Protein AF-A0AAJ1SMW3-F1 (afdb_monomer_lite)

Secondary structure (DSSP, 8-state):
-HHHHHHHHHHHHHHHHHHHHHHHHHHT--S-TTSHHHHHHHHHHHHHHHHHHHHH-SS-HHHHHHHHHHHHHHHHHHHHT-TT-SGGGGS-HHHHHHHHHHHHHHHHTTHHHHHHHHHHHIIIIIS---HHHHHHHHHHHHHHHHHHHHH----B--HHHHHHHHHTTS--SSS---GGGTS-HHHHHHHHHHHHHHHHHHHTTTTT-SSSS--HHHHHHHHHS--TTTTTS--S-HHHHHHTS-----HHHHHHHHHHB-GGGGG-HHHHHHHIIIIIHHHHHHHHHHHHHGGGGGGHHHHHHHHHHHHHHHHHHHIIIIIS---SSHHHHHHHHHHTSSS-HHHHHHHHHHHHTSHHHHHHHHHHHHHHH------

Foldseek 3Di:
DVVVVVVVVVVVVVVVVLLVVLLVLLVPPPPDLLDLVVLLVLLVSLVVSLLVCLVVDPDDPPVVVVVLVSSLQSQLVSQLVDPPADLLVLDDPVLSSNLSSLVSCLFSVCVLVVVLSVQLCCVCPVVVHDNVVSSVVSVVSSVVSSVVSVVFTWGWDHLVQLVVVLCVQPPDLPDLQFLLNRDPPVLCVLCLLVLLLCCLPQPVCLLVDLFQADDPVNVVVCVVDDRLCPPVDDDPDPVVVVLPPWPRHHLLLVSSVVRTTDPRNVVVPVSSCVCSRPRVSRSSLLSSLQSSLVVLPPCSVVSSSLCSLRVSLSSSVSCCCPQLVVQNDQQSSLVSVVVVGVDDSVSSVSSSVSCVPDPSSVVSSCSSVVSSPDDSPND

Radius of gyration: 25.2 Å; chains: 1; bounding box: 72×56×60 Å

Structure (mmCIF, N/CA/C/O backbone):
data_AF-A0AAJ1SMW3-F1
#
_entry.id   AF-A0AAJ1SMW3-F1
#
loop_
_atom_site.group_PDB
_atom_site.id
_atom_site.type_symbol
_atom_site.label_atom_id
_atom_site.label_alt_id
_atom_site.label_comp_id
_atom_site.label_asym_id
_atom_site.label_entity_id
_atom_site.label_seq_id
_atom_site.pdbx_PDB_ins_code
_atom_site.Cartn_x
_atom_site.Cartn_y
_atom_site.Cartn_z
_atom_site.occupancy
_atom_site.B_iso_or_equiv
_atom_site.auth_seq_id
_atom_site.auth_comp_id
_atom_site.auth_asym_id
_atom_site.auth_atom_id
_atom_site.pdbx_PDB_model_num
ATOM 1 N N . MET A 1 1 ? 47.531 4.309 -26.821 1.00 40.16 1 MET A N 1
ATOM 2 C CA . MET A 1 1 ? 47.037 5.348 -25.888 1.00 40.16 1 MET A CA 1
ATOM 3 C C . MET A 1 1 ? 46.004 6.241 -26.564 1.00 40.16 1 MET A C 1
ATOM 5 O O . MET A 1 1 ? 44.893 6.285 -26.071 1.00 40.16 1 MET A O 1
ATOM 9 N N . ILE A 1 2 ? 46.312 6.840 -27.723 1.00 41.50 2 ILE A N 1
ATOM 10 C CA . ILE A 1 2 ? 45.375 7.679 -28.499 1.00 41.50 2 ILE A CA 1
ATOM 11 C C . ILE A 1 2 ? 44.094 6.918 -28.887 1.00 41.50 2 ILE A C 1
ATOM 13 O O . ILE A 1 2 ? 43.023 7.355 -28.499 1.00 41.50 2 ILE A O 1
ATOM 17 N N . ASN A 1 3 ? 44.180 5.721 -29.483 1.00 43.31 3 ASN A N 1
ATOM 18 C CA . ASN A 1 3 ? 42.983 4.918 -29.814 1.00 43.31 3 ASN A CA 1
ATOM 19 C C . ASN A 1 3 ? 42.116 4.550 -28.595 1.00 43.31 3 ASN A C 1
ATOM 21 O O . ASN A 1 3 ? 40.903 4.481 -28.705 1.00 43.31 3 ASN A O 1
ATOM 25 N N . LEU A 1 4 ? 42.733 4.367 -27.424 1.00 36.00 4 LEU A N 1
ATOM 26 C CA . LEU A 1 4 ? 42.047 4.013 -26.174 1.00 36.00 4 LEU A CA 1
ATOM 27 C C . LEU A 1 4 ? 41.395 5.248 -25.522 1.00 36.00 4 LEU A C 1
ATOM 29 O O . LEU A 1 4 ? 40.382 5.144 -24.836 1.00 36.00 4 LEU A O 1
ATOM 33 N N . ILE A 1 5 ? 41.969 6.433 -25.753 1.00 43.44 5 ILE A N 1
ATOM 34 C CA . ILE A 1 5 ? 41.371 7.728 -25.406 1.00 43.44 5 ILE A CA 1
ATOM 35 C C . ILE A 1 5 ? 40.202 8.027 -26.354 1.00 43.44 5 ILE A C 1
ATOM 37 O O . ILE A 1 5 ? 39.166 8.495 -25.898 1.00 43.44 5 ILE A O 1
ATOM 41 N N . GLN A 1 6 ? 40.340 7.700 -27.640 1.00 49.69 6 GLN A N 1
ATOM 42 C CA . GLN A 1 6 ? 39.346 7.960 -28.681 1.00 49.69 6 GLN A CA 1
ATOM 43 C C . GLN A 1 6 ? 38.129 7.028 -28.572 1.00 49.69 6 GLN A C 1
ATOM 45 O O . GLN A 1 6 ? 37.010 7.524 -28.538 1.00 49.69 6 GLN A O 1
ATOM 50 N N . GLU A 1 7 ? 38.323 5.721 -28.342 1.00 54.41 7 GLU A N 1
ATOM 51 C CA . GLU A 1 7 ? 37.227 4.791 -28.005 1.00 54.41 7 GLU A CA 1
ATOM 52 C C . GLU A 1 7 ? 36.457 5.236 -26.752 1.00 54.41 7 GLU A C 1
ATOM 54 O O . GLU A 1 7 ? 35.225 5.199 -26.725 1.00 54.41 7 GLU A O 1
ATOM 59 N N . ASN A 1 8 ? 37.158 5.694 -25.708 1.00 57.66 8 ASN A N 1
ATOM 60 C CA . ASN A 1 8 ? 36.509 6.215 -24.501 1.00 57.66 8 ASN A CA 1
ATOM 61 C C . ASN A 1 8 ? 35.748 7.522 -24.768 1.00 57.66 8 ASN A C 1
ATOM 63 O O . ASN A 1 8 ? 34.686 7.737 -24.178 1.00 57.66 8 ASN A O 1
ATOM 67 N N . LEU A 1 9 ? 36.262 8.382 -25.651 1.00 60.12 9 LEU A N 1
ATOM 68 C CA . LEU A 1 9 ? 35.618 9.633 -26.046 1.00 60.12 9 LEU A CA 1
ATOM 69 C C . LEU A 1 9 ? 34.336 9.363 -26.846 1.00 60.12 9 LEU A C 1
ATOM 71 O O . LEU A 1 9 ? 33.283 9.889 -26.494 1.00 60.12 9 LEU A O 1
ATOM 75 N N . ASP A 1 10 ? 34.399 8.486 -27.848 1.00 58.03 10 ASP A N 1
ATOM 76 C CA . ASP A 1 10 ? 33.262 8.126 -28.702 1.00 58.03 10 ASP A CA 1
ATOM 77 C C . ASP A 1 10 ? 32.157 7.435 -27.895 1.00 58.03 10 ASP A C 1
ATOM 79 O O . ASP A 1 10 ? 30.977 7.768 -28.023 1.00 58.03 10 ASP A O 1
ATOM 83 N N . THR A 1 11 ? 32.536 6.542 -26.973 1.00 59.16 11 THR A N 1
ATOM 84 C CA . THR A 1 11 ? 31.593 5.906 -26.040 1.00 59.16 11 THR A CA 1
ATOM 85 C C . THR A 1 11 ? 30.936 6.941 -25.118 1.00 59.16 11 THR A C 1
ATOM 87 O O . THR A 1 11 ? 29.731 6.876 -24.863 1.00 59.16 11 THR A O 1
ATOM 90 N N . SER A 1 12 ? 31.695 7.939 -24.653 1.00 53.69 12 SER A N 1
ATOM 91 C CA . SER A 1 12 ? 31.182 9.020 -23.798 1.00 53.69 12 SER A CA 1
ATOM 92 C C . SER A 1 12 ? 30.243 9.969 -24.551 1.00 53.69 12 SER A C 1
ATOM 94 O O . SER A 1 12 ? 29.217 10.378 -24.007 1.00 53.69 12 SER A O 1
ATOM 96 N N . ILE A 1 13 ? 30.542 10.291 -25.813 1.00 63.28 13 ILE A N 1
ATOM 97 C CA . ILE A 1 13 ? 29.699 11.131 -26.679 1.00 63.28 13 ILE A CA 1
ATOM 98 C C . ILE A 1 13 ? 28.406 10.399 -27.052 1.00 63.28 13 ILE A C 1
ATOM 100 O O . ILE A 1 13 ? 27.324 10.989 -26.981 1.00 63.28 13 ILE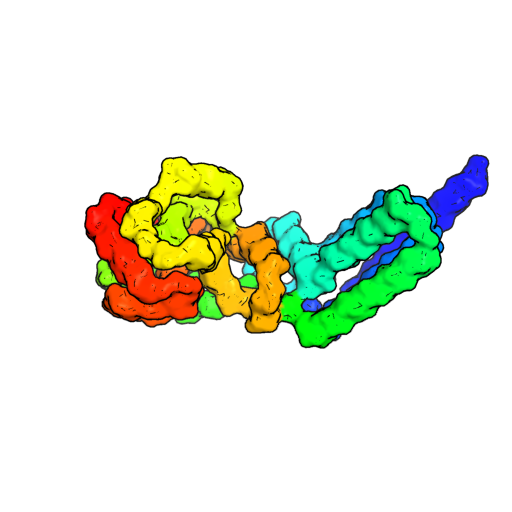 A O 1
ATOM 104 N N . ALA A 1 14 ? 28.486 9.110 -27.391 1.00 61.00 14 ALA A N 1
ATOM 105 C CA . ALA A 1 14 ? 27.310 8.279 -27.634 1.00 61.00 14 ALA A CA 1
ATOM 106 C C . ALA A 1 14 ? 26.423 8.198 -26.379 1.00 61.00 14 ALA A C 1
ATOM 108 O O . ALA A 1 14 ? 25.203 8.353 -26.467 1.00 61.00 14 ALA A O 1
ATOM 109 N N . MET A 1 15 ? 27.031 8.048 -25.197 1.00 57.59 15 MET A N 1
ATOM 110 C CA . MET A 1 15 ? 26.329 8.055 -23.913 1.00 57.59 15 MET A CA 1
ATOM 111 C C . MET A 1 15 ? 25.637 9.397 -23.647 1.00 57.59 15 MET A C 1
ATOM 113 O O . MET A 1 15 ? 24.457 9.411 -23.302 1.00 57.59 15 MET A O 1
ATOM 117 N N . LEU A 1 16 ? 26.329 10.523 -23.844 1.00 56.81 16 LEU A N 1
ATOM 118 C CA . LEU A 1 16 ? 25.753 11.857 -23.664 1.00 56.81 16 LEU A CA 1
ATOM 119 C C . LEU A 1 16 ? 24.584 12.091 -24.632 1.00 56.81 16 LEU A C 1
ATOM 121 O O . LEU A 1 16 ? 23.519 12.535 -24.214 1.00 56.81 16 LEU A O 1
ATOM 125 N N . THR A 1 17 ? 24.753 11.731 -25.904 1.00 61.16 17 THR A N 1
ATOM 126 C CA . THR A 1 17 ? 23.721 11.871 -26.941 1.00 61.16 17 THR A CA 1
ATOM 127 C C . THR A 1 17 ? 22.494 11.025 -26.620 1.00 61.16 17 THR A C 1
ATOM 129 O O . THR A 1 17 ? 21.366 11.499 -26.747 1.00 61.16 17 THR A O 1
ATOM 132 N N . LEU A 1 18 ? 22.690 9.797 -26.136 1.00 63.19 18 LEU A N 1
ATOM 133 C CA . LEU A 1 18 ? 21.606 8.914 -25.718 1.00 63.19 18 LEU A CA 1
ATOM 134 C C . LEU A 1 18 ? 20.883 9.465 -24.482 1.00 63.19 18 LEU A C 1
ATOM 136 O O . LEU A 1 18 ? 19.656 9.504 -24.473 1.00 63.19 18 LEU A O 1
ATOM 140 N N . ILE A 1 19 ? 21.616 9.967 -23.480 1.00 60.75 19 ILE A N 1
ATOM 141 C CA . ILE A 1 19 ? 21.044 10.623 -22.292 1.00 60.75 19 ILE A CA 1
ATOM 142 C C . ILE A 1 19 ? 20.221 11.853 -22.689 1.00 60.75 19 ILE A C 1
ATOM 144 O O . ILE A 1 19 ? 19.088 12.000 -22.235 1.00 60.75 19 ILE A O 1
ATOM 148 N N . VAL A 1 20 ? 20.766 12.723 -23.541 1.00 61.78 20 VAL A N 1
ATOM 149 C CA . VAL A 1 20 ? 20.098 13.948 -24.005 1.00 61.78 20 VAL A CA 1
ATOM 150 C C . VAL A 1 20 ? 18.873 13.613 -24.854 1.00 61.78 20 VAL A C 1
ATOM 152 O O . VAL A 1 20 ? 17.819 14.199 -24.643 1.00 61.78 20 VAL A O 1
ATOM 155 N N . SER A 1 21 ? 18.957 12.626 -25.748 1.00 62.25 21 SER A N 1
ATOM 156 C CA . SER A 1 21 ? 17.827 12.201 -26.589 1.00 62.25 21 SER A CA 1
ATOM 157 C C . SER A 1 21 ? 16.694 11.612 -25.754 1.00 62.25 21 SER A C 1
ATOM 159 O O . SER A 1 21 ? 15.533 11.964 -25.942 1.00 62.25 21 SER A O 1
ATOM 161 N N . VAL A 1 22 ? 17.039 10.768 -24.778 1.00 63.44 22 VAL A N 1
ATOM 162 C CA . VAL A 1 22 ? 16.115 10.270 -23.756 1.00 63.44 22 VAL A CA 1
ATOM 163 C C . VAL A 1 22 ? 15.472 11.473 -23.059 1.00 63.44 22 VAL A C 1
ATOM 165 O O . VAL A 1 22 ? 14.259 11.629 -23.154 1.00 63.44 22 VAL A O 1
ATOM 168 N N . LEU A 1 23 ? 16.252 12.377 -22.455 1.00 61.25 23 LEU A N 1
ATOM 169 C CA . LEU A 1 23 ? 15.747 13.571 -21.758 1.00 61.25 23 LEU A CA 1
ATOM 170 C C . LEU A 1 23 ? 14.798 14.427 -22.610 1.00 61.25 23 LEU A C 1
ATOM 172 O O . LEU A 1 23 ? 13.754 14.838 -22.111 1.00 61.25 23 LEU A O 1
ATOM 176 N N . VAL A 1 24 ? 15.123 14.671 -23.879 1.00 61.94 24 VAL A N 1
ATOM 177 C CA . VAL A 1 24 ? 14.292 15.460 -24.802 1.00 61.94 24 VAL A CA 1
ATOM 178 C C . VAL A 1 24 ? 12.964 14.757 -25.087 1.00 61.94 24 VAL A C 1
ATOM 180 O O . VAL A 1 24 ? 11.914 15.392 -25.012 1.00 61.94 24 VAL A O 1
ATOM 183 N N . ILE A 1 25 ? 12.983 13.441 -25.322 1.00 62.91 25 ILE A N 1
ATOM 184 C CA . ILE A 1 25 ? 11.758 12.646 -25.487 1.00 62.91 25 ILE A CA 1
ATOM 185 C C . ILE A 1 25 ? 10.895 12.713 -24.217 1.00 62.91 25 ILE A C 1
ATOM 187 O O . ILE A 1 25 ? 9.675 12.790 -24.311 1.00 62.91 25 ILE A O 1
ATOM 191 N N . PHE A 1 26 ? 11.508 12.734 -23.030 1.00 58.66 26 PHE A N 1
ATOM 192 C CA . PHE A 1 26 ? 10.788 12.822 -21.755 1.00 58.66 26 PHE A CA 1
ATOM 193 C C . PHE A 1 26 ? 10.180 14.181 -21.459 1.00 58.66 26 PHE A C 1
ATOM 195 O O . PHE A 1 26 ? 9.076 14.246 -20.921 1.00 58.66 26 PHE A O 1
ATOM 202 N N . LEU A 1 27 ? 10.908 15.252 -21.764 1.00 58.44 27 LEU A N 1
ATOM 203 C CA . LEU A 1 27 ? 10.451 16.617 -21.529 1.00 58.44 27 LEU A CA 1
ATOM 204 C C . LEU A 1 27 ? 9.378 17.043 -22.544 1.00 58.44 27 LEU A C 1
ATOM 206 O O . LEU A 1 27 ? 8.599 17.940 -22.243 1.00 58.44 27 LEU A O 1
ATOM 210 N N . GLY A 1 28 ? 9.309 16.384 -23.707 1.00 54.88 28 GLY A N 1
ATOM 211 C CA . GLY A 1 28 ? 8.302 16.628 -24.746 1.00 54.88 28 GLY A CA 1
ATOM 212 C C . GLY A 1 28 ? 6.981 15.853 -24.606 1.00 54.88 28 GLY A C 1
ATOM 213 O O . GLY A 1 28 ? 6.086 16.058 -25.421 1.00 54.88 28 GLY A O 1
ATOM 214 N N . LEU A 1 29 ? 6.829 14.960 -23.619 1.00 56.19 29 LEU A N 1
ATOM 215 C CA . LEU A 1 29 ? 5.557 14.271 -23.332 1.00 56.19 29 LEU A CA 1
ATOM 216 C C . LEU A 1 29 ? 4.703 15.162 -22.414 1.00 56.19 29 LEU A C 1
ATOM 218 O O . LEU A 1 29 ? 4.822 15.098 -21.186 1.00 56.19 29 LEU A O 1
ATOM 222 N N . SER A 1 30 ? 3.934 16.069 -23.023 1.00 51.62 30 SER A N 1
ATOM 223 C CA . SER A 1 30 ? 3.274 17.186 -22.338 1.00 51.62 30 SER A CA 1
ATOM 224 C C . SER A 1 30 ? 1.846 16.931 -21.855 1.00 51.62 30 SER A C 1
ATOM 226 O O . SER A 1 30 ? 1.360 17.759 -21.092 1.00 51.62 30 SER A O 1
ATOM 228 N N . ASP A 1 31 ? 1.164 15.834 -22.207 1.00 49.94 31 ASP A N 1
ATOM 229 C CA . ASP A 1 31 ? -0.293 15.772 -22.017 1.00 49.94 31 ASP A CA 1
ATOM 230 C C . ASP A 1 31 ? -0.788 14.448 -21.407 1.00 49.94 31 ASP A C 1
ATOM 232 O O . ASP A 1 31 ? -1.094 13.456 -22.066 1.00 49.94 31 ASP A O 1
ATOM 236 N N . ASP A 1 32 ? -0.949 14.510 -20.081 1.00 52.84 32 ASP A N 1
ATOM 237 C CA . ASP A 1 32 ? -1.558 13.516 -19.191 1.00 52.84 32 ASP A CA 1
ATOM 238 C C . ASP A 1 32 ? -0.779 12.182 -19.074 1.00 52.84 32 ASP A C 1
ATOM 240 O O . ASP A 1 32 ? -1.237 11.112 -19.466 1.00 52.84 32 ASP A O 1
ATOM 244 N N . GLN A 1 33 ? 0.356 12.234 -18.365 1.00 54.12 33 GLN A N 1
ATOM 245 C CA . GLN A 1 33 ? 1.318 11.151 -18.035 1.00 54.12 33 GLN A CA 1
ATOM 246 C C . GLN A 1 33 ? 0.771 9.888 -17.356 1.00 54.12 33 GLN A C 1
ATOM 248 O O . GLN A 1 33 ? 1.500 8.923 -17.110 1.00 54.12 33 GLN A O 1
ATOM 253 N N . LYS A 1 34 ? -0.527 9.845 -17.053 1.00 55.06 34 LYS A N 1
ATOM 254 C CA . LYS A 1 34 ? -1.223 8.614 -16.647 1.00 55.06 34 LYS A CA 1
ATOM 255 C C . LYS A 1 34 ? -1.908 7.900 -17.814 1.00 55.06 34 LYS A C 1
ATOM 257 O O . LYS A 1 34 ? -2.373 6.774 -17.635 1.00 55.06 34 LYS A O 1
ATOM 262 N N . GLY A 1 35 ? -1.962 8.527 -18.982 1.00 63.81 35 GLY A N 1
ATOM 263 C CA . GLY A 1 35 ? -2.547 8.004 -20.198 1.00 63.81 35 GLY A CA 1
ATOM 264 C C . GLY A 1 35 ? -1.792 6.774 -20.678 1.00 63.81 35 GLY A C 1
ATOM 265 O O . GLY A 1 35 ? -0.565 6.753 -20.777 1.00 63.81 35 GLY A O 1
ATOM 266 N N . LYS A 1 36 ? -2.548 5.728 -21.007 1.00 69.69 36 LYS A N 1
ATOM 267 C CA . LYS A 1 36 ? -2.013 4.475 -21.553 1.00 69.69 36 LYS A CA 1
ATOM 268 C C . LYS A 1 36 ? -1.133 4.718 -22.786 1.00 69.69 36 LYS A C 1
ATOM 270 O O . LYS A 1 36 ? -0.142 4.025 -22.971 1.00 69.69 36 LYS A O 1
ATOM 275 N N . GLN A 1 37 ? -1.459 5.724 -23.599 1.00 71.81 37 GLN A N 1
ATOM 276 C CA . GLN A 1 37 ? -0.688 6.084 -24.790 1.00 71.81 37 GLN A CA 1
ATOM 277 C C . GLN A 1 37 ? 0.731 6.569 -24.460 1.00 71.81 37 GLN A C 1
ATOM 279 O O . GLN A 1 37 ? 1.683 6.089 -25.070 1.00 71.81 37 GLN A O 1
ATOM 284 N N . GLU A 1 38 ? 0.905 7.462 -23.483 1.00 72.38 38 GLU A N 1
ATOM 285 C CA . GLU A 1 38 ? 2.235 7.959 -23.103 1.00 72.38 38 GLU A CA 1
ATOM 286 C C . GLU A 1 38 ? 3.092 6.865 -22.457 1.00 72.38 38 GLU A C 1
ATOM 288 O O . GLU A 1 38 ? 4.278 6.742 -22.757 1.00 72.38 38 GLU A O 1
ATOM 293 N N . GLN A 1 39 ? 2.476 5.992 -21.654 1.00 73.88 39 GLN A N 1
ATOM 294 C CA . GLN A 1 39 ? 3.148 4.812 -21.100 1.00 73.88 39 GLN A CA 1
ATOM 295 C C . GLN A 1 39 ? 3.660 3.882 -22.204 1.00 73.88 39 GLN A C 1
ATOM 297 O O . GLN A 1 39 ? 4.787 3.399 -22.135 1.00 73.88 39 GLN A O 1
ATOM 302 N N . LEU A 1 40 ? 2.850 3.633 -23.236 1.00 75.50 40 LEU A N 1
ATOM 303 C CA . LEU A 1 40 ? 3.244 2.788 -24.362 1.00 75.50 40 LEU A CA 1
ATOM 304 C C . LEU A 1 40 ? 4.361 3.429 -25.193 1.00 75.50 40 LEU A C 1
ATOM 306 O O . LEU A 1 40 ? 5.301 2.727 -25.565 1.00 75.50 40 LEU A O 1
ATOM 310 N N . LYS A 1 41 ? 4.301 4.746 -25.438 1.00 76.69 41 LYS A N 1
ATOM 311 C CA . LYS A 1 41 ? 5.388 5.493 -26.096 1.00 76.69 41 LYS A CA 1
ATOM 312 C C . LYS A 1 41 ? 6.690 5.376 -25.304 1.00 76.69 41 LYS A C 1
ATOM 314 O O . LYS A 1 41 ? 7.722 5.042 -25.877 1.00 76.69 41 LYS A O 1
ATOM 319 N N . PHE A 1 42 ? 6.627 5.569 -23.986 1.00 75.69 42 PHE A N 1
ATOM 320 C CA . PHE A 1 42 ? 7.776 5.401 -23.100 1.00 75.69 42 PHE A CA 1
ATOM 321 C C . PHE A 1 42 ? 8.405 4.016 -23.219 1.00 75.69 42 PHE A C 1
ATOM 323 O O . PHE A 1 42 ? 9.612 3.901 -23.402 1.00 75.69 42 PHE A O 1
ATOM 330 N N . ILE A 1 43 ? 7.584 2.971 -23.123 1.00 78.19 43 ILE A N 1
ATOM 331 C CA . ILE A 1 43 ? 8.060 1.590 -23.156 1.00 78.19 43 ILE A CA 1
ATOM 332 C C . ILE A 1 43 ? 8.793 1.310 -24.474 1.00 78.19 43 ILE A C 1
ATOM 334 O O . ILE A 1 43 ? 9.887 0.753 -24.442 1.00 78.19 43 ILE A O 1
ATOM 338 N N . LEU A 1 44 ? 8.244 1.752 -25.613 1.00 76.31 44 LEU A N 1
ATOM 339 C CA . LEU A 1 44 ? 8.898 1.600 -26.918 1.00 76.31 44 LEU A CA 1
ATOM 340 C C . LEU A 1 44 ? 10.252 2.313 -26.975 1.00 76.31 44 LEU A C 1
ATOM 342 O O . LEU A 1 44 ? 11.230 1.728 -27.434 1.00 76.31 44 LEU A O 1
ATOM 346 N N . VAL A 1 45 ? 10.326 3.547 -26.472 1.00 76.69 45 VAL A N 1
ATOM 347 C CA . VAL A 1 45 ? 11.579 4.315 -26.423 1.00 76.69 45 VAL A CA 1
ATOM 348 C C . VAL A 1 45 ? 12.603 3.615 -25.531 1.00 76.69 45 VAL A C 1
ATOM 350 O O . VAL A 1 45 ? 13.756 3.452 -25.925 1.00 76.69 45 VAL A O 1
ATOM 353 N N . SER A 1 46 ? 12.190 3.135 -24.355 1.00 76.06 46 SER A N 1
ATOM 354 C CA . SER A 1 46 ? 13.062 2.369 -23.465 1.00 76.06 46 SER A CA 1
ATOM 355 C C . SER A 1 46 ? 13.566 1.080 -24.113 1.00 76.06 46 SER A C 1
ATOM 357 O O . SER A 1 46 ? 14.725 0.725 -23.917 1.00 76.06 46 SER A O 1
ATOM 359 N N . TYR A 1 47 ? 12.736 0.395 -24.904 1.00 78.06 47 TYR A N 1
ATOM 360 C CA . TYR A 1 47 ? 13.139 -0.819 -25.618 1.00 78.06 47 TYR A CA 1
ATOM 361 C C . TYR A 1 47 ? 14.155 -0.514 -26.706 1.00 78.06 47 TYR A C 1
ATOM 363 O O . TYR A 1 47 ? 15.189 -1.172 -26.755 1.00 78.06 47 TYR A O 1
ATOM 371 N N . ALA A 1 48 ? 13.890 0.499 -27.534 1.00 74.12 48 ALA A N 1
ATOM 372 C CA . ALA A 1 48 ? 14.799 0.918 -28.593 1.00 74.12 48 ALA A CA 1
ATOM 373 C C . ALA A 1 48 ? 16.175 1.281 -28.021 1.00 74.12 48 ALA A C 1
ATOM 375 O O . ALA A 1 48 ? 17.189 0.783 -28.493 1.00 74.12 48 ALA A O 1
ATOM 376 N N . VAL A 1 49 ? 16.208 2.063 -26.940 1.00 73.44 49 VAL A N 1
ATOM 377 C CA . VAL A 1 49 ? 17.450 2.426 -26.247 1.00 73.44 49 VAL A CA 1
ATOM 378 C C . VAL A 1 49 ? 18.183 1.195 -25.712 1.00 73.44 49 VAL A C 1
ATOM 380 O O . VAL A 1 49 ? 19.382 1.061 -25.935 1.00 73.44 49 VAL A O 1
ATOM 383 N N . ILE A 1 50 ? 17.483 0.285 -25.030 1.00 72.44 50 ILE A N 1
ATOM 384 C CA . ILE A 1 50 ? 18.091 -0.933 -24.475 1.00 72.44 50 ILE A CA 1
ATOM 385 C C . ILE A 1 50 ? 18.659 -1.819 -25.587 1.00 72.44 50 ILE A C 1
ATOM 387 O O . ILE A 1 50 ? 19.785 -2.288 -25.457 1.00 72.44 50 ILE A O 1
ATOM 391 N N . ILE A 1 51 ? 17.923 -2.011 -26.684 1.00 70.81 51 ILE A N 1
ATOM 392 C CA . ILE A 1 51 ? 18.380 -2.790 -27.842 1.00 70.81 51 ILE A CA 1
ATOM 393 C C . ILE A 1 51 ? 19.615 -2.136 -28.467 1.00 70.81 51 ILE A C 1
ATOM 395 O O . ILE A 1 51 ? 20.615 -2.821 -28.665 1.00 70.81 51 ILE A O 1
ATOM 399 N N . SER A 1 52 ? 19.590 -0.822 -28.707 1.00 69.38 52 SER A N 1
ATOM 400 C CA . SER A 1 52 ? 20.739 -0.090 -29.250 1.00 69.38 52 SER A CA 1
ATOM 401 C C . SER A 1 52 ? 21.981 -0.244 -28.377 1.00 69.38 52 SER A C 1
ATOM 403 O O . SER A 1 52 ? 23.072 -0.453 -28.895 1.00 69.38 52 SER A O 1
ATOM 405 N N . ILE A 1 53 ? 21.827 -0.202 -27.052 1.00 68.19 53 ILE A N 1
ATOM 406 C CA . ILE A 1 53 ? 22.950 -0.394 -26.134 1.00 68.19 53 ILE A CA 1
ATOM 407 C C . ILE A 1 53 ? 23.471 -1.828 -26.189 1.00 68.19 53 ILE A C 1
ATOM 409 O O . ILE A 1 53 ? 24.684 -2.024 -26.249 1.00 68.19 53 ILE A O 1
ATOM 413 N N . ILE A 1 54 ? 22.581 -2.823 -26.180 1.00 67.25 54 ILE A N 1
ATOM 414 C CA . ILE A 1 54 ? 22.988 -4.228 -26.269 1.00 67.25 54 ILE A CA 1
ATOM 415 C C . ILE A 1 54 ? 23.812 -4.437 -27.544 1.00 67.25 54 ILE A C 1
ATOM 417 O O . ILE A 1 54 ? 24.902 -4.992 -27.453 1.00 67.25 54 ILE A O 1
ATOM 421 N N . LEU A 1 55 ? 23.341 -3.925 -28.687 1.00 67.25 55 LEU A N 1
ATOM 422 C CA . LEU A 1 55 ? 24.029 -4.019 -29.978 1.00 67.25 55 LEU A CA 1
ATOM 423 C C . LEU A 1 55 ? 25.386 -3.296 -29.996 1.00 67.25 55 LEU A C 1
ATOM 425 O O . LEU A 1 55 ? 26.316 -3.769 -30.642 1.00 67.25 55 LEU A O 1
ATOM 429 N N . TYR A 1 56 ? 25.508 -2.160 -29.301 1.00 63.16 56 TYR A N 1
ATOM 430 C CA . TYR A 1 56 ? 26.719 -1.332 -29.320 1.00 63.16 56 TYR A CA 1
ATOM 431 C C . TYR A 1 56 ? 27.775 -1.771 -28.295 1.00 63.16 56 TYR A C 1
ATOM 433 O O . TYR A 1 56 ? 28.963 -1.511 -28.465 1.00 63.16 56 TYR A O 1
ATOM 441 N N . THR A 1 57 ? 27.361 -2.438 -27.214 1.00 59.41 57 THR A N 1
ATOM 442 C CA . THR A 1 57 ? 28.248 -2.814 -26.104 1.00 59.41 57 THR A CA 1
ATOM 443 C C . THR A 1 57 ? 28.206 -4.316 -25.837 1.00 59.41 57 THR A C 1
ATOM 445 O O . THR A 1 57 ? 27.352 -4.824 -25.118 1.00 59.41 57 THR A O 1
ATOM 448 N N . SER A 1 58 ? 29.196 -5.049 -26.358 1.00 53.59 58 SER A N 1
ATOM 449 C CA . SER A 1 58 ? 29.441 -6.457 -25.993 1.00 53.59 58 SER A CA 1
ATOM 450 C C . SER A 1 58 ? 30.047 -6.616 -24.591 1.00 53.59 58 SER A C 1
ATOM 452 O O . SER A 1 58 ? 30.155 -7.726 -24.068 1.00 53.59 58 SER A O 1
ATOM 454 N N . LYS A 1 59 ? 30.447 -5.502 -23.961 1.00 57.53 59 LYS A N 1
ATOM 455 C CA . LYS A 1 59 ? 31.034 -5.456 -22.624 1.00 57.53 59 LYS A CA 1
ATOM 456 C C . LYS A 1 59 ? 30.285 -4.468 -21.732 1.00 57.53 59 LYS A C 1
ATOM 458 O O . LYS A 1 59 ? 30.121 -3.305 -22.076 1.00 57.53 59 LYS A O 1
ATOM 463 N N . PHE A 1 60 ? 29.976 -4.969 -20.538 1.00 61.31 60 PHE A N 1
ATOM 464 C CA . PHE A 1 60 ? 29.656 -4.288 -19.279 1.00 61.31 60 PHE A CA 1
ATOM 465 C C . PHE A 1 60 ? 28.193 -4.300 -18.797 1.00 61.31 60 PHE A C 1
ATOM 467 O O . PHE A 1 60 ? 27.390 -3.448 -19.179 1.00 61.31 60 PHE A O 1
ATOM 474 N N . PRO A 1 61 ? 27.880 -5.141 -17.786 1.00 62.03 61 PRO A N 1
ATOM 475 C CA . PRO A 1 61 ? 26.633 -5.026 -17.023 1.00 62.03 61 PRO A CA 1
ATOM 476 C C . PRO A 1 61 ? 26.499 -3.686 -16.272 1.00 62.03 61 PRO A C 1
ATOM 478 O O . PRO A 1 61 ? 25.385 -3.209 -16.063 1.00 62.03 61 PRO A O 1
ATOM 481 N N . ASN A 1 62 ? 27.609 -3.025 -15.921 1.00 64.75 62 ASN A N 1
ATOM 482 C CA . ASN A 1 62 ? 27.592 -1.735 -15.214 1.00 64.75 62 ASN A CA 1
ATOM 483 C C . ASN A 1 62 ? 26.974 -0.598 -16.052 1.00 64.75 62 ASN A C 1
ATOM 485 O O . ASN A 1 62 ? 26.285 0.271 -15.508 1.00 64.75 62 ASN A O 1
ATOM 489 N N . PHE A 1 63 ? 27.182 -0.612 -17.373 1.00 68.12 63 PHE A N 1
ATOM 490 C CA . PHE A 1 63 ? 26.626 0.393 -18.281 1.00 68.12 63 PHE A CA 1
ATOM 491 C C . PHE A 1 63 ? 25.101 0.254 -18.392 1.00 68.12 63 PHE A C 1
ATOM 493 O O . PHE A 1 63 ? 24.365 1.223 -18.198 1.00 68.12 63 PHE A O 1
ATOM 500 N N . MET A 1 64 ? 24.616 -0.981 -18.557 1.00 69.31 64 MET A N 1
ATOM 501 C CA . MET A 1 64 ? 23.184 -1.301 -18.565 1.00 69.31 64 MET A CA 1
ATOM 502 C C . MET A 1 64 ? 22.487 -0.898 -17.262 1.00 69.31 64 MET A C 1
ATOM 504 O O . MET A 1 64 ? 21.397 -0.325 -17.288 1.00 69.31 64 MET A O 1
ATOM 508 N N . ILE A 1 65 ? 23.124 -1.146 -16.111 1.00 69.81 65 ILE A N 1
ATOM 509 C CA . ILE A 1 65 ? 22.597 -0.733 -14.802 1.00 69.81 65 ILE A CA 1
ATOM 510 C C . ILE A 1 65 ? 22.472 0.794 -14.721 1.00 69.81 65 ILE A C 1
ATOM 512 O O . ILE A 1 65 ? 21.455 1.299 -14.247 1.00 69.81 65 ILE A O 1
ATOM 516 N N . SER A 1 66 ? 23.462 1.536 -15.220 1.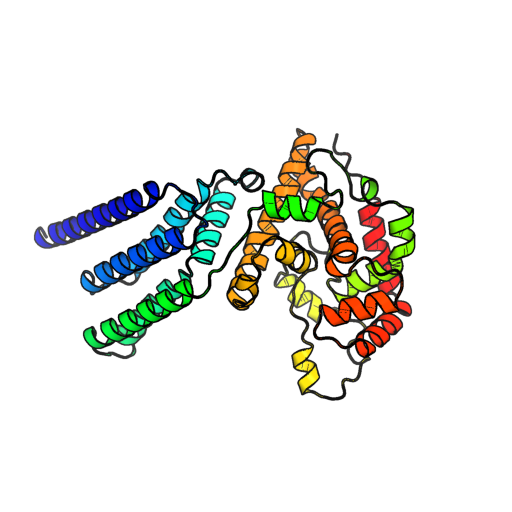00 71.06 66 SER A N 1
ATOM 517 C CA . SER A 1 66 ? 23.453 3.005 -15.197 1.00 71.06 66 SER A CA 1
ATOM 518 C C . SER A 1 66 ? 22.302 3.582 -16.027 1.00 71.06 66 SER A C 1
ATOM 520 O O . SER A 1 66 ? 21.601 4.487 -15.575 1.00 71.06 66 SER A O 1
ATOM 522 N N . VAL A 1 67 ? 22.036 3.000 -17.198 1.00 73.38 67 VAL A N 1
ATOM 523 C CA . VAL A 1 67 ? 20.908 3.379 -18.064 1.00 73.38 67 VAL A CA 1
ATOM 524 C C . VAL A 1 67 ? 19.560 3.037 -17.421 1.00 73.38 67 VAL A C 1
ATOM 526 O O . VAL A 1 67 ? 18.618 3.825 -17.491 1.00 73.38 67 VAL A O 1
ATOM 529 N N . LEU A 1 68 ? 19.455 1.902 -16.727 1.00 75.06 68 LEU A N 1
ATOM 530 C CA . LEU A 1 68 ? 18.248 1.552 -15.972 1.00 75.06 68 LEU A CA 1
ATOM 531 C C . LEU A 1 68 ? 17.973 2.532 -14.824 1.00 75.06 68 LEU A C 1
ATOM 533 O O . LEU A 1 68 ? 16.827 2.943 -14.624 1.00 75.06 68 LEU A O 1
ATOM 537 N N . VAL A 1 69 ? 19.014 2.925 -14.083 1.00 78.56 69 VAL A N 1
ATOM 538 C CA . VAL A 1 69 ? 18.909 3.955 -13.039 1.00 78.56 69 VAL A CA 1
ATOM 539 C C . VAL A 1 69 ? 18.478 5.284 -13.655 1.00 78.56 69 VAL A C 1
ATOM 541 O O . VAL A 1 69 ? 17.606 5.957 -13.106 1.00 78.56 69 VAL A O 1
ATOM 544 N N . LEU A 1 70 ? 19.014 5.632 -14.824 1.00 77.00 70 LEU A N 1
ATOM 545 C CA . LEU A 1 70 ? 18.625 6.835 -15.547 1.00 77.00 70 LEU A CA 1
ATOM 546 C C . LEU A 1 70 ? 17.139 6.810 -15.937 1.00 77.00 70 LEU A C 1
ATOM 548 O O . LEU A 1 70 ? 16.424 7.763 -15.635 1.00 77.00 70 LEU A O 1
ATOM 552 N N . PHE A 1 71 ? 16.633 5.712 -16.512 1.00 76.38 71 PHE A N 1
ATOM 553 C CA . PHE A 1 71 ? 15.202 5.568 -16.815 1.00 76.38 71 PHE A CA 1
ATOM 554 C C . PHE A 1 71 ? 14.321 5.660 -15.568 1.00 76.38 71 PHE A C 1
ATOM 556 O O . PHE A 1 71 ? 13.231 6.232 -15.617 1.00 76.38 71 PHE A O 1
ATOM 563 N N . PHE A 1 72 ? 14.785 5.119 -14.441 1.00 81.50 72 PHE A N 1
ATOM 564 C CA . PHE A 1 72 ? 14.085 5.217 -13.164 1.00 81.50 72 PHE A CA 1
ATOM 565 C C . PHE A 1 72 ? 13.999 6.667 -12.664 1.00 81.50 72 PHE A C 1
ATOM 567 O O . PHE A 1 72 ? 12.933 7.119 -12.234 1.00 81.50 72 PHE A O 1
ATOM 574 N N . VAL A 1 73 ? 15.102 7.415 -12.733 1.00 80.81 73 VAL A N 1
ATOM 575 C CA . VAL A 1 73 ? 15.161 8.811 -12.280 1.00 80.81 73 VAL A CA 1
ATOM 576 C C . VAL A 1 73 ? 14.400 9.729 -13.231 1.00 80.81 73 VAL A C 1
ATOM 578 O O . VAL A 1 73 ? 13.513 10.445 -12.774 1.00 80.81 73 VAL A O 1
ATOM 581 N N . ILE A 1 74 ? 14.679 9.680 -14.536 1.00 78.00 74 ILE A N 1
ATOM 582 C CA . ILE A 1 74 ? 14.033 10.546 -15.533 1.00 78.00 74 ILE A CA 1
ATOM 583 C C . ILE A 1 74 ? 12.535 10.261 -15.606 1.00 78.00 74 ILE A C 1
ATOM 585 O O . ILE A 1 74 ? 11.736 11.192 -15.574 1.00 78.00 74 ILE A O 1
ATOM 589 N N . GLY A 1 75 ? 12.137 8.988 -15.627 1.00 76.38 75 GLY A N 1
ATOM 590 C CA . GLY A 1 75 ? 10.725 8.623 -15.590 1.00 76.38 75 GLY A CA 1
ATOM 591 C C . GLY A 1 75 ? 10.020 9.131 -14.328 1.00 76.38 75 GLY A C 1
ATOM 592 O O . GLY A 1 75 ? 8.880 9.583 -14.384 1.00 76.38 75 GLY A O 1
ATOM 593 N N . GLY A 1 76 ? 10.721 9.142 -13.190 1.00 81.00 76 GLY A N 1
ATOM 594 C CA . GLY A 1 76 ? 10.216 9.750 -11.963 1.00 81.00 76 GLY A CA 1
ATOM 595 C C . GLY A 1 76 ? 10.118 11.270 -12.009 1.00 81.00 76 GLY A C 1
ATOM 596 O O . GLY A 1 76 ? 9.136 11.816 -11.516 1.00 81.00 76 GLY A O 1
ATOM 597 N N . LEU A 1 77 ? 11.102 11.952 -12.600 1.00 81.75 77 LEU A N 1
ATOM 598 C CA . LEU A 1 77 ? 11.065 13.401 -12.803 1.00 81.75 77 LEU A CA 1
ATOM 599 C C . LEU A 1 77 ? 9.907 13.786 -13.720 1.00 81.75 77 LEU A C 1
ATOM 601 O O . LEU A 1 77 ? 9.119 14.646 -13.341 1.00 81.75 77 LEU A O 1
ATOM 605 N N . SER A 1 78 ? 9.756 13.090 -14.848 1.00 75.31 78 SER A N 1
ATOM 606 C CA . SER A 1 78 ? 8.627 13.248 -15.766 1.00 75.31 78 SER A CA 1
ATOM 607 C C . SER A 1 78 ? 7.311 13.106 -15.003 1.00 75.31 78 SER A C 1
ATOM 609 O O . SER A 1 78 ? 6.593 14.093 -14.880 1.00 75.31 78 SER A O 1
ATOM 611 N N . TYR A 1 79 ? 7.085 11.966 -14.333 1.00 75.94 79 TYR A N 1
ATOM 612 C CA . TYR A 1 79 ? 5.869 11.704 -13.550 1.00 75.94 79 TYR A CA 1
ATOM 613 C C . TYR A 1 79 ? 5.604 12.730 -12.432 1.00 75.94 79 TYR A C 1
ATOM 615 O O . TYR A 1 79 ? 4.463 12.909 -12.004 1.00 75.94 79 TYR A O 1
ATOM 623 N N . SER A 1 80 ? 6.647 13.399 -11.927 1.00 78.75 80 SER A N 1
ATOM 624 C CA . SER A 1 80 ? 6.524 14.402 -10.865 1.00 78.75 80 SER A CA 1
ATOM 625 C C . SER A 1 80 ? 5.994 15.762 -11.329 1.00 78.75 80 SER A C 1
ATOM 627 O O . SER A 1 80 ? 5.527 16.532 -10.488 1.00 78.75 80 SER A O 1
ATOM 629 N N . ILE A 1 81 ? 6.017 16.036 -12.640 1.00 73.50 81 ILE A N 1
ATOM 630 C CA . ILE A 1 81 ? 5.526 17.284 -13.259 1.00 73.50 81 ILE A CA 1
ATOM 631 C C . ILE A 1 81 ? 3.985 17.296 -13.355 1.00 73.50 81 ILE A C 1
ATOM 633 O O . ILE A 1 81 ? 3.378 18.270 -13.774 1.00 73.50 81 ILE A O 1
ATOM 637 N N . ASN A 1 82 ? 3.312 16.243 -12.889 1.00 73.19 82 ASN A N 1
ATOM 638 C CA . ASN A 1 82 ? 1.863 16.118 -12.959 1.00 73.19 82 ASN A CA 1
ATOM 639 C C . ASN A 1 82 ? 1.109 17.206 -12.161 1.00 73.19 82 ASN A C 1
ATOM 641 O O . ASN A 1 82 ? 1.152 17.242 -10.926 1.00 73.19 82 ASN A O 1
ATOM 645 N N . ASP A 1 83 ? 0.305 18.014 -12.853 1.00 67.12 83 ASP A N 1
ATOM 646 C CA . ASP A 1 83 ? -0.504 19.092 -12.262 1.00 67.12 83 ASP A CA 1
ATOM 647 C C . ASP A 1 83 ? -1.540 18.612 -11.238 1.00 67.12 83 ASP A C 1
ATOM 649 O O . ASP A 1 83 ? -1.934 19.350 -10.329 1.00 67.12 83 ASP A O 1
ATOM 653 N N . LYS A 1 84 ? -1.953 17.341 -11.316 1.00 74.06 84 LYS A N 1
ATOM 654 C CA . LYS A 1 84 ? -2.884 16.728 -10.357 1.00 74.06 84 LYS A CA 1
ATOM 655 C C . LYS A 1 84 ? -2.224 16.468 -8.993 1.00 74.06 84 LYS A C 1
ATOM 657 O O . LYS A 1 84 ? -2.940 16.141 -8.041 1.00 74.06 84 LYS A O 1
ATOM 662 N N . PHE A 1 85 ? -0.897 16.605 -8.866 1.00 81.50 85 PHE A N 1
ATOM 663 C CA . PHE A 1 85 ? -0.193 16.448 -7.591 1.00 81.50 85 PHE A CA 1
ATOM 664 C C . PHE A 1 85 ? -0.511 17.602 -6.641 1.00 81.50 85 PHE A C 1
ATOM 666 O O . PHE A 1 85 ? -0.206 18.770 -6.895 1.00 81.50 85 PHE A O 1
ATOM 673 N N . ASP A 1 86 ? -1.061 17.251 -5.483 1.00 87.19 86 ASP A N 1
ATOM 674 C CA . ASP A 1 86 ? -1.372 18.200 -4.414 1.00 87.19 86 ASP A CA 1
ATOM 675 C C . ASP A 1 86 ? -0.877 17.658 -3.078 1.00 87.19 86 ASP A C 1
ATOM 677 O O . ASP A 1 86 ? 0.083 18.169 -2.503 1.00 87.19 86 ASP A O 1
ATOM 681 N N . LEU A 1 87 ? -1.487 16.576 -2.593 1.00 88.19 87 LEU A N 1
ATOM 682 C CA . LEU A 1 87 ? -1.091 15.979 -1.323 1.00 88.19 87 LEU A CA 1
ATOM 683 C C . LEU A 1 87 ? 0.308 15.341 -1.422 1.00 88.19 87 LEU A C 1
ATOM 685 O O . LEU A 1 87 ? 1.052 15.332 -0.449 1.00 88.19 87 LEU A O 1
ATOM 689 N N . GLU A 1 88 ? 0.718 14.893 -2.607 1.00 91.81 88 GLU A N 1
ATOM 690 C CA . GLU A 1 88 ? 2.072 14.436 -2.931 1.00 91.81 88 GLU A CA 1
ATOM 691 C C . GLU A 1 88 ? 3.137 15.497 -2.620 1.00 91.81 88 GLU A C 1
ATOM 693 O O . GLU A 1 88 ? 4.207 15.159 -2.112 1.00 91.81 88 GLU A O 1
ATOM 698 N N . LYS A 1 89 ? 2.827 16.785 -2.837 1.00 89.44 89 LYS A N 1
ATOM 699 C CA . LYS A 1 89 ? 3.740 17.916 -2.580 1.00 89.44 89 LYS A CA 1
ATOM 700 C C . LYS A 1 89 ? 4.048 18.099 -1.088 1.00 89.44 89 LYS A C 1
ATOM 702 O O . LYS A 1 89 ? 4.962 18.829 -0.716 1.00 89.44 89 LYS A O 1
ATOM 707 N N . GLU A 1 90 ? 3.328 17.407 -0.204 1.00 91.50 90 GLU A N 1
ATOM 708 C CA . GLU A 1 90 ? 3.668 17.319 1.218 1.00 91.50 90 GLU A CA 1
ATOM 709 C C . GLU A 1 90 ? 4.852 16.389 1.494 1.00 91.50 90 GLU A C 1
ATOM 711 O O . GLU A 1 90 ? 5.387 16.368 2.603 1.00 91.50 90 GLU A O 1
ATOM 716 N N . LEU A 1 91 ? 5.303 15.581 0.545 1.00 92.56 91 LEU A N 1
ATOM 717 C CA . LEU A 1 91 ? 6.514 14.789 0.724 1.00 92.56 91 LEU A CA 1
ATOM 718 C C . LEU A 1 91 ? 7.760 15.696 0.730 1.00 92.56 91 LEU A C 1
ATOM 720 O O . LEU A 1 91 ? 7.725 16.857 0.339 1.00 92.56 91 LEU A O 1
ATOM 724 N N . SER A 1 92 ? 8.878 15.234 1.299 1.00 90.75 92 SER A N 1
ATOM 725 C CA . SER A 1 92 ? 10.160 15.923 1.058 1.00 90.75 92 SER A CA 1
ATOM 726 C C . SER A 1 92 ? 10.603 15.663 -0.380 1.00 90.75 92 SER A C 1
ATOM 728 O O . SER A 1 92 ? 10.253 14.613 -0.909 1.00 90.75 92 SER A O 1
ATOM 730 N N . ILE A 1 93 ? 11.434 16.527 -0.966 1.00 88.94 93 ILE A N 1
ATOM 731 C CA . ILE A 1 93 ? 11.929 16.356 -2.346 1.00 88.94 93 ILE A CA 1
ATOM 732 C C . ILE A 1 93 ? 12.442 14.921 -2.608 1.00 88.94 93 ILE A C 1
ATOM 734 O O . ILE A 1 93 ? 11.933 14.288 -3.531 1.00 88.94 93 ILE A O 1
ATOM 738 N N . PRO A 1 94 ? 13.289 14.309 -1.745 1.00 89.88 94 PRO A N 1
ATOM 739 C CA . PRO A 1 94 ? 13.731 12.929 -1.973 1.00 89.88 94 PRO A CA 1
ATOM 740 C C . PRO A 1 94 ? 12.597 11.894 -1.929 1.00 89.88 94 PRO A C 1
ATOM 742 O O . PRO A 1 94 ? 12.632 10.891 -2.626 1.00 89.88 94 PRO A O 1
ATOM 745 N N . GLN A 1 95 ? 11.572 12.121 -1.103 1.00 92.00 95 GLN A N 1
ATOM 746 C CA . GLN A 1 95 ? 10.429 11.208 -0.985 1.00 92.00 95 GLN A CA 1
ATOM 747 C C . GLN A 1 95 ? 9.479 11.342 -2.169 1.00 92.00 95 GLN A C 1
ATOM 749 O O . GLN A 1 95 ? 8.915 10.339 -2.589 1.00 92.00 95 GLN A O 1
ATOM 754 N N . LEU A 1 96 ? 9.300 12.561 -2.682 1.00 91.25 96 LEU A N 1
ATOM 755 C CA . LEU A 1 96 ? 8.506 12.812 -3.876 1.00 91.25 96 LEU A CA 1
ATOM 756 C C . LEU A 1 96 ? 9.171 12.187 -5.102 1.00 91.25 96 LEU A C 1
ATOM 758 O O . LEU A 1 96 ? 8.490 11.507 -5.862 1.00 91.25 96 LEU A O 1
ATOM 762 N N . LEU A 1 97 ? 10.491 12.347 -5.248 1.00 89.56 97 LEU A N 1
ATOM 763 C CA . LEU A 1 97 ? 11.246 11.715 -6.328 1.00 89.56 97 LEU A CA 1
ATOM 764 C C . LEU A 1 97 ? 11.152 10.190 -6.240 1.00 89.56 97 LEU A C 1
ATOM 766 O O . LEU A 1 97 ? 10.742 9.558 -7.203 1.00 89.56 97 LEU A O 1
ATOM 770 N N . LEU A 1 98 ? 11.420 9.601 -5.066 1.00 90.81 98 LEU A N 1
ATOM 771 C CA . LEU A 1 98 ? 11.284 8.153 -4.873 1.00 90.81 98 LEU A CA 1
ATOM 772 C C . LEU A 1 98 ? 9.865 7.666 -5.182 1.00 90.81 98 LEU A C 1
ATOM 774 O O . LEU A 1 98 ? 9.706 6.688 -5.905 1.00 90.81 98 LEU A O 1
ATOM 778 N N . TYR A 1 99 ? 8.832 8.342 -4.671 1.00 92.12 99 TYR A N 1
ATOM 779 C CA . TYR A 1 99 ? 7.443 8.004 -4.985 1.00 92.12 99 TYR A CA 1
ATOM 780 C C . TYR A 1 99 ? 7.182 8.043 -6.488 1.00 92.12 99 TYR A C 1
ATOM 782 O O . TYR A 1 99 ? 6.579 7.114 -7.017 1.00 92.12 99 TYR A O 1
ATOM 790 N N . SER A 1 100 ? 7.636 9.095 -7.163 1.00 89.25 100 SER A N 1
ATOM 791 C CA . SER A 1 100 ? 7.364 9.313 -8.581 1.00 89.25 100 SER A CA 1
ATOM 792 C C . SER A 1 100 ? 8.105 8.296 -9.444 1.00 89.25 100 SER A C 1
ATOM 794 O O . SER A 1 100 ? 7.478 7.627 -10.259 1.00 89.25 100 SER A O 1
ATOM 796 N N . SER A 1 101 ? 9.396 8.071 -9.184 1.00 89.50 101 SER A N 1
ATOM 797 C CA . SER A 1 101 ? 10.200 7.050 -9.861 1.00 89.50 101 SER A CA 1
ATOM 798 C C . SER A 1 101 ? 9.641 5.650 -9.657 1.00 89.50 101 SER A C 1
ATOM 800 O O . SER A 1 101 ? 9.484 4.901 -10.618 1.00 89.50 101 SER A O 1
ATOM 802 N N . PHE A 1 102 ? 9.275 5.285 -8.424 1.00 90.50 102 PHE A N 1
ATOM 803 C CA . PHE A 1 102 ? 8.662 3.984 -8.185 1.00 90.50 102 PHE A CA 1
ATOM 804 C C . PHE A 1 102 ? 7.276 3.874 -8.807 1.00 90.50 102 PHE A C 1
ATOM 806 O O . PHE A 1 102 ? 6.960 2.823 -9.349 1.00 90.50 102 PHE A O 1
ATOM 813 N N . SER A 1 103 ? 6.452 4.920 -8.751 1.00 87.81 103 SER A N 1
ATOM 814 C CA . SER A 1 103 ? 5.143 4.920 -9.412 1.00 87.81 103 SER A CA 1
ATOM 815 C C . SER A 1 103 ? 5.315 4.675 -10.901 1.00 87.81 103 SER A C 1
ATOM 817 O O . SER A 1 103 ? 4.654 3.796 -11.441 1.00 87.81 103 SER A O 1
ATOM 819 N N . TRP A 1 104 ? 6.259 5.365 -11.538 1.00 85.06 104 TRP A N 1
ATOM 820 C CA . TRP A 1 104 ? 6.573 5.184 -12.946 1.00 85.06 104 TRP A CA 1
ATOM 821 C C . TRP A 1 104 ? 7.094 3.779 -13.261 1.00 85.06 104 TRP A C 1
ATOM 823 O O . TRP A 1 104 ? 6.569 3.109 -14.146 1.00 85.06 104 TRP A O 1
ATOM 833 N N . PHE A 1 105 ? 8.070 3.292 -12.493 1.00 86.56 105 PHE A N 1
ATOM 834 C CA . PHE A 1 105 ? 8.674 1.961 -12.632 1.00 86.56 105 PHE A CA 1
ATOM 835 C C . PHE A 1 105 ? 7.657 0.823 -12.469 1.00 86.56 105 PHE A C 1
ATOM 837 O O . PHE A 1 105 ? 7.585 -0.080 -13.302 1.00 86.56 105 PHE A O 1
ATOM 844 N N . PHE A 1 106 ? 6.864 0.935 -11.396 1.00 85.75 106 PHE A N 1
ATOM 845 C CA . PHE A 1 106 ? 5.450 0.599 -11.270 1.00 85.75 106 PHE A CA 1
ATOM 846 C C . PHE A 1 106 ? 4.762 0.505 -12.620 1.00 85.75 106 PHE A C 1
ATOM 848 O O . PHE A 1 106 ? 4.812 -0.534 -13.259 1.00 85.75 106 PHE A O 1
ATOM 855 N N . ILE A 1 107 ? 4.059 1.563 -13.000 1.00 81.69 107 ILE A N 1
ATOM 856 C CA . ILE A 1 107 ? 3.137 1.729 -14.130 1.00 81.69 107 ILE A CA 1
ATOM 857 C C . ILE A 1 107 ? 3.669 1.152 -15.455 1.00 81.69 107 ILE A C 1
ATOM 859 O O . ILE A 1 107 ? 2.954 0.410 -16.128 1.00 81.69 107 ILE A O 1
ATOM 863 N N . THR A 1 108 ? 4.937 1.382 -15.774 1.00 79.81 108 THR A N 1
ATOM 864 C CA . THR A 1 108 ? 5.561 0.968 -17.045 1.00 79.81 108 THR A CA 1
ATOM 865 C C . THR A 1 108 ? 6.095 -0.466 -17.034 1.00 79.81 108 THR A C 1
ATOM 867 O O . THR A 1 108 ? 6.458 -1.012 -18.070 1.00 79.81 108 THR A O 1
ATOM 870 N N . SER A 1 109 ? 6.064 -1.140 -15.880 1.00 80.75 109 SER A N 1
ATOM 871 C CA . SER A 1 109 ? 6.571 -2.508 -15.705 1.00 80.75 109 SER A CA 1
ATOM 872 C C . SER A 1 109 ? 8.069 -2.648 -16.006 1.00 80.75 109 SER A C 1
ATOM 874 O O . SER A 1 109 ? 8.522 -3.700 -16.456 1.00 80.75 109 SER A O 1
ATOM 876 N N . ASN A 1 110 ? 8.858 -1.610 -15.718 1.00 79.88 110 ASN A N 1
ATOM 877 C CA . ASN A 1 110 ? 10.299 -1.568 -16.002 1.00 79.88 110 ASN A CA 1
ATOM 878 C C . ASN A 1 110 ? 11.109 -2.681 -15.316 1.00 79.88 110 ASN A C 1
ATOM 880 O O . ASN A 1 110 ? 12.217 -2.986 -15.741 1.00 79.88 110 ASN A O 1
ATOM 884 N N . TYR A 1 111 ? 10.567 -3.357 -14.301 1.00 80.75 111 TYR A N 1
ATOM 885 C CA . TYR A 1 111 ? 11.195 -4.553 -13.730 1.00 80.75 111 TYR A CA 1
ATOM 886 C C . TYR A 1 111 ? 11.365 -5.695 -14.746 1.00 80.75 111 TYR A C 1
ATOM 888 O O . TYR A 1 111 ? 12.276 -6.503 -14.591 1.00 80.75 111 TYR A O 1
ATOM 896 N N . ILE A 1 112 ? 10.530 -5.767 -15.789 1.00 80.62 112 ILE A N 1
ATOM 897 C CA . ILE A 1 112 ? 10.668 -6.771 -16.855 1.00 80.62 112 ILE A CA 1
ATOM 898 C C . ILE A 1 112 ? 11.878 -6.443 -17.740 1.00 80.62 112 ILE A C 1
ATOM 900 O O . ILE A 1 112 ? 12.590 -7.349 -18.158 1.00 80.62 112 ILE A O 1
ATOM 904 N N . LEU A 1 113 ? 12.186 -5.156 -17.943 1.00 78.25 113 LEU A N 1
ATOM 905 C CA . LEU A 1 113 ? 13.417 -4.740 -18.620 1.00 78.25 113 LEU A CA 1
ATOM 906 C C . LEU A 1 113 ? 14.656 -5.175 -17.841 1.00 78.25 113 LEU A C 1
ATOM 908 O O . LEU A 1 113 ? 15.575 -5.743 -18.423 1.00 78.25 113 LEU A O 1
ATOM 912 N N . ILE A 1 114 ? 14.648 -4.984 -16.518 1.00 80.75 114 ILE A N 1
ATOM 913 C CA . ILE A 1 114 ? 15.719 -5.483 -15.643 1.00 80.75 114 ILE A CA 1
ATOM 914 C C . ILE A 1 114 ? 15.857 -7.003 -15.789 1.00 80.75 114 ILE A C 1
ATOM 916 O O . ILE A 1 114 ? 16.966 -7.505 -15.944 1.00 80.75 114 ILE A O 1
ATOM 920 N N . PHE A 1 115 ? 14.739 -7.734 -15.778 1.00 83.12 115 PHE A N 1
ATOM 921 C CA . PHE A 1 115 ? 14.751 -9.185 -15.952 1.00 83.12 115 PHE A CA 1
ATOM 922 C C . PHE A 1 115 ? 15.340 -9.608 -17.305 1.00 83.12 115 PHE A C 1
ATOM 924 O O . PHE A 1 115 ? 16.186 -10.494 -17.335 1.00 83.12 115 PHE A O 1
ATOM 931 N N . ASN A 1 116 ? 14.958 -8.953 -18.404 1.00 80.25 116 ASN A N 1
ATOM 932 C CA . ASN A 1 116 ? 15.497 -9.246 -19.734 1.00 80.25 116 ASN A CA 1
ATOM 933 C C . ASN A 1 116 ? 17.007 -8.976 -19.828 1.00 80.25 116 ASN A C 1
ATOM 935 O O . ASN A 1 116 ? 17.728 -9.749 -20.453 1.00 80.25 116 ASN A O 1
ATOM 939 N N . ILE A 1 117 ? 17.507 -7.934 -19.158 1.00 77.69 117 ILE A N 1
ATOM 940 C CA . ILE A 1 117 ? 18.947 -7.641 -19.082 1.00 77.69 117 ILE A CA 1
ATOM 941 C C . ILE A 1 117 ? 19.696 -8.727 -18.304 1.00 77.69 117 ILE A C 1
ATOM 943 O O . ILE A 1 117 ? 20.752 -9.187 -18.737 1.00 77.69 117 ILE A O 1
ATOM 947 N N . LEU A 1 118 ? 19.142 -9.177 -17.177 1.00 81.38 118 LEU A N 1
ATOM 948 C CA . LEU A 1 118 ? 19.715 -10.289 -16.416 1.00 81.38 118 LEU A CA 1
ATOM 949 C C . LEU A 1 118 ? 19.684 -11.596 -17.217 1.00 81.38 118 LEU A C 1
ATOM 951 O O . LEU A 1 118 ? 20.654 -12.351 -17.188 1.00 81.38 118 LEU A O 1
ATOM 955 N N . LEU A 1 119 ? 18.603 -11.835 -17.964 1.00 83.31 119 LEU A N 1
ATOM 956 C CA . LEU A 1 119 ? 18.457 -13.001 -18.826 1.00 83.31 119 LEU A CA 1
ATOM 957 C C . LEU A 1 119 ? 19.539 -13.024 -19.912 1.00 83.31 119 LEU A C 1
ATOM 959 O O . LEU A 1 119 ? 20.191 -14.049 -20.056 1.00 83.31 119 LEU A O 1
ATOM 963 N N . ILE A 1 120 ? 19.796 -11.904 -20.602 1.00 79.56 120 ILE A N 1
ATOM 964 C CA . ILE A 1 120 ? 20.913 -11.778 -21.564 1.00 79.56 120 ILE A CA 1
ATOM 965 C C . ILE A 1 120 ? 22.219 -12.210 -20.934 1.00 79.56 120 ILE A C 1
ATOM 967 O O . ILE A 1 120 ? 22.933 -13.049 -21.477 1.00 79.56 120 ILE A O 1
ATOM 971 N N . TYR A 1 121 ? 22.519 -11.621 -19.777 1.00 79.06 121 TYR A N 1
ATOM 972 C CA . TYR A 1 121 ? 23.770 -11.871 -19.092 1.00 79.06 121 TYR A CA 1
ATOM 973 C C . TYR A 1 121 ? 23.925 -13.362 -18.765 1.00 79.06 121 TYR A C 1
ATOM 975 O O . TYR A 1 121 ? 24.982 -13.939 -18.996 1.00 79.06 121 TYR A O 1
ATOM 983 N N . THR A 1 122 ? 22.855 -14.010 -18.293 1.00 82.94 122 THR A N 1
ATOM 984 C CA . THR A 1 122 ? 22.851 -15.454 -18.033 1.00 82.94 122 THR A CA 1
ATOM 985 C C . THR A 1 122 ? 22.996 -16.284 -19.311 1.00 82.94 122 THR A C 1
ATOM 987 O O . THR A 1 122 ? 23.832 -17.182 -19.343 1.00 82.94 122 THR A O 1
ATOM 990 N N . LEU A 1 123 ? 22.229 -15.998 -20.367 1.00 84.38 123 LEU A N 1
ATOM 991 C CA . LEU A 1 123 ? 22.277 -16.768 -21.616 1.00 84.38 123 LEU A CA 1
ATOM 992 C C . LEU A 1 123 ? 23.671 -16.695 -22.258 1.00 84.38 123 LEU A C 1
ATOM 994 O O . LEU A 1 123 ? 24.233 -17.730 -22.597 1.00 84.38 123 LEU A O 1
ATOM 998 N N . VAL A 1 124 ? 24.249 -15.495 -22.354 1.00 81.19 124 VAL A N 1
ATOM 999 C CA . VAL A 1 124 ? 25.519 -15.259 -23.055 1.00 81.19 124 VAL A CA 1
ATOM 1000 C C . VAL A 1 124 ? 26.731 -15.657 -22.212 1.00 81.19 124 VAL A C 1
ATOM 1002 O O . VAL A 1 124 ? 27.625 -16.318 -22.724 1.00 81.19 124 VAL A O 1
ATOM 1005 N N . HIS A 1 125 ? 26.789 -15.274 -20.931 1.00 81.44 125 HIS A N 1
ATOM 1006 C CA . HIS A 1 125 ? 28.011 -15.446 -20.128 1.00 81.44 125 HIS A CA 1
ATOM 1007 C C . HIS A 1 125 ? 28.016 -16.676 -19.221 1.00 81.44 125 HIS A C 1
ATOM 1009 O O . HIS A 1 125 ? 29.088 -17.113 -18.814 1.00 81.44 125 HIS A O 1
ATOM 1015 N N . ILE A 1 126 ? 26.846 -17.204 -18.849 1.00 84.69 126 ILE A N 1
ATOM 1016 C CA . ILE A 1 126 ? 26.754 -18.375 -17.963 1.00 84.69 126 ILE A CA 1
ATOM 1017 C C . ILE A 1 126 ? 26.465 -19.627 -18.786 1.00 84.69 126 ILE A C 1
ATOM 1019 O O . ILE A 1 126 ? 27.105 -20.656 -18.592 1.00 84.69 126 ILE A O 1
ATOM 1023 N N . LEU A 1 127 ? 25.505 -19.538 -19.707 1.00 87.25 127 LEU A N 1
ATOM 1024 C CA . LEU A 1 127 ? 25.066 -20.664 -20.531 1.00 87.25 127 LEU A CA 1
ATOM 1025 C C . LEU A 1 127 ? 25.776 -20.735 -21.891 1.00 87.25 127 LEU A C 1
ATOM 1027 O O . LEU A 1 127 ? 25.573 -21.710 -22.607 1.00 87.25 127 LEU A O 1
ATOM 1031 N N . ASN A 1 128 ? 26.609 -19.742 -22.232 1.00 86.12 128 ASN A N 1
ATOM 1032 C CA . ASN A 1 128 ? 27.369 -19.658 -23.487 1.00 86.12 128 ASN A CA 1
ATOM 1033 C C . ASN A 1 128 ? 26.509 -19.853 -24.748 1.00 86.12 128 ASN A C 1
ATOM 1035 O O . ASN A 1 128 ? 26.946 -20.446 -25.734 1.00 86.12 128 ASN A O 1
ATOM 1039 N N . ILE A 1 129 ? 25.268 -19.370 -24.713 1.00 85.31 129 ILE A N 1
ATOM 1040 C CA . ILE A 1 129 ? 24.370 -19.376 -25.865 1.00 85.31 129 ILE A CA 1
ATOM 1041 C C . ILE A 1 129 ? 24.827 -18.300 -26.845 1.00 85.31 129 ILE A C 1
ATOM 1043 O O . ILE A 1 129 ? 25.240 -17.211 -26.439 1.00 85.31 129 ILE A O 1
ATOM 1047 N N . ASP A 1 130 ? 24.708 -18.604 -28.139 1.00 86.75 130 ASP A N 1
ATOM 1048 C CA . ASP A 1 130 ? 25.005 -17.660 -29.210 1.00 86.75 130 ASP A CA 1
ATOM 1049 C C . ASP A 1 130 ? 24.323 -16.301 -28.972 1.00 86.75 130 ASP A C 1
ATOM 1051 O O . ASP A 1 130 ? 23.153 -16.201 -28.575 1.00 86.75 130 ASP A O 1
ATOM 1055 N N . TYR A 1 131 ? 25.086 -15.235 -29.195 1.00 80.75 131 TYR A N 1
ATOM 1056 C CA . TYR A 1 131 ? 24.652 -13.876 -28.907 1.00 80.75 131 TYR A CA 1
ATOM 1057 C C . TYR A 1 131 ? 23.479 -13.447 -29.804 1.00 80.75 131 TYR A C 1
ATOM 1059 O O . TYR 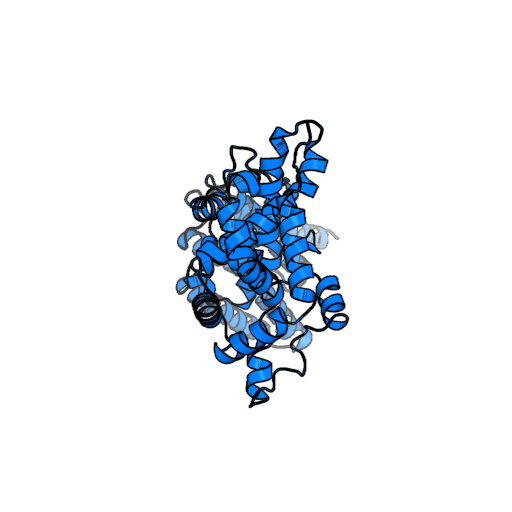A 1 131 ? 22.539 -12.813 -29.318 1.00 80.75 131 TYR A O 1
ATOM 1067 N N . ASN A 1 132 ? 23.464 -13.857 -31.078 1.00 82.31 132 ASN A N 1
ATOM 1068 C CA . ASN A 1 132 ? 22.366 -13.545 -31.996 1.00 82.31 132 ASN A CA 1
ATOM 1069 C C . ASN A 1 132 ? 21.094 -14.307 -31.613 1.00 82.31 132 ASN A C 1
ATOM 1071 O O . ASN A 1 132 ? 20.002 -13.735 -31.607 1.00 82.31 132 ASN A O 1
ATOM 1075 N N . LEU A 1 133 ? 21.222 -15.578 -31.220 1.00 83.44 133 LEU A N 1
ATOM 1076 C CA . LEU A 1 133 ? 20.090 -16.344 -30.696 1.00 83.44 133 LEU A CA 1
ATOM 1077 C C . LEU A 1 133 ? 19.536 -15.718 -29.408 1.00 83.44 133 LEU A C 1
ATOM 1079 O O . LEU A 1 133 ? 18.319 -15.595 -29.247 1.00 83.44 133 LEU A O 1
ATOM 1083 N N . SER A 1 134 ? 20.419 -15.259 -28.519 1.00 82.31 134 SER A N 1
ATOM 1084 C CA . SER A 1 134 ? 20.032 -14.543 -27.302 1.00 82.31 134 SER A CA 1
ATOM 1085 C C . SER A 1 134 ? 19.234 -13.279 -27.643 1.00 82.31 134 SER A C 1
ATOM 1087 O O . SER A 1 134 ? 18.139 -13.107 -27.105 1.00 82.31 134 SER A O 1
ATOM 1089 N N . LEU A 1 135 ? 19.707 -12.455 -28.592 1.00 79.38 135 LEU A N 1
ATOM 1090 C CA . LEU A 1 135 ? 19.020 -11.255 -29.106 1.00 79.38 135 LEU A CA 1
ATOM 1091 C C . LEU A 1 135 ? 17.595 -11.527 -29.606 1.00 79.38 135 LEU A C 1
ATOM 1093 O O . LEU A 1 135 ? 16.673 -10.761 -29.298 1.00 79.38 135 LEU A O 1
ATOM 1097 N N . ILE A 1 136 ? 17.392 -12.627 -30.335 1.00 83.81 136 ILE A N 1
ATOM 1098 C CA . ILE A 1 136 ? 16.065 -13.041 -30.812 1.00 83.81 136 ILE A CA 1
ATOM 1099 C C . ILE A 1 136 ? 15.142 -13.347 -29.625 1.00 83.81 136 ILE A C 1
ATOM 1101 O O . ILE A 1 136 ? 14.016 -12.845 -29.578 1.00 83.81 136 ILE A O 1
ATOM 1105 N N . ILE A 1 137 ? 15.624 -14.105 -28.632 1.00 84.75 137 ILE A N 1
ATOM 1106 C CA . ILE A 1 137 ? 14.851 -14.462 -27.429 1.00 84.75 137 ILE A CA 1
ATOM 1107 C C . ILE A 1 137 ? 14.377 -13.204 -26.682 1.00 84.75 137 ILE A C 1
ATOM 1109 O O . ILE A 1 137 ? 13.212 -13.119 -26.282 1.00 84.75 137 ILE A O 1
ATOM 1113 N N . ILE A 1 138 ? 15.238 -12.194 -26.525 1.00 82.62 138 ILE A N 1
ATOM 1114 C CA . ILE A 1 138 ? 14.862 -10.939 -25.846 1.00 82.62 138 ILE A CA 1
ATOM 1115 C C . ILE A 1 138 ? 13.876 -10.138 -26.674 1.00 82.62 138 ILE A C 1
ATOM 1117 O O . ILE A 1 138 ? 12.920 -9.607 -26.119 1.00 82.62 138 ILE A O 1
ATOM 1121 N N . SER A 1 139 ? 14.084 -10.053 -27.986 1.00 81.88 139 SER A N 1
ATOM 1122 C CA . SER A 1 139 ? 13.184 -9.317 -28.874 1.00 81.88 139 SER A CA 1
ATOM 1123 C C . SER A 1 139 ? 11.764 -9.881 -28.782 1.00 81.88 139 SER A C 1
ATOM 1125 O O . SER A 1 139 ? 10.809 -9.126 -28.603 1.00 81.88 139 SER A O 1
ATOM 1127 N N . ILE A 1 140 ? 11.630 -11.213 -28.771 1.00 86.00 140 ILE A N 1
ATOM 1128 C CA . ILE A 1 140 ? 10.352 -11.897 -28.536 1.00 86.00 140 ILE A CA 1
ATOM 1129 C C . ILE A 1 140 ? 9.793 -11.551 -27.147 1.00 86.00 140 ILE A C 1
ATOM 1131 O O . ILE A 1 140 ? 8.623 -11.187 -27.032 1.00 86.00 140 ILE A O 1
ATOM 1135 N N . SER A 1 141 ? 10.614 -11.607 -26.093 1.00 86.75 141 SER A N 1
ATOM 1136 C CA . SER A 1 141 ? 10.202 -11.248 -24.725 1.00 86.75 141 SER A CA 1
ATOM 1137 C C . SER A 1 141 ? 9.677 -9.807 -24.621 1.00 86.75 141 SER A C 1
ATOM 1139 O O . SER A 1 141 ? 8.626 -9.569 -24.021 1.00 86.75 141 SER A O 1
ATOM 1141 N N . LEU A 1 142 ? 10.358 -8.843 -25.250 1.00 84.56 142 LEU A N 1
ATOM 1142 C CA . LEU A 1 142 ? 9.956 -7.435 -25.280 1.00 84.56 142 LEU A CA 1
ATOM 1143 C C . LEU A 1 142 ? 8.645 -7.234 -26.050 1.00 84.56 142 LEU A C 1
ATOM 1145 O O . LEU A 1 142 ? 7.765 -6.517 -25.574 1.00 84.56 142 LEU A O 1
ATOM 1149 N N . ILE A 1 143 ? 8.465 -7.910 -27.190 1.00 84.94 143 ILE A N 1
ATOM 1150 C CA . ILE A 1 143 ? 7.203 -7.880 -27.947 1.00 84.94 143 ILE A CA 1
ATOM 1151 C C . ILE A 1 143 ? 6.054 -8.431 -27.094 1.00 84.94 143 ILE A C 1
ATOM 1153 O O . ILE A 1 143 ? 5.008 -7.791 -26.973 1.00 84.94 143 ILE A O 1
ATOM 1157 N N . LEU A 1 144 ? 6.247 -9.584 -26.446 1.00 86.06 144 LEU A N 1
ATOM 1158 C CA . LEU A 1 144 ? 5.237 -10.185 -25.571 1.00 86.06 144 LEU A CA 1
ATOM 1159 C C . LEU A 1 144 ? 4.897 -9.278 -24.382 1.00 86.06 144 LEU A C 1
ATOM 1161 O O . LEU A 1 144 ? 3.722 -9.126 -24.032 1.00 86.06 144 LEU A O 1
ATOM 1165 N N . GLN A 1 145 ? 5.902 -8.635 -23.782 1.00 84.56 145 GLN A N 1
ATOM 1166 C CA . GLN A 1 145 ? 5.690 -7.648 -22.729 1.00 84.56 145 GLN A CA 1
ATOM 1167 C C . GLN A 1 145 ? 4.853 -6.469 -23.239 1.00 84.56 145 GLN A C 1
ATOM 1169 O O . GLN A 1 145 ? 3.884 -6.083 -22.579 1.00 84.56 145 GLN A O 1
ATOM 1174 N N . TYR A 1 146 ? 5.197 -5.912 -24.401 1.00 83.25 146 TYR A N 1
ATOM 1175 C CA . TYR A 1 146 ? 4.471 -4.791 -24.988 1.00 83.25 146 TYR A CA 1
ATOM 1176 C C . TYR A 1 146 ? 3.001 -5.143 -25.218 1.00 83.25 146 TYR A C 1
ATOM 1178 O O . TYR A 1 146 ? 2.115 -4.440 -24.734 1.00 83.25 146 TYR A O 1
ATOM 1186 N N . LEU A 1 147 ? 2.732 -6.288 -25.853 1.00 83.38 147 LEU A N 1
ATOM 1187 C CA . LEU A 1 147 ? 1.374 -6.789 -26.084 1.00 83.38 147 LEU A CA 1
ATOM 1188 C C . LEU A 1 147 ? 0.598 -6.979 -24.771 1.00 83.38 147 LEU A C 1
ATOM 1190 O O . LEU A 1 147 ? -0.586 -6.643 -24.691 1.00 83.38 147 LEU A O 1
ATOM 1194 N N . SER A 1 148 ? 1.262 -7.452 -23.710 1.00 78.88 148 SER A N 1
ATOM 1195 C CA . SER A 1 148 ? 0.638 -7.580 -22.390 1.00 78.88 148 SER A CA 1
ATOM 1196 C C . SER A 1 148 ? 0.217 -6.230 -21.796 1.00 78.88 148 SER A C 1
ATOM 1198 O O . SER A 1 148 ? -0.820 -6.173 -21.133 1.00 78.88 148 SER A O 1
ATOM 1200 N N . ILE A 1 149 ? 0.996 -5.165 -22.001 1.00 77.31 149 ILE A N 1
ATOM 1201 C CA . ILE A 1 149 ? 0.709 -3.820 -21.469 1.00 77.31 149 ILE A CA 1
ATOM 1202 C C . ILE A 1 149 ? -0.325 -3.092 -22.342 1.00 77.31 149 ILE A C 1
ATOM 1204 O O . ILE A 1 149 ? -1.172 -2.347 -21.843 1.00 77.31 149 ILE A O 1
ATOM 1208 N N . VAL A 1 150 ? -0.322 -3.356 -23.653 1.00 77.12 150 VAL A N 1
ATOM 1209 C CA . VAL A 1 150 ? -1.380 -2.901 -24.566 1.00 77.12 150 VAL A CA 1
ATOM 1210 C C . VAL A 1 150 ? -2.732 -3.478 -24.157 1.00 77.12 150 VAL A C 1
ATOM 1212 O O . VAL A 1 150 ? -3.741 -2.788 -24.279 1.00 77.12 150 VAL A O 1
ATOM 1215 N N . LYS A 1 151 ? -2.788 -4.705 -23.635 1.00 72.19 151 LYS A N 1
ATOM 1216 C CA . LYS A 1 151 ? -4.046 -5.313 -23.187 1.00 72.19 151 LYS A CA 1
ATOM 1217 C C . LYS A 1 151 ? -4.536 -4.731 -21.858 1.00 72.19 151 LYS A C 1
ATOM 1219 O O . LYS A 1 151 ? -5.662 -4.246 -21.794 1.00 72.19 151 LYS A O 1
ATOM 1224 N N . ASP A 1 152 ? -3.680 -4.704 -20.840 1.00 65.00 152 ASP A N 1
ATOM 1225 C CA . ASP A 1 152 ? -4.038 -4.313 -19.472 1.00 65.00 152 ASP A CA 1
ATOM 1226 C C . ASP A 1 152 ? -3.041 -3.285 -18.908 1.00 65.00 152 ASP A C 1
ATOM 1228 O O . ASP A 1 152 ? -1.830 -3.419 -19.091 1.00 65.00 152 ASP A O 1
ATOM 1232 N N . TYR A 1 153 ? -3.535 -2.280 -18.173 1.00 70.19 153 TYR A N 1
ATOM 1233 C CA . TYR A 1 153 ? -2.693 -1.250 -17.553 1.00 70.19 153 TYR A CA 1
ATOM 1234 C C . TYR A 1 153 ? -2.832 -1.229 -16.025 1.00 70.19 153 TYR A C 1
ATOM 1236 O O . TYR A 1 153 ? -3.879 -1.527 -15.449 1.00 70.19 153 TYR A O 1
ATOM 1244 N N . PHE A 1 154 ? -1.749 -0.859 -15.341 1.00 75.75 154 PHE A N 1
ATOM 1245 C CA . PHE A 1 154 ? -1.729 -0.721 -13.886 1.00 75.75 154 PHE A CA 1
ATOM 1246 C C . PHE A 1 154 ? -1.993 0.736 -13.494 1.00 75.75 154 PHE A C 1
ATOM 1248 O O . PHE A 1 154 ? -1.064 1.528 -13.340 1.00 75.75 154 PHE A O 1
ATOM 1255 N N . GLY A 1 155 ? -3.268 1.099 -13.357 1.00 78.00 155 GLY A N 1
ATOM 1256 C CA . GLY A 1 155 ? -3.673 2.457 -12.993 1.00 78.00 155 GLY A CA 1
ATOM 1257 C C . GLY A 1 155 ? -3.620 2.726 -11.488 1.00 78.00 155 GLY A C 1
ATOM 1258 O O . GLY A 1 155 ? -4.152 1.933 -10.704 1.00 78.00 155 GLY A O 1
ATOM 1259 N N . ILE A 1 156 ? -3.031 3.866 -11.110 1.00 85.81 156 ILE A N 1
ATOM 1260 C CA . ILE A 1 156 ? -2.966 4.383 -9.735 1.00 85.81 156 ILE A CA 1
ATOM 1261 C C . ILE A 1 156 ? -3.551 5.804 -9.686 1.00 85.81 156 ILE A C 1
ATOM 1263 O O . ILE A 1 156 ? -3.195 6.664 -10.498 1.00 85.81 156 ILE A O 1
ATOM 1267 N N . ASN A 1 157 ? -4.380 6.085 -8.685 1.00 86.19 157 ASN A N 1
ATOM 1268 C CA . ASN A 1 157 ? -4.984 7.399 -8.451 1.00 86.19 157 ASN A CA 1
ATOM 1269 C C . ASN A 1 157 ? -4.028 8.331 -7.695 1.00 86.19 157 ASN A C 1
ATOM 1271 O O . ASN A 1 157 ? -3.125 7.886 -6.977 1.00 86.19 157 ASN A O 1
ATOM 1275 N N . SER A 1 158 ? -4.206 9.647 -7.853 1.00 87.62 158 SER A N 1
ATOM 1276 C CA . SER A 1 158 ? -3.415 10.613 -7.073 1.00 87.62 158 SER A CA 1
ATOM 1277 C C . SER A 1 158 ? -3.750 10.504 -5.581 1.00 87.62 158 SER A C 1
ATOM 1279 O O . SER A 1 158 ? -4.800 9.984 -5.188 1.00 87.62 158 SER A O 1
ATOM 1281 N N . TYR A 1 159 ? -2.870 11.006 -4.720 1.00 90.69 159 TYR A N 1
ATOM 1282 C CA . TYR A 1 159 ? -3.142 11.122 -3.293 1.00 90.69 159 TYR A CA 1
ATOM 1283 C C . TYR A 1 159 ? -4.336 12.034 -3.044 1.00 90.69 159 TYR A C 1
ATOM 1285 O O . TYR A 1 159 ? -5.133 11.743 -2.160 1.00 90.69 159 TYR A O 1
ATOM 1293 N N . LYS A 1 160 ? -4.496 13.113 -3.819 1.00 87.31 160 LYS A N 1
ATOM 1294 C CA . LYS A 1 160 ? -5.659 14.002 -3.707 1.00 87.31 160 LYS A CA 1
ATOM 1295 C C . LYS A 1 160 ? -6.963 13.255 -3.978 1.00 87.31 160 LYS A C 1
ATOM 1297 O O . LYS A 1 160 ? -7.881 13.364 -3.176 1.00 87.31 160 LYS A O 1
ATOM 1302 N N . GLU A 1 161 ? -7.012 12.490 -5.063 1.00 86.81 161 GLU A N 1
ATOM 1303 C CA . GLU A 1 161 ? -8.182 11.715 -5.484 1.00 86.81 161 GLU A CA 1
ATOM 1304 C C . GLU A 1 161 ? -8.497 10.577 -4.504 1.00 86.81 161 GLU A C 1
ATOM 1306 O O . GLU A 1 161 ? -9.621 10.429 -4.030 1.00 86.81 161 GLU A O 1
ATOM 1311 N N . THR A 1 162 ? -7.473 9.827 -4.096 1.00 88.94 162 THR A N 1
ATOM 1312 C CA . THR A 1 162 ? -7.613 8.786 -3.067 1.00 88.94 162 THR A CA 1
ATOM 1313 C C . THR A 1 162 ? -8.120 9.388 -1.764 1.00 88.94 162 THR A C 1
ATOM 1315 O O . THR A 1 162 ? -9.024 8.852 -1.126 1.00 88.94 162 THR A O 1
ATOM 1318 N N . PHE A 1 163 ? -7.563 10.535 -1.367 1.00 86.44 163 PHE A N 1
ATOM 1319 C CA . PHE A 1 163 ? -7.996 11.230 -0.170 1.00 86.44 163 PHE A CA 1
ATOM 1320 C C . PHE A 1 163 ? -9.426 11.760 -0.302 1.00 86.44 163 PHE A C 1
ATOM 1322 O O . PHE A 1 163 ? -10.181 11.633 0.653 1.00 86.44 163 PHE A O 1
ATOM 1329 N N . SER A 1 164 ? -9.829 12.342 -1.437 1.00 82.12 164 SER A N 1
ATOM 1330 C CA . SER A 1 164 ? -11.199 12.839 -1.630 1.00 82.12 164 SER A CA 1
ATOM 1331 C C . SER A 1 164 ? -12.223 11.715 -1.594 1.00 82.12 164 SER A C 1
ATOM 1333 O O . SER A 1 164 ? -13.254 11.871 -0.949 1.00 82.12 164 SER A O 1
ATOM 1335 N N . ASN A 1 165 ? -11.898 10.566 -2.185 1.00 81.12 165 ASN A N 1
ATOM 1336 C CA . ASN A 1 165 ? -12.769 9.394 -2.171 1.00 81.12 165 ASN A CA 1
ATOM 1337 C C . ASN A 1 165 ? -12.915 8.825 -0.752 1.00 81.12 165 ASN A C 1
ATOM 1339 O O . ASN A 1 165 ? -14.006 8.430 -0.353 1.00 81.12 165 ASN A O 1
ATOM 1343 N N . LEU A 1 166 ? -11.852 8.892 0.059 1.00 78.81 166 LEU A N 1
ATOM 1344 C CA . LEU A 1 166 ? -11.924 8.616 1.497 1.00 78.81 166 LEU A CA 1
ATOM 1345 C C . LEU A 1 166 ? -12.696 9.707 2.277 1.00 78.81 166 LEU A C 1
ATOM 1347 O O . LEU A 1 166 ? -13.315 9.423 3.300 1.00 78.81 166 LEU A O 1
ATOM 1351 N N . LYS A 1 167 ? -12.650 10.972 1.829 1.00 59.12 167 LYS A N 1
ATOM 1352 C CA . LYS A 1 167 ? -13.197 12.154 2.525 1.00 59.12 167 LYS A CA 1
ATOM 1353 C C . LYS A 1 167 ? -14.723 12.230 2.512 1.00 59.12 167 LYS A C 1
ATOM 1355 O O . LYS A 1 167 ? -15.262 12.963 3.339 1.00 59.12 167 LYS A O 1
ATOM 1360 N N . ASN A 1 168 ? -15.415 11.450 1.683 1.00 53.22 168 ASN A N 1
ATOM 1361 C CA . ASN A 1 168 ? -16.876 11.338 1.754 1.00 53.22 168 ASN A CA 1
ATOM 1362 C C . ASN A 1 168 ? -17.379 10.826 3.128 1.00 53.22 168 ASN A C 1
ATOM 1364 O O . ASN A 1 168 ? -18.575 10.886 3.381 1.00 53.22 168 ASN A O 1
ATOM 1368 N N . ILE A 1 169 ? -16.480 10.438 4.053 1.00 50.25 169 ILE A N 1
ATOM 1369 C CA . ILE A 1 169 ? -16.769 10.196 5.482 1.00 50.25 169 ILE A CA 1
ATOM 1370 C C . ILE A 1 169 ? -15.972 11.142 6.407 1.00 50.25 169 ILE A C 1
ATOM 1372 O O . ILE A 1 169 ? -15.209 10.732 7.273 1.00 50.25 169 ILE A O 1
ATOM 1376 N N . ASN A 1 170 ? -16.113 12.459 6.242 1.00 50.97 170 ASN A N 1
ATOM 1377 C CA . ASN A 1 170 ? -15.677 13.458 7.237 1.00 50.97 170 ASN A CA 1
ATOM 1378 C C . ASN A 1 170 ? -14.177 13.466 7.644 1.00 50.97 170 ASN A C 1
ATOM 1380 O O . ASN A 1 170 ? -13.813 14.044 8.665 1.00 50.97 170 ASN A O 1
ATOM 1384 N N . LEU A 1 171 ? -13.243 12.962 6.828 1.00 50.50 171 LEU A N 1
ATOM 1385 C CA . LEU A 1 171 ? -11.790 13.004 7.120 1.00 50.50 171 LEU A CA 1
ATOM 1386 C C . LEU A 1 171 ? -11.129 14.404 7.041 1.00 50.50 171 LEU A C 1
ATOM 1388 O O . LEU A 1 171 ? -9.901 14.494 6.987 1.00 50.50 171 LEU A O 1
ATOM 1392 N N . GLY A 1 172 ? -11.915 15.488 7.003 1.00 46.28 172 GLY A N 1
ATOM 1393 C CA . GLY A 1 172 ? -11.527 16.874 6.697 1.00 46.28 172 GLY A CA 1
ATOM 1394 C C . GLY A 1 172 ? -10.035 17.221 6.847 1.00 46.28 172 GLY A C 1
ATOM 1395 O O . GLY A 1 172 ? -9.498 17.232 7.947 1.00 46.28 172 GLY A O 1
ATOM 1396 N N . VAL A 1 173 ? -9.363 17.544 5.731 1.00 48.66 173 VAL A N 1
ATOM 1397 C CA . VAL A 1 173 ? -7.947 17.989 5.718 1.00 48.66 173 VAL A CA 1
ATOM 1398 C C . VAL A 1 173 ? -7.782 19.410 6.246 1.00 48.66 173 VAL A C 1
ATOM 1400 O O . VAL A 1 173 ? -6.724 19.750 6.761 1.00 48.66 173 VAL A O 1
ATOM 1403 N N . LYS A 1 174 ? -8.805 20.250 6.049 1.00 46.03 174 LYS A N 1
ATOM 1404 C CA . LYS A 1 174 ? -8.726 21.697 6.287 1.00 46.03 174 LYS A CA 1
ATOM 1405 C C . LYS A 1 174 ? -8.971 22.093 7.743 1.00 46.03 174 LYS A C 1
ATOM 1407 O O . LYS A 1 174 ? -8.524 23.157 8.144 1.00 46.03 174 LYS A O 1
ATOM 1412 N N . ASN A 1 175 ? -9.608 21.227 8.528 1.00 49.75 175 ASN A N 1
ATOM 1413 C CA . ASN A 1 175 ? -9.904 21.486 9.931 1.00 49.75 175 ASN A CA 1
ATOM 1414 C C . ASN A 1 175 ? -9.157 20.428 10.745 1.00 49.75 175 ASN A C 1
ATOM 1416 O O . ASN A 1 175 ? -9.102 19.272 10.323 1.00 49.75 175 ASN A O 1
ATOM 1420 N N . ASN A 1 176 ? -8.610 20.792 11.904 1.00 54.81 176 ASN A N 1
ATOM 1421 C CA . ASN A 1 176 ? -7.905 19.893 12.832 1.00 54.81 176 ASN A CA 1
ATOM 1422 C C . ASN A 1 176 ? -8.826 18.868 13.499 1.00 54.81 176 ASN A C 1
ATOM 1424 O O . ASN A 1 176 ? -8.623 18.515 14.654 1.00 54.81 176 ASN A O 1
ATOM 1428 N N . LYS A 1 177 ? -9.837 18.394 12.770 1.00 59.53 177 LYS A N 1
ATOM 1429 C CA . LYS A 1 177 ? -10.803 17.424 13.233 1.00 59.53 177 LYS A CA 1
ATOM 1430 C C . LYS A 1 177 ? -10.062 16.155 13.635 1.00 59.53 177 LYS A C 1
ATOM 1432 O O . LYS A 1 177 ? -9.427 15.472 12.812 1.00 59.53 177 LYS A O 1
ATOM 1437 N N . GLN A 1 178 ? -10.102 15.906 14.932 1.00 64.56 178 GLN A N 1
ATOM 1438 C CA . GLN A 1 178 ? -9.694 14.673 15.569 1.00 64.56 178 GLN A CA 1
ATOM 1439 C C . GLN A 1 178 ? -10.738 13.603 15.237 1.00 64.56 178 GLN A C 1
ATOM 1441 O O . GLN A 1 178 ? -11.855 13.919 14.832 1.00 64.56 178 GLN A O 1
ATOM 1446 N N . ALA A 1 179 ? -10.386 12.326 15.373 1.00 58.56 179 ALA A N 1
ATOM 1447 C CA . ALA A 1 179 ? -11.338 11.239 15.166 1.00 58.56 179 ALA A CA 1
ATOM 1448 C C . ALA A 1 179 ? -12.593 11.423 16.038 1.00 58.56 179 ALA A C 1
ATOM 1450 O O . ALA A 1 179 ? -13.693 11.219 15.539 1.00 58.56 179 ALA A O 1
ATOM 1451 N N . LYS A 1 180 ? -12.428 11.906 17.278 1.00 60.00 180 LYS A N 1
ATOM 1452 C CA . LYS A 1 180 ? -13.528 12.244 18.194 1.00 60.00 180 LYS A CA 1
ATOM 1453 C C . LYS A 1 180 ? -14.450 13.369 17.695 1.00 60.00 180 LYS A C 1
ATOM 1455 O O . LYS A 1 180 ? -15.626 13.362 18.009 1.00 60.00 180 LYS A O 1
ATOM 1460 N N . ASP A 1 181 ? -13.947 14.295 16.875 1.00 62.47 181 ASP A N 1
ATOM 1461 C CA . ASP A 1 181 ? -14.743 15.412 16.327 1.00 62.47 181 ASP A CA 1
ATOM 1462 C C . ASP A 1 181 ? -15.527 15.008 15.062 1.00 62.47 181 ASP A C 1
ATOM 1464 O O . ASP A 1 181 ? -16.243 15.814 14.462 1.00 62.47 181 ASP A O 1
ATOM 1468 N N . VAL A 1 182 ? -15.283 13.792 14.570 1.00 67.56 182 VAL A N 1
ATOM 1469 C CA . VAL A 1 182 ? -15.812 13.255 13.310 1.00 67.56 182 VAL A CA 1
ATOM 1470 C C . VAL A 1 182 ? -16.729 12.069 13.557 1.00 67.56 182 VAL A C 1
ATOM 1472 O O . VAL A 1 182 ? -17.711 11.898 12.840 1.00 67.56 182 VAL A O 1
ATOM 1475 N N . LEU A 1 183 ? -16.366 11.233 14.522 1.00 70.88 183 LEU A N 1
ATOM 1476 C CA . LEU A 1 183 ? -17.126 10.070 14.933 1.00 70.88 183 LEU A CA 1
ATOM 1477 C C . LEU A 1 183 ? -18.034 10.490 16.081 1.00 70.88 183 LEU A C 1
ATOM 1479 O O . LEU A 1 183 ? -17.546 10.961 17.104 1.00 70.88 183 LEU A O 1
ATOM 1483 N N . GLU A 1 184 ? -19.339 10.307 15.912 1.00 68.88 184 GLU A N 1
ATOM 1484 C CA . GLU A 1 184 ? -20.293 10.517 16.998 1.00 68.88 184 GLU A CA 1
ATOM 1485 C C . GLU A 1 184 ? -19.953 9.579 18.166 1.00 68.88 184 GLU A C 1
ATOM 1487 O O . GLU A 1 184 ? -19.715 8.385 17.970 1.00 68.88 184 GLU A O 1
ATOM 1492 N N . GLU A 1 185 ? -19.913 10.111 19.389 1.00 67.62 185 GLU A N 1
ATOM 1493 C CA . GLU A 1 185 ? -19.518 9.347 20.580 1.00 67.62 185 GLU A CA 1
ATOM 1494 C C . GLU A 1 185 ? -20.425 8.125 20.801 1.00 67.62 185 GLU A C 1
ATOM 1496 O O . GLU A 1 185 ? -19.941 7.022 21.069 1.00 67.62 185 GLU A O 1
ATOM 1501 N N . ASN A 1 186 ? -21.729 8.292 20.561 1.00 67.00 186 ASN A N 1
ATOM 1502 C CA . ASN A 1 186 ? -22.710 7.206 20.600 1.00 67.00 186 ASN A CA 1
ATOM 1503 C C . ASN A 1 186 ? -22.389 6.114 19.572 1.00 67.00 186 ASN A C 1
ATOM 1505 O O . ASN A 1 186 ? -22.356 4.936 19.920 1.00 67.00 186 ASN A O 1
ATOM 1509 N N . PHE A 1 187 ? -22.040 6.494 18.338 1.00 79.31 187 PHE A N 1
ATOM 1510 C CA . PHE A 1 187 ? -21.667 5.541 17.292 1.00 79.31 187 PHE A CA 1
ATOM 1511 C C . PHE A 1 187 ? -20.441 4.706 17.684 1.00 79.31 187 PHE A C 1
ATOM 1513 O O . PHE A 1 187 ? -20.407 3.495 17.451 1.00 79.31 187 PHE A O 1
ATOM 1520 N N . VAL A 1 188 ? -19.431 5.336 18.291 1.00 77.94 188 VAL A N 1
ATOM 1521 C CA . VAL A 1 188 ? -18.228 4.638 18.762 1.00 77.94 188 VAL A CA 1
ATOM 1522 C C . VAL A 1 188 ? -18.575 3.647 19.868 1.00 77.94 188 VAL A C 1
ATOM 1524 O O . VAL A 1 188 ? -18.166 2.488 19.790 1.00 77.94 188 VAL A O 1
ATOM 1527 N N . ASN A 1 189 ? -19.338 4.081 20.870 1.00 79.19 189 ASN A N 1
ATOM 1528 C CA . ASN A 1 189 ? -19.672 3.256 22.027 1.00 79.19 189 ASN A CA 1
ATOM 1529 C C . ASN A 1 189 ? -20.559 2.061 21.650 1.00 79.19 189 ASN A C 1
ATOM 1531 O O . ASN A 1 189 ? -20.270 0.937 22.063 1.00 79.19 189 ASN A O 1
ATOM 1535 N N . GLU A 1 190 ? -21.570 2.269 20.804 1.00 84.38 190 GLU A N 1
ATOM 1536 C CA . GLU A 1 190 ? -22.472 1.210 20.332 1.00 84.38 190 GLU A CA 1
ATOM 1537 C C . GLU A 1 190 ? -21.741 0.132 19.518 1.00 84.38 190 GLU A C 1
ATOM 1539 O O . GLU A 1 190 ? -22.047 -1.056 19.623 1.00 84.38 190 GLU A O 1
ATOM 1544 N N . ASN A 1 191 ? -20.735 0.524 18.729 1.00 89.75 191 ASN A N 1
ATOM 1545 C CA . ASN A 1 191 ? -20.025 -0.386 17.827 1.00 89.75 191 ASN A CA 1
ATOM 1546 C C . ASN A 1 191 ? -18.698 -0.913 18.392 1.00 89.75 191 ASN A C 1
ATOM 1548 O O . ASN A 1 191 ? -18.014 -1.694 17.723 1.00 89.75 191 ASN A O 1
ATOM 1552 N N . LEU A 1 192 ? -18.319 -0.528 19.613 1.00 93.00 192 LEU A N 1
ATOM 1553 C CA . LEU A 1 192 ? -16.986 -0.778 20.163 1.00 93.00 192 LEU A CA 1
ATOM 1554 C C . LEU A 1 192 ? -16.617 -2.270 20.192 1.00 93.00 192 LEU A C 1
ATOM 1556 O O . LEU A 1 192 ? -15.497 -2.634 19.836 1.00 93.00 192 LEU A O 1
ATOM 1560 N N . ASP A 1 193 ? -17.558 -3.145 20.559 1.00 94.81 193 ASP A N 1
ATOM 1561 C CA . ASP A 1 193 ? -17.367 -4.604 20.565 1.00 94.81 193 ASP A CA 1
ATOM 1562 C C . ASP A 1 193 ? -17.054 -5.151 19.163 1.00 94.81 193 ASP A C 1
ATOM 1564 O O . ASP A 1 193 ? -16.142 -5.967 18.982 1.00 94.81 193 ASP A O 1
ATOM 1568 N N . LEU A 1 194 ? -17.800 -4.683 18.160 1.00 96.31 194 LEU A N 1
ATOM 1569 C CA . LEU A 1 194 ? -17.668 -5.106 16.768 1.00 96.31 194 LEU A CA 1
ATOM 1570 C C . LEU A 1 194 ? -16.352 -4.598 16.170 1.00 96.31 194 LEU A C 1
ATOM 1572 O O . LEU A 1 194 ? -15.613 -5.363 15.546 1.00 96.31 194 LEU A O 1
ATOM 1576 N N . VAL A 1 195 ? -16.017 -3.331 16.414 1.00 95.50 195 VAL A N 1
ATOM 1577 C CA . VAL A 1 195 ? -14.769 -2.712 15.951 1.00 95.50 195 VAL A CA 1
ATOM 1578 C C . VAL A 1 195 ? -13.555 -3.346 16.634 1.00 95.50 195 VAL A C 1
ATOM 1580 O O . VAL A 1 195 ? -12.552 -3.603 15.968 1.00 95.50 195 VAL A O 1
ATOM 1583 N N . ALA A 1 196 ? -13.637 -3.673 17.927 1.00 96.81 196 ALA A N 1
ATOM 1584 C CA . ALA A 1 196 ? -12.578 -4.380 18.649 1.00 96.81 196 ALA A CA 1
ATOM 1585 C C . ALA A 1 196 ? -12.319 -5.779 18.067 1.00 96.81 196 ALA A C 1
ATOM 1587 O O . ALA A 1 196 ? -11.161 -6.187 17.932 1.00 96.81 196 ALA A O 1
ATOM 1588 N N . PHE A 1 197 ? -13.375 -6.498 17.670 1.00 96.31 197 PHE A N 1
ATOM 1589 C CA . PHE A 1 197 ? -13.233 -7.777 16.975 1.00 96.31 197 PHE A CA 1
ATOM 1590 C C . PHE A 1 197 ? -12.552 -7.612 15.610 1.00 96.31 197 PHE A C 1
ATOM 1592 O O . PHE A 1 197 ? -11.602 -8.338 15.310 1.00 96.31 197 PHE A O 1
ATOM 1599 N N . VAL A 1 198 ? -12.981 -6.629 14.808 1.00 95.19 198 VAL A N 1
ATOM 1600 C CA . VAL A 1 198 ? -12.355 -6.310 13.511 1.00 95.19 198 VAL A CA 1
ATOM 1601 C C . VAL A 1 198 ? -10.880 -5.979 13.691 1.00 95.19 198 VAL A C 1
ATOM 1603 O O . VAL A 1 198 ? -10.040 -6.556 13.005 1.00 95.19 198 VAL A O 1
ATOM 1606 N N . LEU A 1 199 ? -10.548 -5.115 14.652 1.00 94.75 199 LEU A N 1
ATOM 1607 C CA . LEU A 1 199 ? -9.172 -4.764 14.977 1.00 94.75 199 LEU A CA 1
ATOM 1608 C C . LEU A 1 199 ? -8.343 -6.016 15.278 1.00 94.75 199 LEU A C 1
ATOM 1610 O O . LEU A 1 199 ? -7.282 -6.191 14.691 1.00 94.75 199 LEU A O 1
ATOM 1614 N N . TYR A 1 200 ? -8.827 -6.913 16.139 1.00 92.38 200 TYR A N 1
ATOM 1615 C CA . TYR A 1 200 ? -8.081 -8.118 16.501 1.00 92.38 200 TYR A CA 1
ATOM 1616 C C . TYR A 1 200 ? -7.842 -9.054 15.308 1.00 92.38 200 TYR A C 1
ATOM 1618 O O . TYR A 1 200 ? -6.753 -9.604 15.134 1.00 92.38 200 TYR A O 1
ATOM 1626 N N . VAL A 1 201 ? -8.876 -9.254 14.494 1.00 89.50 201 VAL A N 1
ATOM 1627 C CA . VAL A 1 201 ? -8.904 -10.287 13.455 1.00 89.50 201 VAL A CA 1
ATOM 1628 C C . VAL A 1 201 ? -8.268 -9.821 12.145 1.00 89.50 201 VAL A C 1
ATOM 1630 O O . VAL A 1 201 ? -7.656 -10.626 11.436 1.00 89.50 201 VAL A O 1
ATOM 1633 N N . GLU A 1 202 ? -8.394 -8.540 11.805 1.00 88.06 202 GLU A N 1
ATOM 1634 C CA . GLU A 1 202 ? -7.720 -7.942 10.650 1.00 88.06 202 GLU A CA 1
ATOM 1635 C C . GLU A 1 202 ? -6.285 -7.540 10.977 1.00 88.06 202 GLU A C 1
ATOM 1637 O O . GLU A 1 202 ? -5.391 -7.722 10.149 1.00 88.06 202 GLU A O 1
ATOM 1642 N N . ASP A 1 203 ? -6.061 -6.943 12.154 1.00 89.56 203 ASP A N 1
ATOM 1643 C CA . ASP A 1 203 ? -4.872 -6.129 12.370 1.00 89.56 203 ASP A CA 1
ATOM 1644 C C . ASP A 1 203 ? -4.565 -5.805 13.846 1.00 89.56 203 ASP A C 1
ATOM 1646 O O . ASP A 1 203 ? -4.448 -4.644 14.247 1.00 89.56 203 ASP A O 1
ATOM 1650 N N . ARG A 1 204 ? -4.398 -6.841 14.676 1.00 88.00 204 ARG A N 1
ATOM 1651 C CA . ARG A 1 204 ? -4.221 -6.709 16.141 1.00 88.00 204 ARG A CA 1
ATOM 1652 C C . ARG A 1 204 ? -3.095 -5.776 16.601 1.00 88.00 204 ARG A C 1
ATOM 1654 O O . ARG A 1 204 ? -3.101 -5.335 17.745 1.00 88.00 204 ARG A O 1
ATOM 1661 N N . TYR A 1 205 ? -2.129 -5.496 15.725 1.00 88.25 205 TYR A N 1
ATOM 1662 C CA . TYR A 1 205 ? -0.980 -4.636 16.007 1.00 88.25 205 TYR A CA 1
ATOM 1663 C C . TYR A 1 205 ? -1.137 -3.213 15.455 1.00 88.25 205 TYR A C 1
ATOM 1665 O O . TYR A 1 205 ? -0.154 -2.470 15.442 1.00 88.25 205 TYR A O 1
ATOM 1673 N N . LEU A 1 206 ? -2.317 -2.821 14.949 1.00 91.69 206 LEU A N 1
ATOM 1674 C CA . LEU A 1 206 ? -2.543 -1.517 14.306 1.00 91.69 206 LEU A CA 1
ATOM 1675 C C . LEU A 1 206 ? -2.014 -0.359 15.158 1.00 91.69 206 LEU A C 1
ATOM 1677 O O . LEU A 1 206 ? -1.267 0.483 14.653 1.00 91.69 206 LEU A O 1
ATOM 1681 N N . PHE A 1 207 ? -2.359 -0.365 16.446 1.00 92.88 207 PHE A N 1
ATOM 1682 C CA . PHE A 1 207 ? -1.980 0.660 17.420 1.00 92.88 207 PHE A CA 1
ATOM 1683 C C . PHE A 1 207 ? -0.639 0.400 18.124 1.00 92.88 207 PHE A C 1
ATOM 1685 O O . PHE A 1 207 ? -0.172 1.256 18.864 1.00 92.88 207 PHE A O 1
ATOM 1692 N N . ASP A 1 208 ? 0.029 -0.720 17.842 1.00 88.00 208 ASP A N 1
ATOM 1693 C CA . ASP A 1 208 ? 1.341 -1.039 18.425 1.00 88.00 208 ASP A CA 1
ATOM 1694 C C . ASP A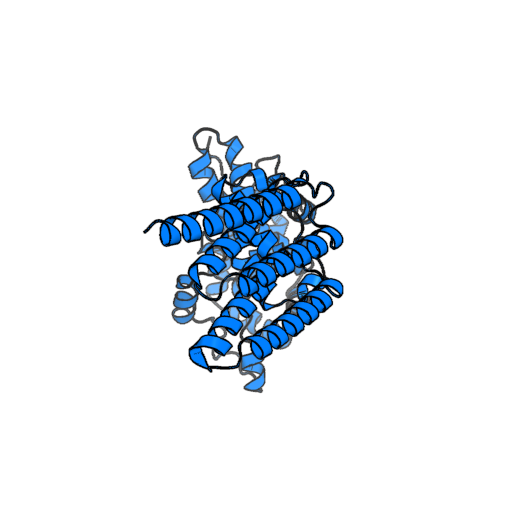 1 208 ? 2.500 -0.587 17.517 1.00 88.00 208 ASP A C 1
ATOM 1696 O O . ASP A 1 208 ? 3.646 -0.447 17.949 1.00 88.00 208 ASP A O 1
ATOM 1700 N N . ARG A 1 209 ? 2.214 -0.315 16.236 1.00 88.44 209 ARG A N 1
ATOM 1701 C CA . ARG A 1 209 ? 3.209 0.109 15.241 1.00 88.44 209 ARG A CA 1
ATOM 1702 C C . ARG A 1 209 ? 2.962 1.537 14.762 1.00 88.44 209 ARG A C 1
ATOM 1704 O O . ARG A 1 209 ? 1.868 1.886 14.338 1.00 88.44 209 ARG A O 1
ATOM 1711 N N . LYS A 1 210 ? 4.019 2.353 14.698 1.00 87.94 210 LYS A N 1
ATOM 1712 C CA . LYS A 1 210 ? 3.967 3.686 14.054 1.00 87.94 210 LYS A CA 1
ATOM 1713 C C . LYS A 1 210 ? 3.998 3.622 12.522 1.00 87.94 210 LYS A C 1
ATOM 1715 O O . LYS A 1 210 ? 3.680 4.601 11.856 1.00 87.94 210 LYS A O 1
ATOM 1720 N N . LYS A 1 211 ? 4.419 2.492 11.951 1.00 88.69 211 LYS A N 1
ATOM 1721 C CA . LYS A 1 211 ? 4.489 2.287 10.498 1.00 88.69 211 LYS A CA 1
ATOM 1722 C C . LYS A 1 211 ? 3.119 1.872 9.945 1.00 88.69 211 LYS A C 1
ATOM 1724 O O . LYS A 1 211 ? 2.332 1.229 10.635 1.00 88.69 211 LYS A O 1
ATOM 1729 N N . PHE A 1 212 ? 2.867 2.219 8.684 1.00 89.25 212 PHE A N 1
ATOM 1730 C CA . PHE A 1 212 ? 1.652 1.859 7.930 1.00 89.25 212 PHE A CA 1
ATOM 1731 C C . PHE A 1 212 ? 1.836 0.586 7.082 1.00 89.25 212 PHE A C 1
ATOM 1733 O O . PHE A 1 212 ? 1.083 0.324 6.151 1.00 89.25 212 PHE A O 1
ATOM 1740 N N . HIS A 1 213 ? 2.885 -0.181 7.371 1.00 86.44 213 HIS A N 1
ATOM 1741 C CA . HIS A 1 213 ? 3.198 -1.453 6.735 1.00 86.44 213 HIS A CA 1
ATOM 1742 C C . HIS A 1 213 ? 3.740 -2.425 7.776 1.00 86.44 213 HIS A C 1
ATOM 1744 O O . HIS A 1 213 ? 4.233 -2.007 8.827 1.00 86.44 213 HIS A O 1
ATOM 1750 N N . ILE A 1 214 ? 3.656 -3.713 7.457 1.00 83.38 214 ILE A N 1
ATOM 1751 C CA . ILE A 1 214 ? 4.164 -4.797 8.296 1.00 83.38 214 ILE A CA 1
ATOM 1752 C C . ILE A 1 214 ? 5.674 -4.884 8.113 1.00 83.38 214 ILE A C 1
ATOM 1754 O O . ILE A 1 214 ? 6.173 -4.987 6.995 1.00 83.38 214 ILE A O 1
ATOM 1758 N N . THR A 1 215 ? 6.405 -4.838 9.219 1.00 81.94 215 THR A N 1
ATOM 1759 C CA . THR A 1 215 ? 7.857 -5.003 9.246 1.00 81.94 215 THR A CA 1
ATOM 1760 C C . THR A 1 215 ? 8.257 -6.421 9.633 1.00 81.94 215 THR A C 1
ATOM 1762 O O . THR A 1 215 ? 7.479 -7.167 10.224 1.00 81.94 215 THR A O 1
ATOM 1765 N N . PHE A 1 216 ? 9.520 -6.780 9.391 1.00 79.88 216 PHE A N 1
ATOM 1766 C CA . PHE A 1 216 ? 10.085 -8.039 9.884 1.00 79.88 216 PHE A CA 1
ATOM 1767 C C . PHE A 1 216 ? 9.944 -8.207 11.404 1.00 79.88 216 PHE A C 1
ATOM 1769 O O . PHE A 1 216 ? 9.675 -9.312 11.870 1.00 79.88 216 PHE A O 1
ATOM 1776 N N . LYS A 1 217 ? 10.046 -7.118 12.180 1.00 80.31 217 LYS A N 1
ATOM 1777 C CA . LYS A 1 217 ? 9.818 -7.149 13.633 1.00 80.31 217 LYS A CA 1
ATOM 1778 C C . LYS A 1 217 ? 8.386 -7.571 13.971 1.00 80.31 217 LYS A C 1
ATOM 1780 O O . LYS A 1 217 ? 8.193 -8.382 14.870 1.00 80.31 217 LYS A O 1
ATOM 1785 N N . ASP A 1 218 ? 7.401 -7.079 13.225 1.00 78.00 218 ASP A N 1
ATOM 1786 C CA . ASP A 1 218 ? 5.994 -7.446 13.422 1.00 78.00 218 ASP A CA 1
ATOM 1787 C C . ASP A 1 218 ? 5.758 -8.929 13.095 1.00 78.00 218 ASP A C 1
ATOM 1789 O O . ASP A 1 218 ? 5.052 -9.627 13.823 1.00 78.00 218 ASP A O 1
ATOM 1793 N N . ILE A 1 219 ? 6.418 -9.441 12.049 1.00 80.31 219 ILE A N 1
ATOM 1794 C CA . ILE A 1 219 ? 6.387 -10.868 11.694 1.00 80.31 219 ILE A CA 1
ATOM 1795 C C . ILE A 1 219 ? 6.982 -11.713 12.829 1.00 80.31 219 ILE A C 1
ATOM 1797 O O . ILE A 1 219 ? 6.377 -12.707 13.232 1.00 80.31 219 ILE A O 1
ATOM 1801 N N . LEU A 1 220 ? 8.130 -11.319 13.386 1.00 79.44 220 LEU A N 1
ATOM 1802 C CA . LEU A 1 220 ? 8.757 -12.022 14.511 1.00 79.44 220 LEU A CA 1
ATOM 1803 C C . LEU A 1 220 ? 7.882 -11.993 15.770 1.00 79.44 220 LEU A C 1
ATOM 1805 O O . LEU A 1 220 ? 7.683 -13.031 16.399 1.00 79.44 220 LEU A O 1
ATOM 1809 N N . ASN A 1 221 ? 7.305 -10.837 16.100 1.00 73.94 221 ASN A N 1
ATOM 1810 C CA . ASN A 1 221 ? 6.383 -10.699 17.227 1.00 73.94 221 ASN A CA 1
ATOM 1811 C C . ASN A 1 221 ? 5.146 -11.588 17.057 1.00 73.94 221 ASN A C 1
ATOM 1813 O O . ASN A 1 221 ? 4.711 -12.220 18.016 1.00 73.94 221 ASN A O 1
ATOM 1817 N N . SER A 1 222 ? 4.630 -11.720 15.830 1.00 74.25 222 SER A N 1
ATOM 1818 C CA . SER A 1 222 ? 3.467 -12.570 15.561 1.00 74.25 222 SER A CA 1
ATOM 1819 C C . SER A 1 222 ? 3.701 -14.056 15.843 1.00 74.25 222 SER A C 1
ATOM 1821 O O . SER A 1 222 ? 2.751 -14.767 16.165 1.00 74.25 222 SER A O 1
ATOM 1823 N N . LYS A 1 223 ? 4.958 -14.517 15.767 1.00 76.44 223 LYS A N 1
ATOM 1824 C CA . LYS A 1 223 ? 5.340 -15.886 16.136 1.00 76.44 223 LYS A CA 1
ATOM 1825 C C . LYS A 1 223 ? 5.386 -16.092 17.652 1.00 76.44 223 LYS A C 1
ATOM 1827 O O . LYS A 1 223 ? 5.132 -17.202 18.103 1.00 76.44 223 LYS A O 1
ATOM 1832 N N . ARG A 1 224 ? 5.724 -15.047 18.417 1.00 77.38 224 ARG A N 1
ATOM 1833 C CA . ARG A 1 224 ? 5.854 -15.092 19.886 1.00 77.38 224 ARG A CA 1
ATOM 1834 C C . ARG A 1 224 ? 4.510 -14.976 20.602 1.00 77.38 224 ARG A C 1
ATOM 1836 O O . ARG A 1 224 ? 4.319 -15.614 21.625 1.00 77.38 224 ARG A O 1
ATOM 1843 N N . ASP A 1 225 ? 3.594 -14.186 20.050 1.00 75.56 225 ASP A N 1
ATOM 1844 C CA . ASP A 1 225 ? 2.234 -14.006 20.564 1.00 75.56 225 ASP A CA 1
ATOM 1845 C C . ASP A 1 225 ? 1.234 -14.629 19.574 1.00 75.56 225 ASP A C 1
ATOM 1847 O O . ASP A 1 225 ? 0.738 -13.941 18.674 1.00 75.56 225 ASP A O 1
ATOM 1851 N N . PRO A 1 226 ? 0.984 -15.950 19.628 1.00 76.62 226 PRO A N 1
ATOM 1852 C CA . PRO A 1 226 ? 0.066 -16.601 18.702 1.00 76.62 226 PRO A CA 1
ATOM 1853 C C . PRO A 1 226 ? -1.362 -16.063 18.865 1.00 76.62 226 PRO A C 1
ATOM 1855 O O . PRO A 1 226 ? -1.771 -15.600 19.925 1.00 76.62 226 PRO A O 1
ATOM 1858 N N . VAL A 1 227 ? -2.148 -16.096 17.788 1.00 82.06 227 VAL A N 1
ATOM 1859 C CA . VAL A 1 227 ? -3.566 -15.704 17.852 1.00 82.06 227 VAL A CA 1
ATOM 1860 C C . VAL A 1 227 ? -4.331 -16.621 18.809 1.00 82.06 227 VAL A C 1
ATOM 1862 O O . VAL A 1 227 ? -4.111 -17.829 18.809 1.00 82.06 227 VAL A O 1
ATOM 1865 N N . ILE A 1 228 ? -5.283 -16.076 19.574 1.00 85.81 228 ILE A N 1
ATOM 1866 C CA . ILE A 1 228 ? -6.063 -16.847 20.568 1.00 85.81 228 ILE A CA 1
ATOM 1867 C C . ILE A 1 228 ? -6.898 -17.983 19.961 1.00 85.81 228 ILE A C 1
ATOM 1869 O O . ILE A 1 228 ? -7.391 -18.833 20.698 1.00 85.81 228 ILE A O 1
ATOM 1873 N N . PHE A 1 229 ? -7.085 -17.967 18.638 1.00 83.12 229 PHE A N 1
ATOM 1874 C CA . PHE A 1 229 ? -7.812 -18.978 17.868 1.00 83.12 229 PHE A CA 1
ATOM 1875 C C . PHE A 1 229 ? -6.951 -20.187 17.501 1.00 83.12 229 PHE A C 1
ATOM 1877 O O . PHE A 1 229 ? -7.493 -21.196 17.047 1.00 83.12 229 PHE A O 1
ATOM 1884 N N . LYS A 1 230 ? -5.622 -20.069 17.636 1.00 76.19 230 LYS A N 1
ATOM 1885 C CA . LYS A 1 230 ? -4.684 -21.136 17.294 1.00 76.19 230 LYS A CA 1
ATOM 1886 C C . LYS A 1 230 ? -5.063 -22.387 18.088 1.00 76.19 230 LYS A C 1
ATOM 1888 O O . LYS A 1 230 ? -5.350 -22.292 19.277 1.00 76.19 230 LYS A O 1
ATOM 1893 N N . ASP A 1 231 ? -5.140 -23.516 17.394 1.00 75.44 231 ASP A N 1
ATOM 1894 C CA . ASP A 1 231 ? -5.451 -24.840 17.948 1.00 75.44 231 ASP A CA 1
ATOM 1895 C C . ASP A 1 231 ? -6.873 -24.998 18.546 1.00 75.44 231 ASP A C 1
ATOM 1897 O O . ASP A 1 231 ? -7.272 -26.102 18.898 1.00 75.44 231 ASP A O 1
ATOM 1901 N N . LYS A 1 232 ? -7.691 -23.931 18.584 1.00 78.50 232 LYS A N 1
ATOM 1902 C CA . LYS A 1 232 ? -9.093 -23.954 19.061 1.00 78.50 232 LYS A CA 1
ATOM 1903 C C . LYS A 1 232 ? -10.127 -24.065 17.945 1.00 78.50 232 LYS A C 1
ATOM 1905 O O . LYS A 1 232 ? -11.298 -24.335 18.199 1.00 78.50 232 LYS A O 1
ATOM 1910 N N . ILE A 1 233 ? -9.714 -23.810 16.708 1.00 75.81 233 ILE A N 1
ATOM 1911 C CA . ILE A 1 233 ? -10.559 -23.942 15.524 1.00 75.81 233 ILE A CA 1
ATOM 1912 C C . ILE A 1 233 ? -9.995 -25.096 14.704 1.00 75.81 233 ILE A C 1
ATOM 1914 O O . ILE A 1 233 ? -8.961 -24.954 14.053 1.00 75.81 233 ILE A O 1
ATOM 1918 N N . ILE A 1 234 ? -10.670 -26.245 14.770 1.00 65.94 234 ILE A N 1
ATOM 1919 C CA . ILE A 1 234 ? -10.345 -27.416 13.956 1.00 65.94 234 ILE A CA 1
ATOM 1920 C C . ILE A 1 234 ? -10.882 -27.164 12.549 1.00 65.94 234 ILE A C 1
ATOM 1922 O O . ILE A 1 234 ? -12.068 -26.882 12.360 1.00 65.94 234 ILE A O 1
ATOM 1926 N N . TYR A 1 235 ? -9.989 -27.239 11.568 1.00 61.66 235 TYR A N 1
ATOM 1927 C CA . TYR A 1 235 ? -10.330 -27.132 10.158 1.00 61.66 235 TYR A CA 1
ATOM 1928 C C . TYR A 1 235 ? -10.428 -28.539 9.579 1.00 61.66 235 TYR A C 1
ATOM 1930 O O . TYR A 1 235 ? -9.483 -29.313 9.684 1.00 61.66 235 TYR A O 1
ATOM 1938 N N . GLU A 1 236 ? -11.539 -28.848 8.918 1.00 57.72 236 GLU A N 1
ATOM 1939 C CA . GLU A 1 236 ? -11.797 -30.178 8.345 1.00 57.72 236 GLU A CA 1
ATOM 1940 C C . GLU A 1 236 ? -10.818 -30.579 7.221 1.00 57.72 236 GLU A C 1
ATOM 1942 O O . GLU A 1 236 ? -10.819 -31.725 6.792 1.00 57.72 236 GLU A O 1
ATOM 1947 N N . SER A 1 237 ? -9.944 -29.685 6.732 1.00 51.69 237 SER A N 1
ATOM 1948 C CA . SER A 1 237 ? -8.887 -30.077 5.785 1.00 51.69 237 SER A CA 1
ATOM 1949 C C . SER A 1 237 ? -7.591 -29.268 5.910 1.00 51.69 237 SER A C 1
ATOM 1951 O O . SER A 1 237 ? -7.591 -28.041 6.034 1.00 51.69 237 SER A O 1
ATOM 1953 N N . LYS A 1 238 ? -6.447 -29.958 5.782 1.00 46.69 238 LYS A N 1
ATOM 1954 C CA . LYS A 1 238 ? -5.109 -29.341 5.669 1.00 46.69 238 LYS A CA 1
ATOM 1955 C C . LYS A 1 238 ? -4.982 -28.423 4.438 1.00 46.69 238 LYS A C 1
ATOM 1957 O O . LYS A 1 238 ? -4.314 -27.398 4.522 1.00 46.69 238 LYS A O 1
ATOM 1962 N N . SER A 1 239 ? -5.685 -28.713 3.335 1.00 44.84 239 SER A N 1
ATOM 1963 C CA . SER A 1 239 ? -5.739 -27.846 2.140 1.00 44.84 239 SER A CA 1
ATOM 1964 C C . SER A 1 239 ? -6.507 -26.533 2.376 1.00 44.84 239 SER A C 1
ATOM 1966 O O . SER A 1 239 ? -6.219 -25.517 1.739 1.00 44.84 239 SER A O 1
ATOM 1968 N N . LYS A 1 240 ? -7.440 -26.502 3.342 1.00 48.25 240 LYS A N 1
ATOM 1969 C CA . LYS A 1 240 ? -8.051 -25.264 3.848 1.00 48.25 240 LYS A CA 1
ATOM 1970 C C . LYS A 1 240 ? -7.056 -24.442 4.685 1.00 48.25 240 LYS A C 1
ATOM 1972 O O . LYS A 1 240 ? -7.064 -23.221 4.587 1.00 48.25 240 LYS A O 1
ATOM 1977 N N . PHE A 1 241 ? -6.135 -25.065 5.424 1.00 40.97 241 PHE A N 1
ATOM 1978 C CA . PHE A 1 241 ? -5.154 -24.354 6.262 1.00 40.97 241 PHE A CA 1
ATOM 1979 C C . PHE A 1 241 ? -4.221 -23.427 5.452 1.00 40.97 241 PHE A C 1
ATOM 1981 O O . PHE A 1 241 ? -3.989 -22.283 5.847 1.00 40.97 241 PHE A O 1
ATOM 1988 N N . GLU A 1 242 ? -3.759 -23.853 4.269 1.00 42.19 242 GLU A N 1
ATOM 1989 C CA . GLU A 1 242 ? -2.984 -22.993 3.353 1.00 42.19 242 GLU A CA 1
ATOM 1990 C C . GLU A 1 242 ? -3.843 -21.939 2.635 1.00 42.19 242 GLU A C 1
ATOM 1992 O O . GLU A 1 242 ? -3.375 -20.822 2.398 1.00 42.19 242 GLU A O 1
ATOM 1997 N N . LYS A 1 243 ? -5.133 -22.221 2.386 1.00 40.12 243 LYS A N 1
ATOM 1998 C CA . LYS A 1 243 ? -6.111 -21.207 1.941 1.00 40.12 243 LYS A CA 1
ATOM 1999 C C . LYS A 1 243 ? -6.366 -20.119 3.000 1.00 40.12 243 LYS A C 1
ATOM 2001 O O . LYS A 1 243 ? -6.800 -19.025 2.626 1.00 40.12 243 LYS A O 1
ATOM 2006 N N . TYR A 1 244 ? -6.041 -20.386 4.271 1.00 40.34 244 TYR A N 1
ATOM 2007 C CA . TYR A 1 244 ? -6.298 -19.524 5.430 1.00 40.34 244 TYR A CA 1
ATOM 2008 C C . TYR A 1 244 ? -5.063 -18.909 6.094 1.00 40.34 244 TYR A C 1
ATOM 2010 O O . TYR A 1 244 ? -5.218 -18.212 7.100 1.00 40.34 244 TYR A O 1
ATOM 2018 N N . LYS A 1 245 ? -3.858 -19.031 5.512 1.00 45.72 245 LYS A N 1
ATOM 2019 C CA . LYS A 1 245 ? -2.801 -18.035 5.764 1.00 45.72 245 LYS A CA 1
ATOM 2020 C C . LYS A 1 245 ? -3.305 -16.697 5.229 1.00 45.72 245 LYS A C 1
ATOM 2022 O O . LYS A 1 245 ? -3.084 -16.336 4.073 1.00 45.72 245 LYS A O 1
ATOM 2027 N N . ARG A 1 246 ? -4.078 -16.001 6.065 1.00 48.06 246 ARG A N 1
ATOM 2028 C CA . ARG A 1 246 ? -4.663 -14.705 5.763 1.00 48.06 246 ARG A CA 1
ATOM 2029 C C . ARG A 1 246 ? -3.531 -13.807 5.292 1.00 48.06 246 ARG A C 1
ATOM 2031 O O . ARG A 1 246 ? -2.523 -13.663 5.979 1.00 48.06 246 ARG A O 1
ATOM 2038 N N . GLY A 1 247 ? -3.667 -13.270 4.081 1.00 54.53 247 GLY A N 1
ATOM 2039 C CA . GLY A 1 247 ? -2.636 -12.414 3.514 1.00 54.53 247 GLY A CA 1
ATOM 2040 C C . GLY A 1 247 ? -2.370 -11.260 4.474 1.00 54.53 247 GLY A C 1
ATOM 2041 O O . GLY A 1 247 ? -3.307 -10.562 4.845 1.00 54.53 247 GLY A O 1
ATOM 2042 N N . TYR A 1 248 ? -1.108 -11.078 4.861 1.00 65.06 248 TYR A N 1
ATOM 2043 C CA . TYR A 1 248 ? -0.623 -10.016 5.744 1.00 65.06 248 TYR A CA 1
ATOM 2044 C C . TYR A 1 248 ? -0.854 -8.634 5.104 1.00 65.06 248 TYR A C 1
ATOM 2046 O O . TYR A 1 248 ? 0.065 -8.035 4.549 1.00 65.06 248 TYR A O 1
ATOM 2054 N N . SER A 1 249 ? -2.099 -8.156 5.072 1.00 78.00 249 SER A N 1
ATOM 2055 C CA . SER A 1 249 ? -2.456 -6.798 4.664 1.00 78.00 249 SER A CA 1
ATOM 2056 C C . SER A 1 249 ? -3.097 -6.086 5.837 1.00 78.00 249 SER A C 1
ATOM 2058 O O . SER A 1 249 ? -4.108 -6.555 6.353 1.00 78.00 249 SER A O 1
ATOM 2060 N N . THR A 1 250 ? -2.528 -4.953 6.219 1.00 89.50 250 THR A N 1
ATOM 2061 C CA . THR A 1 250 ? -3.055 -4.148 7.319 1.00 89.50 250 THR A CA 1
ATOM 2062 C C . THR A 1 250 ? -4.389 -3.504 6.949 1.00 89.50 250 THR A C 1
ATOM 2064 O O . THR A 1 250 ? -4.707 -3.388 5.761 1.00 89.50 250 THR A O 1
ATOM 2067 N N . ILE A 1 251 ? -5.156 -3.042 7.939 1.00 91.88 251 ILE A N 1
ATOM 2068 C CA . ILE A 1 251 ? -6.400 -2.297 7.682 1.00 91.88 251 ILE A CA 1
ATOM 2069 C C . ILE A 1 251 ? -6.117 -1.078 6.800 1.00 91.88 251 ILE A C 1
ATOM 2071 O O . ILE A 1 251 ? -6.854 -0.825 5.849 1.00 91.88 251 ILE A O 1
ATOM 2075 N N . GLU A 1 252 ? -5.008 -0.371 7.048 1.00 91.81 252 GLU A N 1
ATOM 2076 C CA . GLU A 1 252 ? -4.632 0.803 6.255 1.00 91.81 252 GLU A CA 1
ATOM 2077 C C . GLU A 1 252 ? -4.415 0.426 4.780 1.00 91.81 252 GLU A C 1
ATOM 2079 O O . GLU A 1 252 ? -4.943 1.077 3.881 1.00 91.81 252 GLU A O 1
ATOM 2084 N N . GLN A 1 253 ? -3.700 -0.673 4.521 1.00 90.75 253 GLN A N 1
ATOM 2085 C CA . GLN A 1 253 ? -3.457 -1.174 3.166 1.00 90.75 253 GLN A CA 1
ATOM 2086 C C . GLN A 1 253 ? -4.740 -1.675 2.494 1.00 90.75 253 GLN A C 1
ATOM 2088 O O . GLN A 1 253 ? -4.927 -1.488 1.293 1.00 90.75 253 GLN A O 1
ATOM 2093 N N . GLN A 1 254 ? -5.617 -2.364 3.230 1.00 88.94 254 GLN A N 1
ATOM 2094 C CA . GLN A 1 254 ? -6.890 -2.846 2.694 1.00 88.94 254 GLN A CA 1
ATOM 2095 C C . GLN A 1 254 ? -7.795 -1.678 2.297 1.00 88.94 254 GLN A C 1
ATOM 2097 O O . GLN A 1 254 ? -8.291 -1.671 1.173 1.00 88.94 254 GLN A O 1
ATOM 2102 N N . LEU A 1 255 ? -7.926 -0.681 3.175 1.00 90.56 255 LEU A N 1
ATOM 2103 C CA . LEU A 1 255 ? -8.738 0.507 2.945 1.00 90.56 255 LEU A CA 1
ATOM 2104 C C . LEU A 1 255 ? -8.203 1.343 1.777 1.00 90.56 255 LEU A C 1
ATOM 2106 O O . LEU A 1 255 ? -8.930 1.602 0.826 1.00 90.56 255 LEU A O 1
ATOM 2110 N N . ILE A 1 256 ? -6.927 1.744 1.822 1.00 90.94 256 ILE A N 1
ATOM 2111 C CA . ILE A 1 256 ? -6.354 2.665 0.829 1.00 90.94 256 ILE A CA 1
ATOM 2112 C C . ILE A 1 256 ? -6.420 2.066 -0.573 1.00 90.94 256 ILE A C 1
ATOM 2114 O O . ILE A 1 256 ? -6.752 2.780 -1.519 1.00 90.94 256 ILE A O 1
ATOM 2118 N N . ARG A 1 257 ? -6.162 0.760 -0.724 1.00 87.94 257 ARG A N 1
ATOM 2119 C CA . ARG A 1 257 ? -6.195 0.095 -2.036 1.00 87.94 257 ARG A CA 1
ATOM 2120 C C . ARG A 1 257 ? -7.537 0.248 -2.743 1.00 87.94 257 ARG A C 1
ATOM 2122 O O . ARG A 1 257 ? -7.514 0.460 -3.942 1.00 87.94 257 ARG A O 1
ATOM 2129 N N . GLN A 1 258 ? -8.666 0.221 -2.035 1.00 86.00 258 GLN A N 1
ATOM 2130 C CA . GLN A 1 258 ? -9.983 0.351 -2.675 1.00 86.00 258 GLN A CA 1
ATOM 2131 C C . GLN A 1 258 ? -10.185 1.678 -3.415 1.00 86.00 258 GLN A C 1
ATOM 2133 O O . GLN A 1 258 ? -10.959 1.733 -4.359 1.00 86.00 258 GLN A O 1
ATOM 2138 N N . TYR A 1 259 ? -9.484 2.733 -3.000 1.00 87.88 259 TYR A N 1
ATOM 2139 C CA . TYR A 1 259 ? -9.674 4.083 -3.538 1.00 87.88 259 TYR A CA 1
ATOM 2140 C C . TYR A 1 259 ? -8.499 4.582 -4.376 1.00 87.88 259 TYR A C 1
ATOM 2142 O O . TYR A 1 259 ? -8.580 5.654 -4.977 1.00 87.88 259 TYR A O 1
ATOM 2150 N N . SER A 1 260 ? -7.400 3.829 -4.390 1.00 87.75 260 SER A N 1
ATOM 2151 C CA . SER A 1 260 ? -6.133 4.250 -4.992 1.00 87.75 260 SER A CA 1
ATOM 2152 C C . SER A 1 260 ? -5.749 3.480 -6.248 1.00 87.75 260 SER A C 1
ATOM 2154 O O . SER A 1 260 ? -4.805 3.892 -6.922 1.00 87.75 260 SER A O 1
ATOM 2156 N N . ILE A 1 261 ? -6.445 2.389 -6.583 1.00 85.69 261 ILE A N 1
ATOM 2157 C CA . ILE A 1 261 ? -6.188 1.624 -7.806 1.00 85.69 261 ILE A CA 1
ATOM 2158 C C . ILE A 1 261 ? -7.435 1.451 -8.650 1.00 85.69 261 ILE A C 1
ATOM 2160 O O . ILE A 1 261 ? -8.538 1.317 -8.135 1.00 85.69 261 ILE A O 1
ATOM 2164 N N . SER A 1 262 ? -7.210 1.380 -9.956 1.00 80.25 262 SER A N 1
ATOM 2165 C CA . SER A 1 262 ? -8.211 0.919 -10.919 1.00 80.25 262 SER A CA 1
ATOM 2166 C C . SER A 1 262 ? -8.528 -0.573 -10.741 1.00 80.25 262 SER A C 1
ATOM 2168 O O . SER A 1 262 ? -7.663 -1.358 -10.340 1.00 80.25 262 SER A O 1
ATOM 2170 N N . ASP A 1 263 ? -9.734 -0.998 -11.124 1.00 77.69 263 ASP A N 1
ATOM 2171 C CA . ASP A 1 263 ? -10.166 -2.402 -11.028 1.00 77.69 263 ASP A CA 1
ATOM 2172 C C . ASP A 1 263 ? -9.231 -3.368 -11.775 1.00 77.69 263 ASP A C 1
ATOM 2174 O O . ASP A 1 263 ? -8.915 -4.460 -11.295 1.00 77.69 263 ASP A O 1
ATOM 2178 N N . GLN A 1 264 ? -8.694 -2.940 -12.921 1.00 75.44 264 GLN A N 1
ATOM 2179 C CA . GLN A 1 264 ? -7.761 -3.733 -13.730 1.00 75.44 264 GLN A CA 1
ATOM 2180 C C . GLN A 1 264 ? -6.448 -4.030 -12.988 1.00 75.44 264 GLN A C 1
ATOM 2182 O O . GLN A 1 264 ? -5.881 -5.121 -13.116 1.00 75.44 264 GLN A O 1
ATOM 2187 N N . ALA A 1 265 ? -5.999 -3.117 -12.120 1.00 79.06 265 ALA A N 1
ATOM 2188 C CA . ALA A 1 265 ? -4.773 -3.279 -11.347 1.00 79.06 265 ALA A CA 1
ATOM 2189 C C . ALA A 1 265 ? -4.838 -4.460 -10.355 1.00 79.06 265 ALA A C 1
ATOM 2191 O O . ALA A 1 265 ? -3.794 -4.948 -9.902 1.00 79.06 265 ALA A O 1
ATOM 2192 N N . TYR A 1 266 ? -6.035 -4.976 -10.030 1.00 79.06 266 TYR A N 1
ATOM 2193 C CA . TYR A 1 266 ? -6.186 -6.110 -9.116 1.00 79.06 266 TYR A CA 1
ATOM 2194 C C . TYR A 1 266 ? -5.651 -7.439 -9.667 1.00 79.06 266 TYR A C 1
ATOM 2196 O O . TYR A 1 266 ? -5.341 -8.334 -8.864 1.00 79.06 266 TYR A O 1
ATOM 2204 N N . ARG A 1 267 ? -5.475 -7.550 -10.993 1.00 80.56 267 ARG A N 1
ATOM 2205 C CA . ARG A 1 267 ? -4.869 -8.713 -11.664 1.00 80.56 267 ARG A CA 1
ATOM 2206 C C . ARG A 1 267 ? -3.396 -8.896 -11.272 1.00 80.56 267 ARG A C 1
ATOM 2208 O O . ARG A 1 267 ? -2.940 -10.020 -11.064 1.00 80.56 267 ARG A O 1
ATOM 2215 N N . TYR A 1 268 ? -2.670 -7.802 -11.039 1.00 81.06 268 TYR A N 1
ATOM 2216 C CA . TYR A 1 268 ? -1.231 -7.809 -10.754 1.00 81.06 268 TYR A CA 1
ATOM 2217 C C . TYR A 1 268 ? -0.919 -7.977 -9.260 1.00 81.06 268 TYR A C 1
ATOM 2219 O O . TYR A 1 268 ? -0.400 -7.071 -8.604 1.00 81.06 268 TYR A O 1
ATOM 2227 N N . LYS A 1 269 ? -1.229 -9.152 -8.699 1.00 81.88 269 LYS A N 1
ATOM 2228 C CA . LYS A 1 269 ? -1.153 -9.420 -7.247 1.00 81.88 269 LYS A CA 1
ATOM 2229 C C . LYS A 1 269 ? 0.182 -9.015 -6.605 1.00 81.88 269 LYS A C 1
ATOM 2231 O O . LYS A 1 269 ? 0.156 -8.279 -5.618 1.00 81.88 269 LYS A O 1
ATOM 2236 N N . CYS A 1 270 ? 1.316 -9.465 -7.151 1.00 82.25 270 CYS A N 1
ATOM 2237 C CA . CYS A 1 270 ? 2.648 -9.214 -6.580 1.00 82.25 270 CYS A CA 1
ATOM 2238 C C . CYS A 1 270 ? 3.065 -7.745 -6.709 1.00 82.25 270 CYS A C 1
ATOM 2240 O O . CYS A 1 270 ? 3.386 -7.110 -5.708 1.00 82.25 270 CYS A O 1
ATOM 2242 N N . ARG A 1 271 ? 2.971 -7.186 -7.924 1.00 84.44 271 ARG A N 1
ATOM 2243 C CA . ARG A 1 271 ? 3.255 -5.774 -8.234 1.00 84.44 271 ARG A CA 1
ATOM 2244 C C . ARG A 1 271 ? 2.465 -4.827 -7.335 1.00 84.44 271 ARG A C 1
ATOM 2246 O O . ARG A 1 271 ? 3.040 -3.960 -6.683 1.00 84.44 271 ARG A O 1
ATOM 2253 N N . ARG A 1 272 ? 1.150 -5.054 -7.237 1.00 86.25 272 ARG A N 1
ATOM 2254 C CA . ARG A 1 272 ? 0.253 -4.299 -6.359 1.00 86.25 272 ARG A CA 1
ATOM 2255 C C . ARG A 1 272 ? 0.688 -4.408 -4.907 1.00 86.25 272 ARG A C 1
ATOM 2257 O O . ARG A 1 272 ? 0.752 -3.392 -4.230 1.00 86.25 272 ARG A O 1
ATOM 2264 N N . LYS A 1 273 ? 0.959 -5.622 -4.418 1.00 86.31 273 LYS A N 1
ATOM 2265 C CA . LYS A 1 273 ? 1.332 -5.840 -3.015 1.00 86.31 273 LYS A CA 1
ATOM 2266 C C . LYS A 1 273 ? 2.629 -5.105 -2.673 1.00 86.31 273 LYS A C 1
ATOM 2268 O O . LYS A 1 273 ? 2.641 -4.355 -1.708 1.00 86.31 273 LYS A O 1
ATOM 2273 N N . LEU A 1 274 ? 3.670 -5.245 -3.495 1.00 87.50 274 LEU A N 1
ATOM 2274 C CA . LEU A 1 274 ? 4.952 -4.566 -3.290 1.00 87.50 274 LEU A CA 1
ATOM 2275 C C . LEU A 1 274 ? 4.794 -3.041 -3.282 1.00 87.50 274 LEU A C 1
ATOM 2277 O O . LEU A 1 274 ? 5.192 -2.388 -2.320 1.00 87.50 274 LEU A O 1
ATOM 2281 N N . PHE A 1 275 ? 4.162 -2.474 -4.309 1.00 89.56 275 PHE A N 1
ATOM 2282 C CA . PHE A 1 275 ? 4.039 -1.025 -4.425 1.00 89.56 275 PHE A CA 1
ATOM 2283 C C . PHE A 1 275 ? 3.144 -0.416 -3.334 1.00 89.56 275 PHE A C 1
ATOM 2285 O O . PHE A 1 275 ? 3.529 0.559 -2.684 1.00 89.56 275 PHE A O 1
ATOM 2292 N N . PHE A 1 276 ? 1.968 -0.997 -3.078 1.00 89.06 276 PHE A N 1
ATOM 2293 C CA . PHE A 1 276 ? 1.027 -0.416 -2.119 1.00 89.06 276 PHE A CA 1
ATOM 2294 C C . PHE A 1 276 ? 1.469 -0.554 -0.676 1.00 89.06 276 PHE A C 1
ATOM 2296 O O . PHE A 1 276 ? 1.260 0.375 0.105 1.00 89.06 276 PHE A O 1
ATOM 2303 N N . ASP A 1 277 ? 2.070 -1.685 -0.321 1.00 86.94 277 ASP A N 1
ATOM 2304 C CA . ASP A 1 277 ? 2.489 -1.913 1.051 1.00 86.94 277 ASP A CA 1
ATOM 2305 C C . ASP A 1 277 ? 3.697 -1.053 1.415 1.00 86.94 277 ASP A C 1
ATOM 2307 O O . ASP A 1 277 ? 3.730 -0.481 2.501 1.00 86.94 277 ASP A O 1
ATOM 2311 N N . TRP A 1 278 ? 4.685 -0.956 0.521 1.00 86.44 278 TRP A N 1
ATOM 2312 C CA . TRP A 1 278 ? 5.986 -0.377 0.859 1.00 86.44 278 TRP A CA 1
ATOM 2313 C C . TRP A 1 278 ? 6.127 1.087 0.455 1.00 86.44 278 TRP A C 1
ATOM 2315 O O . TRP A 1 278 ? 6.903 1.811 1.079 1.00 86.44 278 TRP A O 1
ATOM 2325 N N . ILE A 1 279 ? 5.378 1.539 -0.555 1.00 91.88 279 ILE A N 1
ATOM 2326 C CA . ILE A 1 279 ? 5.599 2.847 -1.181 1.00 91.88 279 ILE A CA 1
ATOM 2327 C C . ILE A 1 279 ? 4.355 3.718 -1.046 1.00 91.88 279 ILE A C 1
ATOM 2329 O O . ILE A 1 279 ? 4.399 4.718 -0.330 1.00 91.88 279 ILE A O 1
ATOM 2333 N N . TYR A 1 280 ? 3.233 3.321 -1.654 1.00 93.31 280 TYR A N 1
ATOM 2334 C CA . TYR A 1 280 ? 2.039 4.169 -1.713 1.00 93.31 280 TYR A CA 1
ATOM 2335 C C . TYR A 1 280 ? 1.442 4.435 -0.326 1.00 93.31 280 TYR A C 1
ATOM 2337 O O . TYR A 1 280 ? 1.391 5.579 0.117 1.00 93.31 280 TYR A O 1
ATOM 2345 N N . THR A 1 281 ? 1.035 3.390 0.405 1.00 93.50 281 THR A N 1
ATOM 2346 C CA . THR A 1 281 ? 0.341 3.534 1.700 1.00 93.50 281 THR A CA 1
ATOM 2347 C C . THR A 1 281 ? 1.177 4.298 2.738 1.00 93.50 281 THR A C 1
ATOM 2349 O O . THR A 1 281 ? 0.647 5.228 3.363 1.00 93.50 281 THR A O 1
ATOM 2352 N N . PRO A 1 282 ? 2.483 3.996 2.924 1.00 93.38 282 PRO A N 1
ATOM 2353 C CA . PRO A 1 282 ? 3.312 4.722 3.882 1.00 93.38 282 PRO A CA 1
ATOM 2354 C C . PRO A 1 282 ? 3.513 6.197 3.525 1.00 93.38 282 PRO A C 1
ATOM 2356 O O . PRO A 1 282 ? 3.465 7.046 4.418 1.00 93.38 282 PRO A O 1
ATOM 2359 N N . LEU A 1 283 ? 3.741 6.519 2.248 1.00 95.00 283 LEU A N 1
ATOM 2360 C CA . LEU A 1 283 ? 3.986 7.895 1.812 1.00 95.00 283 LEU A CA 1
ATOM 2361 C C . LEU A 1 283 ? 2.692 8.717 1.764 1.00 95.00 283 LEU A C 1
ATOM 2363 O O . LEU A 1 283 ? 2.699 9.856 2.228 1.00 95.00 283 LEU A O 1
ATOM 2367 N N . PHE A 1 284 ? 1.580 8.121 1.335 1.00 94.44 284 PHE A N 1
ATOM 2368 C CA . PHE A 1 284 ? 0.242 8.710 1.411 1.00 94.44 284 PHE A CA 1
ATOM 2369 C C . PHE A 1 284 ? -0.106 9.121 2.845 1.00 94.44 284 PHE A C 1
ATOM 2371 O O . PHE A 1 284 ? -0.385 10.286 3.131 1.00 94.44 284 PHE A O 1
ATOM 2378 N N . SER A 1 285 ? 0.016 8.185 3.787 1.00 93.31 285 SER A N 1
ATOM 2379 C CA . SER A 1 285 ? -0.289 8.442 5.198 1.00 93.31 285 SER A CA 1
ATOM 2380 C C . SER A 1 285 ? 0.638 9.509 5.795 1.00 93.31 285 SER A C 1
ATOM 2382 O O . SER A 1 285 ? 0.209 10.392 6.540 1.00 93.31 285 SER A O 1
ATOM 2384 N N . LYS A 1 286 ? 1.921 9.494 5.410 1.00 93.69 286 LYS A N 1
ATOM 2385 C CA . LYS A 1 286 ? 2.904 10.503 5.825 1.00 93.69 286 LYS A CA 1
ATOM 2386 C C . LYS A 1 286 ? 2.569 11.900 5.301 1.00 93.69 286 LYS A C 1
ATOM 2388 O O . LYS A 1 286 ? 2.782 12.871 6.033 1.00 93.69 286 LYS A O 1
ATOM 2393 N N . ALA A 1 287 ? 2.076 12.001 4.069 1.00 93.19 287 ALA A N 1
ATOM 2394 C CA . ALA A 1 287 ? 1.646 13.254 3.462 1.00 93.19 287 ALA A CA 1
ATOM 2395 C C . ALA A 1 287 ? 0.450 13.856 4.217 1.00 93.19 287 ALA A C 1
ATOM 2397 O O . ALA A 1 287 ? 0.504 15.027 4.598 1.00 93.19 287 ALA A O 1
ATOM 2398 N N . ILE A 1 288 ? -0.556 13.038 4.560 1.00 91.62 288 ILE A N 1
ATOM 2399 C CA . ILE A 1 288 ? -1.707 13.461 5.380 1.00 91.62 288 ILE A CA 1
ATOM 2400 C C . ILE A 1 288 ? -1.243 14.012 6.730 1.00 91.62 288 ILE A C 1
ATOM 2402 O O . ILE A 1 288 ? -1.577 15.145 7.085 1.00 91.62 288 ILE A O 1
ATOM 2406 N N . CYS A 1 289 ? -0.444 13.242 7.480 1.00 90.56 289 CYS A N 1
ATOM 2407 C CA . CYS A 1 289 ? 0.037 13.671 8.794 1.00 90.56 289 CYS A CA 1
ATOM 2408 C C . CYS A 1 289 ? 0.866 14.958 8.702 1.00 90.56 289 CYS A C 1
ATOM 2410 O O . CYS A 1 289 ? 0.772 15.810 9.583 1.00 90.56 289 CYS A O 1
ATOM 2412 N N . ARG A 1 290 ? 1.672 15.132 7.642 1.00 91.50 290 ARG A N 1
ATOM 2413 C CA . ARG A 1 290 ? 2.455 16.361 7.462 1.00 91.50 290 ARG A CA 1
ATOM 2414 C C . ARG A 1 290 ? 1.554 17.560 7.182 1.00 91.50 290 ARG A C 1
ATOM 2416 O O . ARG A 1 290 ? 1.747 18.578 7.843 1.00 91.50 290 ARG A O 1
ATOM 2423 N N . ARG A 1 291 ? 0.571 17.434 6.286 1.00 89.19 291 ARG A N 1
ATOM 2424 C CA . ARG A 1 291 ? -0.389 18.507 5.993 1.00 89.19 291 ARG A CA 1
ATOM 2425 C C . ARG A 1 291 ? -1.149 18.926 7.246 1.00 89.19 291 ARG A C 1
ATOM 2427 O O . ARG A 1 291 ? -1.104 20.099 7.604 1.00 89.19 291 ARG A O 1
ATOM 2434 N N . LYS A 1 292 ? -1.731 17.960 7.969 1.00 86.06 292 LYS A N 1
ATOM 2435 C CA . LYS A 1 292 ? -2.427 18.214 9.243 1.00 86.06 292 LYS A CA 1
ATOM 2436 C C . LYS A 1 292 ? -1.508 18.841 10.297 1.00 86.06 292 LYS A C 1
ATOM 2438 O O . LYS A 1 292 ? -1.944 19.688 11.057 1.00 86.06 292 LYS A O 1
ATOM 2443 N N . SER A 1 293 ? -0.217 18.498 10.325 1.00 89.12 293 SER A N 1
ATOM 2444 C CA . SER A 1 293 ? 0.715 19.055 11.319 1.00 89.12 293 SER A CA 1
ATOM 2445 C C . SER A 1 293 ? 1.070 20.540 11.129 1.00 89.12 293 SER A C 1
ATOM 2447 O O . SER A 1 293 ? 1.621 21.144 12.049 1.00 89.12 293 SER A O 1
ATOM 2449 N N . ARG A 1 294 ? 0.803 21.136 9.953 1.00 87.38 294 ARG A N 1
ATOM 2450 C CA . ARG A 1 294 ? 1.236 22.510 9.612 1.00 87.38 294 ARG A CA 1
ATOM 2451 C C . ARG A 1 294 ? 0.627 23.575 10.527 1.00 87.38 294 ARG A C 1
ATOM 2453 O O . ARG A 1 294 ? 1.300 24.539 10.869 1.00 87.38 294 ARG A O 1
ATOM 2460 N N . VAL A 1 295 ? -0.604 23.347 10.961 1.00 85.62 295 VAL A N 1
ATOM 2461 C CA . VAL A 1 295 ? -1.377 24.202 11.876 1.00 85.62 295 VAL A CA 1
ATOM 2462 C C . VAL A 1 295 ? -0.742 24.389 13.261 1.00 85.62 295 VAL A C 1
ATOM 2464 O O . VAL A 1 295 ? -1.056 25.358 13.938 1.00 85.62 295 VAL A O 1
ATOM 2467 N N . TYR A 1 296 ? 0.163 23.495 13.682 1.00 85.00 296 TYR A N 1
ATOM 2468 C CA . TYR A 1 296 ? 0.793 23.520 15.011 1.00 85.00 296 TYR A CA 1
ATOM 2469 C C . TYR A 1 296 ? 2.132 24.279 15.036 1.00 85.00 296 TYR A C 1
ATOM 2471 O O . TYR A 1 296 ? 2.920 24.135 15.973 1.00 85.00 296 TYR A O 1
ATOM 2479 N N . GLY A 1 297 ? 2.457 25.036 13.980 1.00 85.44 297 GLY A N 1
ATOM 2480 C CA . GLY A 1 297 ? 3.615 25.935 13.940 1.00 85.44 297 GLY A CA 1
ATOM 2481 C C . GLY A 1 297 ? 4.932 25.286 14.394 1.00 85.44 297 GLY A C 1
ATOM 2482 O O . GLY A 1 297 ? 5.430 24.339 13.773 1.00 85.44 297 GLY A O 1
ATOM 2483 N N . LYS A 1 298 ? 5.510 25.791 15.496 1.00 86.62 298 LYS A N 1
ATOM 2484 C CA . LYS A 1 298 ? 6.792 25.319 16.061 1.00 86.62 298 LYS A CA 1
ATOM 2485 C C . LYS A 1 298 ? 6.749 23.845 16.495 1.00 86.62 298 LYS A C 1
ATOM 2487 O O . LYS A 1 298 ? 7.730 23.124 16.311 1.00 86.62 298 LYS A O 1
ATOM 2492 N N . LYS A 1 299 ? 5.601 23.356 16.977 1.00 87.75 299 LYS A N 1
ATOM 2493 C CA . LYS A 1 299 ? 5.411 21.976 17.460 1.00 87.75 299 LYS A CA 1
ATOM 2494 C C . LYS A 1 299 ? 5.049 20.979 16.345 1.00 87.75 299 LYS A C 1
ATOM 2496 O O . LYS A 1 299 ? 4.870 19.791 16.619 1.00 87.75 299 LYS A O 1
ATOM 2501 N N . LYS A 1 300 ? 5.063 21.387 15.062 1.00 88.25 300 LYS A N 1
ATOM 2502 C CA . LYS A 1 300 ? 4.736 20.532 13.893 1.00 88.25 300 LYS A CA 1
ATOM 2503 C C . LYS A 1 300 ? 5.441 19.170 13.869 1.00 88.25 300 LYS A C 1
ATOM 2505 O O . LYS A 1 300 ? 4.856 18.175 13.450 1.00 88.25 300 LYS A O 1
ATOM 2510 N N . LYS A 1 301 ? 6.707 19.096 14.306 1.00 88.50 301 LYS A N 1
ATOM 2511 C CA . LYS A 1 301 ? 7.484 17.840 14.315 1.00 88.50 301 LYS A CA 1
ATOM 2512 C C . LYS A 1 301 ? 6.920 16.827 15.316 1.00 88.50 301 LYS A C 1
ATOM 2514 O O . LYS A 1 301 ? 6.904 15.637 15.006 1.00 88.50 301 LYS A O 1
ATOM 2519 N N . ILE A 1 302 ? 6.479 17.300 16.482 1.00 89.19 302 ILE A N 1
ATOM 2520 C CA . ILE A 1 302 ? 5.864 16.484 17.536 1.00 89.19 302 ILE A CA 1
ATOM 2521 C C . ILE A 1 302 ? 4.459 16.087 17.088 1.00 89.19 302 ILE A C 1
ATOM 2523 O O . ILE A 1 302 ? 4.175 14.897 16.980 1.00 89.19 302 ILE A O 1
ATOM 2527 N N . ALA A 1 303 ? 3.651 17.068 16.672 1.00 88.19 303 ALA A N 1
ATOM 2528 C CA . ALA A 1 303 ? 2.294 16.840 16.181 1.00 88.19 303 ALA A CA 1
ATOM 2529 C C . ALA A 1 303 ? 2.254 15.791 15.060 1.00 88.19 303 ALA A C 1
ATOM 2531 O O . ALA A 1 303 ? 1.468 14.851 15.104 1.00 88.19 303 ALA A O 1
ATOM 2532 N N . LYS A 1 304 ? 3.171 15.868 14.086 1.00 89.56 304 LYS A N 1
ATOM 2533 C CA . LYS A 1 304 ? 3.282 14.877 13.005 1.00 89.56 304 LYS A CA 1
ATOM 2534 C C . LYS A 1 304 ? 3.468 13.441 13.511 1.00 89.56 304 LYS A C 1
ATOM 2536 O O . LYS A 1 304 ? 2.962 12.522 12.872 1.00 89.56 304 LYS A O 1
ATOM 2541 N N . LYS A 1 305 ? 4.234 13.232 14.588 1.00 89.56 305 LYS A N 1
ATOM 2542 C CA . LYS A 1 305 ? 4.489 11.893 15.148 1.00 89.56 305 LYS A CA 1
ATOM 2543 C C . LYS A 1 305 ? 3.252 11.333 15.845 1.00 89.56 305 LYS A C 1
ATOM 2545 O O . LYS A 1 305 ? 3.011 10.136 15.738 1.00 89.56 305 LYS A O 1
ATOM 2550 N N . GLU A 1 306 ? 2.481 12.191 16.502 1.00 89.56 306 GLU A N 1
ATOM 2551 C CA . GLU A 1 306 ? 1.299 11.785 17.264 1.00 89.56 306 GLU A CA 1
ATOM 2552 C C . GLU A 1 306 ? 0.043 11.648 16.394 1.00 89.56 306 GLU A C 1
ATOM 2554 O O . GLU A 1 306 ? -0.731 10.709 16.573 1.00 89.56 306 GLU A O 1
ATOM 2559 N N . LEU A 1 307 ? -0.115 12.488 15.365 1.00 89.38 307 LEU A N 1
ATOM 2560 C CA . LEU A 1 307 ? -1.230 12.426 14.406 1.00 89.38 307 LEU A CA 1
ATOM 2561 C C . LEU A 1 307 ? -1.312 11.102 13.626 1.00 89.38 307 LEU A C 1
ATOM 2563 O O . LEU A 1 307 ? -2.331 10.829 12.995 1.00 89.38 307 LEU A O 1
ATOM 2567 N N . ILE A 1 308 ? -0.260 10.277 13.659 1.00 92.00 308 ILE A N 1
ATOM 2568 C CA . ILE A 1 308 ? -0.274 8.910 13.119 1.00 92.00 308 ILE A CA 1
ATOM 2569 C C . ILE A 1 308 ? -1.367 8.078 13.794 1.00 92.00 308 ILE A C 1
ATOM 2571 O O . ILE A 1 308 ? -2.067 7.326 13.120 1.00 92.00 308 ILE A O 1
ATOM 2575 N N . TRP A 1 309 ? -1.529 8.224 15.108 1.00 91.88 309 TRP A N 1
ATOM 2576 C CA . TRP A 1 309 ? -2.510 7.470 15.881 1.00 91.88 309 TRP A CA 1
ATOM 2577 C C . TRP A 1 309 ? -3.939 7.880 15.537 1.00 91.88 309 TRP A C 1
ATOM 2579 O O . TRP A 1 309 ? -4.766 7.015 15.256 1.00 91.88 309 TRP A O 1
ATOM 2589 N N . ASN A 1 310 ? -4.179 9.190 15.429 1.00 88.62 310 ASN A N 1
ATOM 2590 C CA . ASN A 1 310 ? -5.449 9.735 14.960 1.00 88.62 310 ASN A CA 1
ATOM 2591 C C . ASN A 1 310 ? -5.803 9.174 13.576 1.00 88.62 310 ASN A C 1
ATOM 2593 O O . ASN A 1 310 ? -6.906 8.686 13.351 1.00 88.62 310 ASN A O 1
ATOM 2597 N N . LEU A 1 311 ? -4.839 9.182 12.648 1.00 90.00 311 LEU A N 1
ATOM 2598 C CA . LEU A 1 311 ? -5.051 8.678 11.294 1.00 90.00 311 LEU A CA 1
ATOM 2599 C C . LEU A 1 311 ? -5.352 7.170 11.271 1.00 90.00 311 LEU A C 1
ATOM 2601 O O . LEU A 1 311 ? -6.227 6.737 10.527 1.00 90.00 311 LEU A O 1
ATOM 2605 N N . LYS A 1 312 ? -4.670 6.371 12.097 1.00 93.19 312 LYS A N 1
ATOM 2606 C CA . LYS A 1 312 ? -4.939 4.929 12.230 1.00 93.19 312 LYS A CA 1
ATOM 2607 C C . LYS A 1 312 ? -6.339 4.651 12.759 1.00 93.19 312 LYS A C 1
ATOM 2609 O O . LYS A 1 312 ? -7.021 3.785 12.218 1.00 93.19 312 LYS A O 1
ATOM 2614 N N . LEU A 1 313 ? -6.777 5.401 13.770 1.00 91.06 313 LEU A N 1
ATOM 2615 C CA . LEU A 1 313 ? -8.130 5.294 14.307 1.00 91.06 313 LEU A CA 1
ATOM 2616 C C . LEU A 1 313 ? -9.169 5.641 13.235 1.00 91.06 313 LEU A C 1
ATOM 2618 O O . LEU A 1 313 ? -10.105 4.880 13.004 1.00 91.06 313 LEU A O 1
ATOM 2622 N N . MET A 1 314 ? -8.947 6.731 12.499 1.00 87.75 314 MET A N 1
ATOM 2623 C CA . MET A 1 314 ? -9.801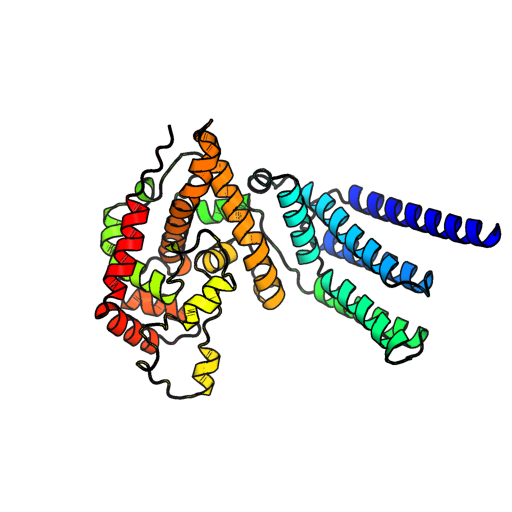 7.100 11.373 1.00 87.75 314 MET A CA 1
ATOM 2624 C C . MET A 1 314 ? -9.843 6.016 10.286 1.00 87.75 314 MET A C 1
ATOM 2626 O O . MET A 1 314 ? -10.907 5.762 9.727 1.00 87.75 314 MET A O 1
ATOM 2630 N N . PHE A 1 315 ? -8.721 5.361 9.971 1.00 91.56 315 PHE A N 1
ATOM 2631 C CA . PHE A 1 315 ? -8.698 4.261 9.002 1.00 91.56 315 PHE A CA 1
ATOM 2632 C C . PHE A 1 315 ? -9.427 3.011 9.501 1.00 91.56 315 PHE A C 1
ATOM 2634 O O . PHE A 1 315 ? -10.121 2.380 8.709 1.00 91.56 315 PHE A O 1
ATOM 2641 N N . LEU A 1 316 ? -9.337 2.681 10.792 1.00 92.81 316 LEU A N 1
ATOM 2642 C CA . LEU A 1 316 ? -10.107 1.589 11.396 1.00 92.81 316 LEU A CA 1
ATOM 2643 C C . LEU A 1 316 ? -11.615 1.805 11.224 1.00 92.81 316 LEU A C 1
ATOM 2645 O O . LEU A 1 316 ? -12.307 0.930 10.705 1.00 92.81 316 LEU A O 1
ATOM 2649 N N . TYR A 1 317 ? -12.112 2.989 11.580 1.00 90.06 317 TYR A N 1
ATOM 2650 C CA . TYR A 1 317 ? -13.536 3.300 11.447 1.00 90.06 317 TYR A CA 1
ATOM 2651 C C . TYR A 1 317 ? -13.986 3.429 9.992 1.00 90.06 317 TYR A C 1
ATOM 2653 O O . TYR A 1 317 ? -15.047 2.928 9.634 1.00 90.06 317 TYR A O 1
ATOM 2661 N N . ASN A 1 318 ? -13.164 4.008 9.114 1.00 88.69 318 ASN A N 1
ATOM 2662 C CA . ASN A 1 318 ? -13.477 4.032 7.683 1.00 88.69 318 ASN A CA 1
ATOM 2663 C C . ASN A 1 318 ? -13.531 2.631 7.076 1.00 88.69 318 ASN A C 1
ATOM 2665 O O . ASN A 1 318 ? -14.357 2.377 6.204 1.00 88.69 318 ASN A O 1
ATOM 2669 N N . TYR A 1 319 ? -12.675 1.715 7.526 1.00 91.50 319 TYR A N 1
ATOM 2670 C CA . TYR A 1 319 ? -12.750 0.320 7.113 1.00 91.50 319 TYR A CA 1
ATOM 2671 C C . TYR A 1 319 ? -14.059 -0.321 7.584 1.00 91.50 319 TYR A C 1
ATOM 2673 O O . TYR A 1 319 ? -14.771 -0.928 6.786 1.00 91.50 319 TYR A O 1
ATOM 2681 N N . PHE A 1 320 ? -14.427 -0.121 8.848 1.00 91.38 320 PHE A N 1
ATOM 2682 C CA . PHE A 1 320 ? -15.682 -0.625 9.404 1.00 91.38 320 PHE A CA 1
ATOM 2683 C C . PHE A 1 320 ? -16.920 -0.098 8.653 1.00 91.38 320 PHE A C 1
ATOM 2685 O O . PHE A 1 320 ? -17.795 -0.871 8.266 1.00 91.38 320 PHE A O 1
ATOM 2692 N N . ILE A 1 321 ? -16.969 1.205 8.373 1.00 87.44 321 ILE A N 1
ATOM 2693 C CA . ILE A 1 321 ? -18.121 1.837 7.723 1.00 87.44 321 ILE A CA 1
ATOM 2694 C C . ILE A 1 321 ? -18.168 1.502 6.226 1.00 87.44 321 ILE A C 1
ATOM 2696 O O . ILE A 1 321 ? -19.195 1.044 5.737 1.00 87.44 321 ILE A O 1
ATOM 2700 N N . ASN A 1 322 ? -17.065 1.676 5.494 1.00 85.75 322 ASN A N 1
ATOM 2701 C CA . ASN A 1 322 ? -17.077 1.564 4.031 1.00 85.75 322 ASN A CA 1
ATOM 2702 C C . ASN A 1 322 ? -16.817 0.152 3.524 1.00 85.75 322 ASN A C 1
ATOM 2704 O O . ASN A 1 322 ? -17.509 -0.331 2.630 1.00 85.75 322 ASN A O 1
ATOM 2708 N N . VAL A 1 323 ? -15.803 -0.519 4.076 1.00 88.25 323 VAL A N 1
ATOM 2709 C CA . VAL A 1 323 ? -15.393 -1.844 3.591 1.00 88.25 323 VAL A CA 1
ATOM 2710 C C . VAL A 1 323 ? -16.347 -2.908 4.109 1.00 88.25 323 VAL A C 1
ATOM 2712 O O . VAL A 1 323 ? -16.783 -3.776 3.352 1.00 88.25 323 VAL A O 1
ATOM 2715 N N . LEU A 1 324 ? -16.704 -2.815 5.391 1.00 90.69 324 LEU A N 1
ATOM 2716 C CA . LEU A 1 324 ? -17.634 -3.742 6.032 1.00 90.69 324 LEU A CA 1
ATOM 2717 C C . LEU A 1 324 ? -19.091 -3.263 5.998 1.00 90.69 324 LEU A C 1
ATOM 2719 O O . LEU A 1 324 ? -19.947 -3.952 6.545 1.00 90.69 324 LEU A O 1
ATOM 2723 N N . LYS A 1 325 ? -19.384 -2.151 5.310 1.00 90.00 325 LYS A N 1
ATOM 2724 C CA . LYS A 1 325 ? -20.736 -1.605 5.094 1.00 90.00 325 LYS A CA 1
ATOM 2725 C C . LYS A 1 325 ? -21.513 -1.318 6.387 1.00 90.00 325 LYS A C 1
ATOM 2727 O O . LYS A 1 325 ? -22.711 -1.575 6.438 1.00 90.00 325 LYS A O 1
ATOM 2732 N N . ASN A 1 326 ? -20.825 -0.806 7.409 1.00 89.25 326 ASN A N 1
ATOM 2733 C CA . ASN A 1 326 ? -21.390 -0.383 8.694 1.00 89.25 326 ASN A CA 1
ATOM 2734 C C . ASN A 1 326 ? -22.344 -1.421 9.330 1.00 89.25 326 ASN A C 1
ATOM 2736 O O . ASN A 1 326 ? -23.549 -1.176 9.435 1.00 89.25 326 ASN A O 1
ATOM 2740 N N . PRO A 1 327 ? -21.833 -2.609 9.695 1.00 92.19 327 PRO A N 1
ATOM 2741 C CA . PRO A 1 327 ? -22.671 -3.689 10.197 1.00 92.19 327 PRO A CA 1
ATOM 2742 C C . PRO A 1 327 ? -23.261 -3.333 11.564 1.00 92.19 327 PRO A C 1
ATOM 2744 O O . PRO A 1 327 ? -22.526 -2.956 12.473 1.00 92.19 327 PRO A O 1
ATOM 2747 N N . LYS A 1 328 ? -24.572 -3.527 11.736 1.00 90.69 328 LYS A N 1
ATOM 2748 C CA . LYS A 1 328 ? -25.293 -3.164 12.971 1.00 90.69 328 LYS A CA 1
ATOM 2749 C C . LYS A 1 328 ? -25.200 -4.215 14.077 1.00 90.69 328 LYS A C 1
ATOM 2751 O O . LYS A 1 328 ? -25.561 -3.962 15.219 1.00 90.69 328 LYS A O 1
ATOM 2756 N N . ASN A 1 329 ? -24.792 -5.435 13.739 1.00 93.75 329 ASN A N 1
ATOM 2757 C CA . ASN A 1 329 ? -24.768 -6.567 14.663 1.00 93.75 329 ASN A CA 1
ATOM 2758 C C . ASN A 1 329 ? -23.708 -7.608 14.260 1.00 93.75 329 ASN A C 1
ATOM 2760 O O . ASN A 1 329 ? -23.140 -7.567 13.165 1.00 93.75 329 ASN A O 1
ATOM 2764 N N . LYS A 1 330 ? -23.472 -8.589 15.148 1.00 94.75 330 LYS A N 1
ATOM 2765 C CA . LYS A 1 330 ? -22.534 -9.712 14.938 1.00 94.75 330 LYS A CA 1
ATOM 2766 C C . LYS A 1 330 ? -22.771 -10.428 13.602 1.00 94.75 330 LYS A C 1
ATOM 2768 O O . LYS A 1 330 ? -21.811 -10.757 12.910 1.00 94.75 330 LYS A O 1
ATOM 2773 N N . ASN A 1 331 ? -24.027 -10.696 13.246 1.00 95.62 331 ASN A N 1
ATOM 2774 C CA . ASN A 1 331 ? -24.355 -11.504 12.070 1.00 95.62 331 ASN A CA 1
ATOM 2775 C C . ASN A 1 331 ? -24.029 -10.761 10.771 1.00 95.62 331 ASN A C 1
ATOM 2777 O O . ASN A 1 331 ? -23.392 -11.327 9.882 1.00 95.62 331 ASN A O 1
ATOM 2781 N N . GLU A 1 332 ? -24.396 -9.482 10.684 1.00 96.00 332 GLU A N 1
ATOM 2782 C CA . GLU A 1 332 ? -24.031 -8.617 9.560 1.00 96.00 332 GLU A CA 1
ATOM 2783 C C . GLU A 1 332 ? -22.516 -8.464 9.432 1.00 96.00 332 GLU A C 1
ATOM 2785 O O . GLU A 1 332 ? -21.979 -8.588 8.329 1.00 96.00 332 GLU A O 1
ATOM 2790 N N . LEU A 1 333 ? -21.818 -8.270 10.557 1.00 96.06 333 LEU A N 1
ATOM 2791 C CA . LEU A 1 333 ? -20.364 -8.149 10.573 1.00 96.06 333 LEU A CA 1
ATOM 2792 C C . LEU A 1 333 ? -19.700 -9.399 9.990 1.00 96.06 333 LEU A C 1
ATOM 2794 O O . LEU A 1 333 ? -18.879 -9.299 9.082 1.00 96.06 333 LEU A O 1
ATOM 2798 N N . ILE A 1 334 ? -20.082 -10.579 10.478 1.00 94.69 334 ILE A N 1
ATOM 2799 C CA . ILE A 1 334 ? -19.527 -11.859 10.029 1.00 94.69 334 ILE A CA 1
ATOM 2800 C C . ILE A 1 334 ? -19.791 -12.083 8.539 1.00 94.69 334 ILE A C 1
ATOM 2802 O O . ILE A 1 334 ? -18.878 -12.461 7.798 1.00 94.69 334 ILE A O 1
ATOM 2806 N N . LYS A 1 335 ? -21.016 -11.803 8.084 1.00 94.81 335 LYS A N 1
ATOM 2807 C CA . LYS A 1 335 ? -21.390 -11.901 6.672 1.00 94.81 335 LYS A CA 1
ATOM 2808 C C . LYS A 1 335 ? -20.520 -10.985 5.812 1.00 94.81 335 LYS A C 1
ATOM 2810 O O . LYS A 1 335 ? -19.970 -11.429 4.806 1.00 94.81 335 LYS A O 1
ATOM 2815 N N . ASN A 1 336 ? -20.333 -9.730 6.214 1.00 93.75 336 ASN A N 1
ATOM 2816 C CA . ASN A 1 336 ? -19.538 -8.770 5.448 1.00 93.75 336 ASN A CA 1
ATOM 2817 C C . ASN A 1 336 ? -18.036 -9.097 5.474 1.00 93.75 336 ASN A C 1
ATOM 2819 O O . ASN A 1 336 ? -17.392 -9.035 4.426 1.00 93.75 336 ASN A O 1
ATOM 2823 N N . MET A 1 337 ? -17.488 -9.530 6.614 1.00 90.94 337 MET A N 1
ATOM 2824 C CA . MET A 1 337 ? -16.096 -9.987 6.709 1.00 90.94 337 MET A CA 1
ATOM 2825 C C . MET A 1 337 ? -15.840 -11.221 5.839 1.00 90.94 337 MET A C 1
ATOM 2827 O O . MET A 1 337 ? -14.827 -11.268 5.143 1.00 90.94 337 MET A O 1
ATOM 2831 N N . SER A 1 338 ? -16.758 -12.195 5.822 1.00 88.38 338 SER A N 1
ATOM 2832 C CA . SER A 1 338 ? -16.621 -13.399 4.989 1.00 88.38 338 SER A CA 1
ATOM 2833 C C . SER A 1 338 ? -16.615 -13.081 3.493 1.00 88.38 338 SER A C 1
ATOM 2835 O O . SER A 1 338 ? -15.783 -13.612 2.766 1.00 88.38 338 SER A O 1
ATOM 2837 N N . LYS A 1 339 ? -17.443 -12.132 3.034 1.00 88.50 339 LYS A N 1
ATOM 2838 C CA . LYS A 1 339 ? -17.469 -11.683 1.629 1.00 88.50 339 LYS A CA 1
ATOM 2839 C C . LYS A 1 339 ? -16.162 -11.033 1.173 1.00 88.50 339 LYS A C 1
ATOM 2841 O O . LYS A 1 339 ? -15.813 -11.124 0.001 1.00 88.50 339 LYS A O 1
ATOM 2846 N N . GLN A 1 340 ? -15.459 -10.358 2.082 1.00 82.38 340 GLN A N 1
ATOM 2847 C CA . GLN A 1 340 ? -14.188 -9.673 1.804 1.00 82.38 340 GLN A CA 1
ATOM 2848 C C . GLN A 1 340 ? -12.962 -10.571 2.033 1.00 82.38 340 GLN A C 1
ATOM 2850 O O . GLN A 1 340 ? -11.819 -10.163 1.816 1.00 82.38 340 GLN A O 1
ATOM 2855 N N . SER A 1 341 ? -13.184 -11.799 2.494 1.00 78.50 341 SER A N 1
ATOM 2856 C CA . SER A 1 341 ? -12.159 -12.719 2.960 1.00 78.50 341 SER A CA 1
ATOM 2857 C C . SER A 1 341 ? -12.283 -14.059 2.247 1.00 78.50 341 SER A C 1
ATOM 2859 O O . SER A 1 341 ? -13.241 -14.342 1.541 1.00 78.50 341 SER A O 1
ATOM 2861 N N . ARG A 1 342 ? -11.281 -14.916 2.428 1.00 75.69 342 ARG A N 1
ATOM 2862 C CA . ARG A 1 342 ? -11.418 -16.332 2.066 1.00 75.69 342 ARG A CA 1
ATOM 2863 C C . ARG A 1 342 ? -12.118 -17.128 3.167 1.00 75.69 342 ARG A C 1
ATOM 2865 O O . ARG A 1 342 ? -12.532 -18.244 2.896 1.00 75.69 342 ARG A O 1
ATOM 2872 N N . VAL A 1 343 ? -12.192 -16.575 4.385 1.00 79.94 343 VAL A N 1
ATOM 2873 C CA . VAL A 1 343 ? -12.681 -17.211 5.620 1.00 79.94 343 VAL A CA 1
ATOM 2874 C C . VAL A 1 343 ? -14.206 -17.306 5.628 1.00 79.94 343 VAL A C 1
ATOM 2876 O O . VAL A 1 343 ? -14.898 -16.300 5.497 1.00 79.94 343 VAL A O 1
ATOM 2879 N N . GLU A 1 344 ? -14.708 -18.526 5.818 1.00 85.00 344 GLU A N 1
ATOM 2880 C CA . GLU A 1 344 ? -16.137 -18.847 5.887 1.00 85.00 344 GLU A CA 1
ATOM 2881 C C . GLU A 1 344 ? -16.824 -18.222 7.121 1.00 85.00 344 GLU A C 1
ATOM 2883 O O . GLU A 1 344 ? -16.223 -18.075 8.190 1.00 85.00 344 GLU A O 1
ATOM 2888 N N . GLU A 1 345 ? -18.123 -17.919 7.010 1.00 89.88 345 GLU A N 1
ATOM 2889 C CA . GLU A 1 345 ? -18.912 -17.313 8.096 1.00 89.88 345 GLU A CA 1
ATOM 2890 C C . GLU A 1 345 ? -18.870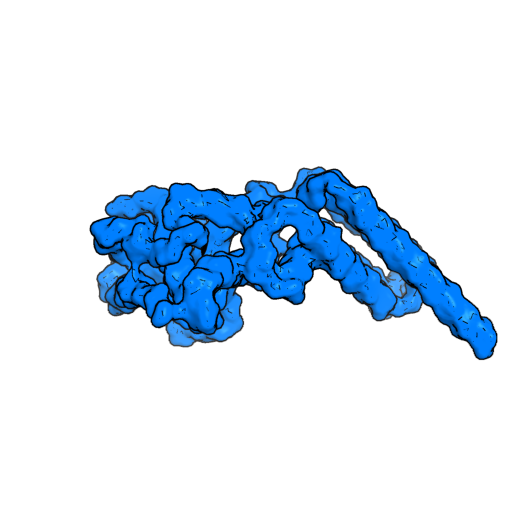 -18.124 9.397 1.00 89.88 345 GLU A C 1
ATOM 2892 O O . GLU A 1 345 ? -18.713 -17.558 10.477 1.00 89.88 345 GLU A O 1
ATOM 2897 N N . ASN A 1 346 ? -18.962 -19.455 9.315 1.00 88.81 346 ASN A N 1
ATOM 2898 C CA . ASN A 1 346 ? -18.950 -20.328 10.494 1.00 88.81 346 ASN A CA 1
ATOM 2899 C C . ASN A 1 346 ? -17.625 -20.256 11.265 1.00 88.81 346 ASN A C 1
ATOM 2901 O O . ASN A 1 346 ? -17.615 -20.353 12.493 1.00 88.81 346 ASN A O 1
ATOM 2905 N N . VAL A 1 347 ? -16.511 -20.031 10.565 1.00 87.06 347 VAL A N 1
ATOM 2906 C CA . VAL A 1 347 ? -15.204 -19.824 11.198 1.00 87.06 347 VAL A CA 1
ATOM 2907 C C . VAL A 1 347 ? -15.187 -18.483 11.926 1.00 87.06 347 VAL A C 1
ATOM 2909 O O . VAL A 1 347 ? -14.797 -18.430 13.092 1.00 87.06 347 VAL A O 1
ATOM 2912 N N . TYR A 1 348 ? -15.677 -17.413 11.294 1.00 89.56 348 TYR A N 1
ATOM 2913 C CA . TYR A 1 348 ? -15.794 -16.107 11.946 1.00 89.56 348 TYR A CA 1
ATOM 2914 C C . TYR A 1 348 ? -16.751 -16.120 13.148 1.00 89.56 348 TYR A C 1
ATOM 2916 O O . TYR A 1 348 ? -16.452 -15.471 14.149 1.00 89.56 348 TYR A O 1
ATOM 2924 N N . LYS A 1 349 ? -17.846 -16.896 13.110 1.00 92.75 349 LYS A N 1
ATOM 2925 C CA . LYS A 1 349 ? -18.740 -17.106 14.269 1.00 92.75 349 LYS A CA 1
ATOM 2926 C C . LYS A 1 349 ? -17.979 -17.678 15.464 1.00 92.75 349 LYS A C 1
ATOM 2928 O O . LYS A 1 349 ? -18.015 -17.081 16.540 1.00 92.75 349 LYS A O 1
ATOM 2933 N N . LYS A 1 350 ? -17.216 -18.756 15.246 1.00 90.81 350 LYS A N 1
ATOM 2934 C CA . LYS A 1 350 ? -16.365 -19.374 16.278 1.00 90.81 350 LYS A CA 1
ATOM 2935 C C . LYS A 1 350 ? -15.282 -18.412 16.776 1.00 90.81 350 LYS A C 1
ATOM 2937 O O . LYS A 1 350 ? -15.070 -18.299 17.980 1.00 90.81 350 LYS A O 1
ATOM 2942 N N . MET A 1 351 ? -14.621 -17.679 15.874 1.00 91.56 351 MET A N 1
ATOM 2943 C CA . MET A 1 351 ? -13.635 -16.655 16.250 1.00 91.56 351 MET A CA 1
ATOM 2944 C C . MET A 1 351 ? -14.258 -15.581 17.145 1.00 91.56 351 MET A C 1
ATOM 2946 O O . MET A 1 351 ? -13.668 -15.222 18.160 1.00 91.56 351 MET A O 1
ATOM 2950 N N . PHE A 1 352 ? -15.453 -15.092 16.807 1.00 93.94 352 PHE A N 1
ATOM 2951 C CA . PHE A 1 352 ? -16.146 -14.081 17.602 1.00 93.94 352 PHE A CA 1
ATOM 2952 C C . PHE A 1 352 ? -16.478 -14.596 19.005 1.00 93.94 352 PHE A C 1
ATOM 2954 O O . PHE A 1 352 ? -16.253 -13.896 19.986 1.00 93.94 352 PHE A O 1
ATOM 2961 N N . GLU A 1 353 ? -16.955 -15.834 19.125 1.00 93.88 353 GLU A N 1
ATOM 2962 C CA . GLU A 1 353 ? -17.262 -16.454 20.421 1.00 93.88 353 GLU A CA 1
ATOM 2963 C C . GLU A 1 353 ? -16.023 -16.639 21.298 1.00 93.88 353 GLU A C 1
ATOM 2965 O O . GLU A 1 353 ? -16.058 -16.311 22.485 1.00 93.88 353 GLU A O 1
ATOM 2970 N N . ILE A 1 354 ? -14.913 -17.105 20.716 1.00 92.62 354 ILE A N 1
ATOM 2971 C CA . ILE A 1 354 ? -13.631 -17.227 21.424 1.00 92.62 354 ILE A CA 1
ATOM 2972 C C . ILE A 1 354 ? -13.131 -15.846 21.855 1.00 92.62 354 ILE A C 1
ATOM 2974 O O . ILE A 1 354 ? -12.698 -15.676 22.993 1.00 92.62 354 ILE A O 1
ATOM 2978 N N . PHE A 1 355 ? -13.196 -14.857 20.960 1.00 94.75 355 PHE A N 1
ATOM 2979 C CA . PHE A 1 355 ? -12.767 -13.491 21.244 1.00 94.75 355 PHE A CA 1
ATOM 2980 C C . PHE A 1 355 ? -13.581 -12.871 22.379 1.00 94.75 355 PHE A C 1
ATOM 2982 O O . PHE A 1 355 ? -12.990 -12.313 23.303 1.00 94.75 355 PHE A O 1
ATOM 2989 N N . ASN A 1 356 ? -14.906 -13.040 22.358 1.00 94.62 356 ASN A N 1
ATOM 2990 C CA . ASN A 1 356 ? -15.813 -12.459 23.345 1.00 94.62 356 ASN A CA 1
ATOM 2991 C C . ASN A 1 356 ? -15.566 -12.978 24.770 1.00 94.62 356 ASN A C 1
ATOM 2993 O O . ASN A 1 356 ? -15.800 -12.258 25.732 1.00 94.62 356 ASN A O 1
ATOM 2997 N N . LYS A 1 357 ? -15.058 -14.210 24.899 1.00 94.19 357 LYS A N 1
ATOM 2998 C CA . LYS A 1 357 ? -14.679 -14.829 26.180 1.00 94.19 357 LYS A CA 1
ATOM 2999 C C . LYS A 1 357 ? -13.226 -14.557 26.590 1.00 94.19 357 LYS A C 1
ATOM 3001 O O . LYS A 1 357 ? -12.789 -15.028 27.634 1.00 94.19 357 LYS A O 1
ATOM 3006 N N . SER A 1 358 ? -12.445 -13.864 25.762 1.00 93.88 358 SER A N 1
ATOM 3007 C CA . SER A 1 358 ? -11.008 -13.673 25.978 1.00 93.88 358 SER A CA 1
ATOM 3008 C C . SER A 1 358 ? -10.677 -12.300 26.558 1.00 93.88 358 SER A C 1
ATOM 3010 O O . SER A 1 358 ? -11.315 -11.301 26.229 1.00 93.88 358 SER A O 1
ATOM 3012 N N . SER A 1 359 ? -9.575 -12.215 27.309 1.00 93.75 359 SER A N 1
ATOM 3013 C CA . SER A 1 359 ? -9.012 -10.938 27.775 1.00 93.75 359 SER A CA 1
ATOM 3014 C C . SER A 1 359 ? -8.591 -10.002 26.633 1.00 93.75 359 SER A C 1
ATOM 3016 O O . SER A 1 359 ? -8.482 -8.791 26.831 1.00 93.75 359 SER A O 1
ATOM 3018 N N . LYS A 1 360 ? -8.408 -10.533 25.412 1.00 92.75 360 LYS A N 1
ATOM 3019 C CA . LYS A 1 360 ? -8.087 -9.736 24.222 1.00 92.75 360 LYS A CA 1
ATOM 3020 C C . LYS A 1 360 ? -9.220 -8.797 23.816 1.00 92.75 360 LYS A C 1
ATOM 3022 O O . LYS A 1 360 ? -8.922 -7.765 23.225 1.00 92.75 360 LYS A O 1
ATOM 3027 N N . LYS A 1 361 ? -10.480 -9.099 24.159 1.00 95.75 361 LYS A N 1
ATOM 3028 C CA . LYS A 1 361 ? -11.607 -8.183 23.925 1.00 95.75 361 LYS A CA 1
ATOM 3029 C C . LYS A 1 361 ? -11.366 -6.843 24.613 1.00 95.75 361 LYS A C 1
ATOM 3031 O O . LYS A 1 361 ? -11.268 -5.816 23.946 1.00 95.75 361 LYS A O 1
ATOM 3036 N N . GLU A 1 362 ? -11.182 -6.876 25.926 1.00 96.19 362 GLU A N 1
ATOM 3037 C CA . GLU A 1 362 ? -10.980 -5.673 26.739 1.00 96.19 362 GLU A CA 1
ATOM 3038 C C . GLU A 1 362 ? -9.621 -5.002 26.479 1.00 96.19 362 GLU A C 1
ATOM 3040 O O . GLU A 1 362 ? -9.488 -3.788 26.619 1.00 96.19 362 GLU A O 1
ATOM 3045 N N . GLU A 1 363 ? -8.601 -5.756 26.047 1.00 95.12 363 GLU A N 1
ATOM 3046 C CA . GLU A 1 363 ? -7.349 -5.171 25.542 1.00 95.12 363 GLU A CA 1
ATOM 3047 C C . GLU A 1 363 ? -7.590 -4.320 24.282 1.00 95.12 363 GLU A C 1
ATOM 3049 O O . GLU A 1 363 ? -7.147 -3.174 24.215 1.00 95.12 363 GLU A O 1
ATOM 3054 N N . MET A 1 364 ? -8.295 -4.856 23.278 1.00 95.75 364 MET A N 1
ATOM 3055 C CA . MET A 1 364 ? -8.542 -4.142 22.019 1.00 95.75 364 MET A CA 1
ATOM 3056 C C . MET A 1 364 ? -9.438 -2.919 22.211 1.00 95.75 364 MET A C 1
ATOM 3058 O O . MET A 1 364 ? -9.177 -1.880 21.606 1.00 95.75 364 MET A O 1
ATOM 3062 N N . LYS A 1 365 ? -10.455 -3.018 23.073 1.00 95.69 365 LYS A N 1
ATOM 3063 C CA . LYS A 1 365 ? -11.304 -1.877 23.437 1.00 95.69 365 LYS A CA 1
ATOM 3064 C C . LYS A 1 365 ? -10.508 -0.737 24.042 1.00 95.69 365 LYS A C 1
ATOM 3066 O O . LYS A 1 365 ? -10.619 0.384 23.554 1.00 95.69 365 LYS A O 1
ATOM 3071 N N . ARG A 1 366 ? -9.664 -1.037 25.037 1.00 94.81 366 ARG A N 1
ATOM 3072 C CA . ARG A 1 366 ? -8.783 -0.038 25.653 1.00 94.81 366 ARG A CA 1
ATOM 3073 C C . ARG A 1 366 ? -7.905 0.636 24.613 1.00 94.81 366 ARG A C 1
ATOM 3075 O O . ARG A 1 366 ? -7.918 1.852 24.523 1.00 94.81 366 ARG A O 1
ATOM 3082 N N . LYS A 1 367 ? -7.264 -0.125 23.716 1.00 94.69 367 LYS A N 1
ATOM 3083 C CA . LYS A 1 367 ? -6.467 0.471 22.625 1.00 94.69 367 LYS A CA 1
ATOM 3084 C C . LYS A 1 367 ? -7.275 1.442 21.754 1.00 94.69 367 LYS A C 1
ATOM 3086 O O . LYS A 1 367 ? -6.729 2.457 21.325 1.00 94.69 367 LYS A O 1
ATOM 3091 N N . ILE A 1 368 ? -8.541 1.144 21.460 1.00 93.31 368 ILE A N 1
ATOM 3092 C CA . ILE A 1 368 ? -9.416 2.039 20.686 1.00 93.31 368 ILE A CA 1
ATOM 3093 C C . ILE A 1 368 ? -9.754 3.292 21.503 1.00 93.31 368 ILE A C 1
ATOM 3095 O O . ILE A 1 368 ? -9.563 4.400 21.004 1.00 93.31 368 ILE A O 1
ATOM 3099 N N . GLN A 1 369 ? -10.202 3.122 22.748 1.00 91.00 369 GLN A N 1
ATOM 3100 C CA . GLN A 1 369 ? -10.595 4.213 23.645 1.00 91.00 369 GLN A CA 1
ATOM 3101 C C . GLN A 1 369 ? -9.421 5.145 23.971 1.00 91.00 369 GLN A C 1
ATOM 3103 O O . GLN A 1 369 ? -9.550 6.355 23.802 1.00 91.00 369 GLN A O 1
ATOM 3108 N N . ASP A 1 370 ? -8.250 4.599 24.303 1.00 91.06 370 ASP A N 1
ATOM 3109 C CA . ASP A 1 370 ? -7.029 5.362 24.579 1.00 91.06 370 ASP A CA 1
ATOM 3110 C C . ASP A 1 370 ? -6.656 6.264 23.395 1.00 91.06 370 ASP A C 1
ATOM 3112 O O . ASP A 1 370 ? -6.224 7.400 23.570 1.00 91.06 370 ASP A O 1
ATOM 3116 N N . ASN A 1 371 ? -6.811 5.777 22.157 1.00 89.56 371 ASN A N 1
ATOM 3117 C CA . ASN A 1 371 ? -6.515 6.578 20.967 1.00 89.56 371 ASN A CA 1
ATOM 3118 C C . ASN A 1 371 ? -7.640 7.554 20.597 1.00 89.56 371 ASN A C 1
ATOM 3120 O O . ASN A 1 371 ? -7.356 8.540 19.919 1.00 89.56 371 ASN A O 1
ATOM 3124 N N . LEU A 1 372 ? -8.878 7.305 21.027 1.00 85.25 372 LEU A N 1
ATOM 3125 C CA . LEU A 1 372 ? -10.006 8.223 20.854 1.00 85.25 372 LEU A CA 1
ATOM 3126 C C . LEU A 1 372 ? -9.907 9.419 21.811 1.00 85.25 372 LEU A C 1
ATOM 3128 O O . LEU A 1 372 ? -10.164 10.550 21.407 1.00 85.25 372 LEU A O 1
ATOM 3132 N N . GLN A 1 373 ? -9.499 9.164 23.056 1.00 83.25 373 GLN A N 1
ATOM 3133 C CA . GLN A 1 373 ? -9.370 10.170 24.112 1.00 83.25 373 GLN A CA 1
ATOM 3134 C C . GLN A 1 373 ? -8.105 11.029 23.986 1.00 83.25 373 GLN A C 1
ATOM 3136 O O . GLN A 1 373 ? -8.014 12.081 24.616 1.00 83.25 373 GLN A O 1
ATOM 3141 N N . LYS A 1 374 ? -7.126 10.621 23.164 1.00 82.69 374 LYS A N 1
ATOM 3142 C CA . LYS A 1 374 ? -5.912 11.411 22.919 1.00 82.69 374 LYS A CA 1
ATOM 3143 C C . LYS A 1 374 ? -6.255 12.804 22.413 1.00 82.69 374 LYS A C 1
ATOM 3145 O O . LYS A 1 374 ? -6.786 12.975 21.318 1.00 82.69 374 LYS A O 1
ATOM 3150 N N . GLU A 1 375 ? -5.837 13.805 23.174 1.00 75.81 375 GLU A N 1
ATOM 3151 C CA . GLU A 1 375 ? -5.935 15.189 22.749 1.00 75.81 375 GLU A CA 1
ATOM 3152 C C . GLU A 1 375 ? -4.739 15.576 21.885 1.00 75.81 375 GLU A C 1
ATOM 3154 O O . GLU A 1 375 ? -3.577 15.459 22.276 1.00 75.81 375 GLU A O 1
ATOM 3159 N N . TYR A 1 376 ? -5.026 16.083 20.690 1.00 74.06 376 TYR A N 1
ATOM 3160 C CA . TYR A 1 376 ? -4.015 16.601 19.772 1.00 74.06 376 TYR A CA 1
ATOM 3161 C C . TYR A 1 376 ? -3.916 18.127 19.875 1.00 74.06 376 TYR A C 1
ATOM 3163 O O . TYR A 1 376 ? -3.932 18.827 18.859 1.00 74.06 376 TYR A O 1
ATOM 3171 N N . ASN A 1 377 ? -3.843 18.646 21.104 1.00 69.94 377 ASN A N 1
ATOM 3172 C CA . ASN A 1 377 ? -3.595 20.057 21.377 1.00 69.94 377 ASN A CA 1
ATOM 3173 C C . ASN A 1 377 ? -2.089 20.281 21.581 1.00 69.94 377 ASN A C 1
ATOM 3175 O O . ASN A 1 377 ? -1.543 20.054 22.656 1.00 69.94 377 ASN A O 1
ATOM 3179 N N . PHE A 1 378 ? -1.408 20.687 20.510 1.00 72.19 378 PHE A N 1
ATOM 3180 C CA . PHE A 1 378 ? 0.017 21.020 20.540 1.00 72.19 378 PHE A CA 1
ATOM 3181 C C . PHE A 1 378 ? 0.247 22.526 20.391 1.00 72.19 378 PHE A C 1
ATOM 3183 O O . PHE A 1 378 ? 1.246 22.901 19.778 1.00 72.19 378 PHE A O 1
ATOM 3190 N N . TYR A 1 379 ? -0.669 23.377 20.864 1.00 60.72 379 TYR A N 1
ATOM 3191 C CA . TYR A 1 379 ? -0.420 24.821 20.946 1.00 60.72 379 TYR A CA 1
ATOM 3192 C C . TYR A 1 379 ? 0.607 25.117 22.043 1.00 60.72 379 TYR A C 1
ATOM 3194 O O . TYR A 1 379 ? 0.607 24.412 23.077 1.00 60.72 379 TYR A O 1
#

pLDDT: mean 78.87, std 13.93, range [36.0, 96.81]

Organism: NCBI:txid357441

Sequence (379 aa):
MINLIQENLDTSIAMLTLIVSVLVIFLGLSDDQKGKQEQLKFILVSYAVIISIILYTSKFPNFMISVLVLFFVIGGLSYSINDKFDLEKELSIPQLLLYSSFSWFFITSNYILIFNILLIYTLVHILNIDYNLSLIIISISLILQYLSIVKDYFGINSYKETFSNLKNINLGVKNNKQAKDVLEENFVNENLDLVAFVLYVEDRYLFDRKKFHITFKDILNSKRDPVIFKDKIIYESKSKFEKYKRGYSTIEQQLIRQYSISDQAYRYKCRRKLFFDWIYTPLFSKAICRRKSRVYGKKKKIAKKELIWNLKLMFLYNYFINVLKNPKNKNELIKNMSKQSRVEENVYKKMFEIFNKSSKKEEMKRKIQDNLQKEYNFY